Protein 1GVN (pdb70)

Organism: Streptococcus pyogenes (NCBI:txid1314)

InterPro domains:
  IPR015090 Antitoxin epsilon/PezA domain [PF08998] (4-83)
  IPR035569 Antitoxin epsilon/PezA domain superfamily [G3DSA:1.10.8.130] (1-90)
  IPR035569 Antitoxin epsilon/PezA domain superfamily [SSF81710] (3-90)

CATH classification: 1.10.8.130

Structure (mmCIF, N/CA/C/O backbone):
data_1GVN
#
_entry.id   1GVN
#
_cell.length_a   59.236
_cell.length_b   79.847
_cell.length_c   191.439
_cell.angle_alpha   90.00
_cell.angle_beta   90.00
_cell.angle_gamma   90.00
#
_symmetry.space_group_name_H-M   'P 21 21 21'
#
loop_
_entity.id
_entity.type
_entity.pdbx_description
1 polymer EPSILON
2 polymer ZETA
3 non-polymer 'SULFATE ION'
4 water water
#
loop_
_atom_site.group_PDB
_atom_site.id
_atom_site.type_symbol
_atom_site.label_atom_id
_atom_site.label_alt_id
_atom_site.label_comp_id
_atom_site.label_asym_id
_atom_site.label_entity_id
_atom_site.label_seq_id
_atom_site.pdbx_PDB_ins_code
_atom_site.Cartn_x
_atom_site.Cartn_y
_atom_site.Cartn_z
_atom_site.occupancy
_atom_site.B_iso_or_equiv
_atom_site.auth_seq_id
_atom_site.auth_comp_id
_atom_site.auth_asym_id
_atom_site.auth_atom_id
_atom_site.pdbx_PDB_model_num
ATOM 1 N N . VAL A 1 3 ? 1.493 45.470 7.181 1.00 38.24 3 VAL A N 1
ATOM 2 C CA . VAL A 1 3 ? 2.508 44.921 8.126 1.00 36.82 3 VAL A CA 1
ATOM 3 C C . VAL A 1 3 ? 3.825 45.688 8.054 1.00 35.09 3 VAL A C 1
ATOM 4 O O . VAL A 1 3 ? 4.256 46.108 6.980 1.00 34.74 3 VAL A O 1
ATOM 8 N N . THR A 1 4 ? 4.458 45.868 9.209 1.00 31.27 4 THR A N 1
ATOM 9 C CA . THR A 1 4 ? 5.727 46.583 9.295 1.00 28.45 4 THR A CA 1
ATOM 10 C C . THR A 1 4 ? 6.842 45.608 9.649 1.00 27.96 4 THR A C 1
ATOM 11 O O . THR A 1 4 ? 6.583 44.530 10.189 1.00 25.36 4 THR A O 1
ATOM 15 N N . TYR A 1 5 ? 8.082 45.983 9.351 1.00 24.38 5 TYR A N 1
ATOM 16 C CA . TYR A 1 5 ? 9.207 45.113 9.661 1.00 23.97 5 TYR A CA 1
ATOM 17 C C . TYR A 1 5 ? 9.306 44.934 11.168 1.00 22.30 5 TYR A C 1
ATOM 18 O O . TYR A 1 5 ? 9.657 43.864 11.660 1.00 21.66 5 TYR A O 1
ATOM 27 N N . GLU A 1 6 ? 8.995 45.995 11.898 1.00 20.58 6 GLU A N 1
ATOM 28 C CA . GLU A 1 6 ? 9.052 45.952 13.349 1.00 21.15 6 GLU A CA 1
ATOM 29 C C . GLU A 1 6 ? 8.128 44.876 13.914 1.00 19.41 6 GLU A C 1
ATOM 30 O O . GLU A 1 6 ? 8.529 44.098 14.784 1.00 17.63 6 GLU A O 1
ATOM 36 N N . LYS A 1 7 ? 6.894 44.829 13.419 1.00 17.65 7 LYS A N 1
ATOM 37 C CA . LYS A 1 7 ? 5.928 43.841 13.889 1.00 17.56 7 LYS A CA 1
ATOM 38 C C . LYS A 1 7 ? 6.309 42.451 13.399 1.00 17.15 7 LYS A C 1
ATOM 39 O O . LYS A 1 7 ? 6.178 41.468 14.127 1.00 15.45 7 LYS A O 1
ATOM 45 N N . THR A 1 8 ? 6.780 42.379 12.159 1.00 15.31 8 THR A N 1
ATOM 46 C CA . THR A 1 8 ? 7.197 41.120 11.562 1.00 17.39 8 THR A CA 1
ATOM 47 C C . THR A 1 8 ? 8.338 40.508 12.367 1.00 15.04 8 THR A C 1
ATOM 48 O O . THR A 1 8 ? 8.355 39.304 12.613 1.00 16.09 8 THR A O 1
ATOM 52 N N . PHE A 1 9 ? 9.293 41.341 12.770 1.00 14.02 9 PHE A N 1
ATOM 53 C CA . PHE A 1 9 ? 10.433 40.864 13.543 1.00 14.83 9 PHE A CA 1
ATOM 54 C C . PHE A 1 9 ? 9.961 40.370 14.913 1.00 14.28 9 PHE A C 1
ATOM 55 O O . PHE A 1 9 ? 10.400 39.322 15.398 1.00 14.17 9 PHE A O 1
ATOM 63 N N . GLU A 1 10 ? 9.061 41.128 15.530 1.00 14.75 10 GLU A N 1
ATOM 64 C CA . GLU A 1 10 ? 8.523 40.752 16.833 1.00 14.37 10 GLU A CA 1
ATOM 65 C C . GLU A 1 10 ? 7.857 39.382 16.709 1.00 13.55 10 GLU A C 1
ATOM 66 O O . GLU A 1 10 ? 8.034 38.515 17.560 1.00 14.45 10 GLU A O 1
ATOM 72 N N . ILE A 1 11 ? 7.092 39.192 15.638 1.00 12.86 11 ILE A N 1
ATOM 73 C CA . ILE A 1 11 ? 6.406 37.927 15.408 1.00 12.95 11 ILE A CA 1
ATOM 74 C C . ILE A 1 11 ? 7.387 36.774 15.193 1.00 13.90 11 ILE A C 1
ATOM 75 O O . ILE A 1 11 ? 7.158 35.662 15.668 1.00 13.43 11 ILE A O 1
ATOM 80 N N . GLU A 1 12 ? 8.482 37.037 14.488 1.00 14.22 12 GLU A N 1
ATOM 81 C CA . GLU A 1 12 ? 9.474 35.998 14.242 1.00 16.16 12 GLU A CA 1
ATOM 82 C C . GLU A 1 12 ? 10.101 35.545 15.559 1.00 15.18 12 GLU A C 1
ATOM 83 O O . GLU A 1 12 ? 10.347 34.355 15.765 1.00 13.50 12 GLU A O 1
ATOM 89 N N . ILE A 1 13 ? 10.362 36.495 16.449 1.00 13.81 13 ILE A N 1
ATOM 90 C CA . ILE A 1 13 ? 10.958 36.167 17.743 1.00 12.08 13 ILE A CA 1
ATOM 91 C C . ILE A 1 13 ? 9.952 35.379 18.582 1.00 11.46 13 ILE A C 1
ATOM 92 O O . ILE A 1 13 ? 10.298 34.364 19.184 1.00 11.12 13 ILE A O 1
ATOM 97 N N . ILE A 1 14 ? 8.706 35.844 18.614 1.00 9.71 14 ILE A N 1
ATOM 98 C CA . ILE A 1 14 ? 7.664 35.154 19.367 1.00 11.17 14 ILE A CA 1
ATOM 99 C C . ILE A 1 14 ? 7.554 33.701 18.917 1.00 10.76 14 ILE A C 1
ATOM 100 O O . ILE A 1 14 ? 7.545 32.792 19.740 1.00 9.84 14 ILE A O 1
ATOM 105 N N . ASN A 1 15 ? 7.471 33.484 17.608 1.00 11.97 15 ASN A N 1
ATOM 106 C CA . ASN A 1 15 ? 7.340 32.130 17.089 1.00 12.46 15 ASN A CA 1
ATOM 107 C C . ASN A 1 15 ? 8.509 31.238 17.477 1.00 13.16 15 ASN A C 1
ATOM 108 O O . ASN A 1 15 ? 8.320 30.061 17.765 1.00 13.11 15 ASN A O 1
ATOM 113 N N . GLU A 1 16 ? 9.717 31.789 17.501 1.00 13.70 16 GLU A N 1
ATOM 114 C CA . GLU A 1 16 ? 10.870 30.988 17.884 1.00 15.33 16 GLU A CA 1
ATOM 115 C C . GLU A 1 16 ? 10.836 30.667 19.373 1.00 14.77 16 GLU A C 1
ATOM 116 O O . GLU A 1 16 ? 11.031 29.519 19.771 1.00 13.86 16 GLU A O 1
ATOM 122 N N . LEU A 1 17 ? 10.577 31.676 20.197 1.00 13.32 17 LEU A N 1
ATOM 123 C CA . LEU A 1 17 ? 10.538 31.460 21.639 1.00 13.00 17 LEU A CA 1
ATOM 124 C C . LEU A 1 17 ? 9.394 30.546 22.063 1.00 11.92 17 LEU A C 1
ATOM 125 O O . LEU A 1 17 ? 9.587 29.644 22.878 1.00 11.32 17 LEU A O 1
ATOM 130 N N . SER A 1 18 ? 8.206 30.766 21.507 1.00 12.47 18 SER A N 1
ATOM 131 C CA . SER A 1 18 ? 7.058 29.947 21.883 1.00 13.04 18 SER A CA 1
ATOM 132 C C . SER A 1 18 ? 7.282 28.473 21.555 1.00 13.41 18 SER A C 1
ATOM 133 O O . SER A 1 18 ? 6.885 27.596 22.324 1.00 13.42 18 SER A O 1
ATOM 136 N N . ALA A 1 19 ? 7.924 28.199 20.423 1.00 13.33 19 ALA A N 1
ATOM 137 C CA . ALA A 1 19 ? 8.194 26.816 20.030 1.00 13.50 19 ALA A CA 1
ATOM 138 C C . ALA A 1 19 ? 9.129 26.175 21.054 1.00 13.84 19 ALA A C 1
ATOM 139 O O . ALA A 1 19 ? 8.991 24.998 21.400 1.00 14.75 19 ALA A O 1
ATOM 141 N N . SER A 1 20 ? 10.082 26.961 21.539 1.00 11.66 20 SER A N 1
ATOM 142 C CA . SER A 1 20 ? 11.037 26.485 22.528 1.00 12.97 20 SER A CA 1
ATOM 143 C C . SER A 1 20 ? 10.330 26.104 23.831 1.00 12.61 20 SER A C 1
ATOM 144 O O . SER A 1 20 ? 10.563 25.029 24.392 1.00 11.49 20 SER A O 1
ATOM 147 N N . VAL A 1 21 ? 9.460 26.990 24.300 1.00 11.54 21 VAL A N 1
ATOM 148 C CA . VAL A 1 21 ? 8.724 26.771 25.544 1.00 10.78 21 VAL A CA 1
ATOM 149 C C . VAL A 1 21 ? 7.704 25.641 25.393 1.00 11.41 21 VAL A C 1
ATOM 150 O O . VAL A 1 21 ? 7.607 24.754 26.248 1.00 11.29 21 VAL A O 1
ATOM 154 N N . TYR A 1 22 ? 6.945 25.670 24.304 1.00 10.17 22 TYR A N 1
ATOM 155 C CA . TYR A 1 22 ? 5.941 24.641 24.076 1.00 9.52 22 TYR A CA 1
ATOM 156 C C . TYR A 1 22 ? 6.609 23.270 23.969 1.00 11.12 22 TYR A C 1
ATOM 157 O O . TYR A 1 22 ? 6.171 22.302 24.595 1.00 9.97 22 TYR A O 1
ATOM 166 N N . ASN A 1 23 ? 7.671 23.194 23.173 1.00 8.44 23 ASN A N 1
ATOM 167 C CA . ASN A 1 23 ? 8.377 21.931 22.993 1.00 10.62 23 ASN A CA 1
ATOM 168 C C . ASN A 1 23 ? 8.933 21.371 24.292 1.00 9.91 23 ASN A C 1
ATOM 169 O O . ASN A 1 23 ? 8.897 20.167 24.505 1.00 10.86 23 ASN A O 1
ATOM 174 N N . ARG A 1 24 ? 9.435 22.242 25.162 1.00 9.42 24 ARG A N 1
ATOM 175 C CA . ARG A 1 24 ? 9.960 21.802 26.451 1.00 10.08 24 ARG A CA 1
ATOM 176 C C . ARG A 1 24 ? 8.831 21.127 27.221 1.00 9.58 24 ARG A C 1
ATOM 177 O O . ARG A 1 24 ? 8.991 20.033 27.760 1.00 9.18 24 ARG A O 1
ATOM 185 N N . VAL A 1 25 ? 7.682 21.791 27.270 1.00 7.86 25 VAL A N 1
ATOM 186 C CA . VAL A 1 25 ? 6.528 21.258 27.977 1.00 9.33 25 VAL A CA 1
ATOM 187 C C . VAL A 1 25 ? 6.004 19.976 27.335 1.00 7.81 25 VAL A C 1
ATOM 188 O O . VAL A 1 25 ? 5.709 19.001 28.035 1.00 7.25 25 VAL A O 1
ATOM 192 N N . LEU A 1 26 ? 5.879 19.973 26.011 1.00 8.14 26 LEU A N 1
ATOM 193 C CA . LEU A 1 26 ? 5.401 18.784 25.311 1.00 9.33 26 LEU A CA 1
ATOM 194 C C . LEU A 1 26 ? 6.333 17.607 25.596 1.00 9.64 26 LEU A C 1
ATOM 195 O O . LEU A 1 26 ? 5.877 16.513 25.933 1.00 9.57 26 LEU A O 1
ATOM 200 N N . ASN A 1 27 ? 7.638 17.834 25.460 1.00 8.18 27 ASN A N 1
ATOM 201 C CA . ASN A 1 27 ? 8.612 16.774 25.711 1.00 10.67 27 ASN A CA 1
ATOM 202 C C . ASN A 1 27 ? 8.464 16.165 27.095 1.00 11.35 27 ASN A C 1
ATOM 203 O O . ASN A 1 27 ? 8.507 14.945 27.256 1.00 12.63 27 ASN A O 1
ATOM 208 N N . TYR A 1 28 ? 8.296 17.022 28.093 1.00 10.95 28 TYR A N 1
ATOM 209 C CA . TYR A 1 28 ? 8.152 16.571 29.471 1.00 11.52 28 TYR A CA 1
ATOM 210 C C . TYR A 1 28 ? 6.894 15.727 29.643 1.00 11.08 28 TYR A C 1
ATOM 211 O O . TYR A 1 28 ? 6.943 14.621 30.190 1.00 10.23 28 TYR A O 1
ATOM 220 N N . VAL A 1 29 ? 5.768 16.246 29.167 1.00 10.66 29 VAL A N 1
ATOM 221 C CA . VAL A 1 29 ? 4.498 15.532 29.268 1.00 10.52 29 VAL A CA 1
ATOM 222 C C . VAL A 1 29 ? 4.584 14.158 28.610 1.00 12.77 29 VAL A C 1
ATOM 223 O O . VAL A 1 29 ? 4.143 13.159 29.183 1.00 12.76 29 VAL A O 1
ATOM 227 N N . LEU A 1 30 ? 5.166 14.099 27.418 1.00 11.02 30 LEU A N 1
ATOM 228 C CA . LEU A 1 30 ? 5.295 12.826 26.722 1.00 11.29 30 LEU A CA 1
ATOM 229 C C . LEU A 1 30 ? 6.292 11.906 27.421 1.00 12.94 30 LEU A C 1
ATOM 230 O O . LEU A 1 30 ? 6.022 10.717 27.624 1.00 12.51 30 LEU A O 1
ATOM 235 N N . ASN A 1 31 ? 7.441 12.455 27.799 1.00 14.08 31 ASN A N 1
ATOM 236 C CA . ASN A 1 31 ? 8.455 11.654 28.467 1.00 16.59 31 ASN A CA 1
ATOM 237 C C . ASN A 1 31 ? 7.948 11.065 29.776 1.00 16.03 31 ASN A C 1
ATOM 238 O O . ASN A 1 31 ? 8.300 9.943 30.129 1.00 16.10 31 ASN A O 1
ATOM 243 N N . HIS A 1 32 ? 7.113 11.805 30.493 1.00 16.00 32 HIS A N 1
ATOM 244 C CA . HIS A 1 32 ? 6.592 11.296 31.754 1.00 16.71 32 HIS A CA 1
ATOM 245 C C . HIS A 1 32 ? 5.282 10.547 31.586 1.00 16.08 32 HIS A C 1
ATOM 246 O O . HIS A 1 32 ? 4.645 10.168 32.568 1.00 15.57 32 HIS A O 1
ATOM 253 N N . GLU A 1 33 ? 4.891 10.328 30.335 1.00 14.15 33 GLU A N 1
ATOM 254 C CA . GLU A 1 33 ? 3.666 9.603 30.029 1.00 15.33 33 GLU A CA 1
ATOM 255 C C . GLU A 1 33 ? 2.451 10.130 30.789 1.00 15.78 33 GLU A C 1
ATOM 256 O O . GLU A 1 33 ? 1.592 9.362 31.226 1.00 16.02 33 GLU A O 1
ATOM 262 N N . LEU A 1 34 ? 2.377 11.446 30.937 1.00 14.89 34 LEU A N 1
ATOM 263 C CA . LEU A 1 34 ? 1.250 12.054 31.631 1.00 14.56 34 LEU A CA 1
ATOM 264 C C . LEU A 1 34 ? 0.018 12.027 30.728 1.00 14.88 34 LEU A C 1
ATOM 265 O O . LEU A 1 34 ? 0.117 12.225 29.518 1.00 13.92 34 LEU A O 1
ATOM 270 N N . ASN A 1 35 ? -1.140 11.764 31.321 1.00 14.59 35 ASN A N 1
ATOM 271 C CA . ASN A 1 35 ? -2.390 11.716 30.575 1.00 15.16 35 ASN A CA 1
ATOM 272 C C . ASN A 1 35 ? -2.674 13.103 30.011 1.00 15.39 35 ASN A C 1
ATOM 273 O O . ASN A 1 35 ? -3.024 14.020 30.757 1.00 14.81 35 ASN A O 1
ATOM 278 N N . LYS A 1 36 ? -2.518 13.256 28.696 1.00 15.17 36 LYS A N 1
ATOM 279 C CA . LYS A 1 36 ? -2.741 14.543 28.040 1.00 16.87 36 LYS A CA 1
ATOM 280 C C . LYS A 1 36 ? -4.172 15.051 28.156 1.00 18.07 36 LYS A C 1
ATOM 281 O O . LYS A 1 36 ? -4.434 16.231 27.929 1.00 16.93 36 LYS A O 1
ATOM 287 N N . ASN A 1 37 ? -5.097 14.164 28.504 1.00 19.90 37 ASN A N 1
ATOM 288 C CA . ASN A 1 37 ? -6.496 14.549 28.639 1.00 22.76 37 ASN A CA 1
ATOM 289 C C . ASN A 1 37 ? -6.897 14.779 30.091 1.00 22.13 37 ASN A C 1
ATOM 290 O O . ASN A 1 37 ? -8.084 14.860 30.410 1.00 24.60 37 ASN A O 1
ATOM 295 N N . ASP A 1 38 ? -5.904 14.885 30.969 1.00 19.55 38 ASP A N 1
ATOM 296 C CA . ASP A 1 38 ? -6.164 15.116 32.387 1.00 17.09 38 ASP A CA 1
ATOM 297 C C . ASP A 1 38 ? -5.667 16.509 32.773 1.00 15.65 38 ASP A C 1
ATOM 298 O O . ASP A 1 38 ? -4.510 16.686 33.143 1.00 12.84 38 ASP A O 1
ATOM 303 N N . SER A 1 39 ? -6.556 17.491 32.682 1.00 16.07 39 SER A N 1
ATOM 304 C CA . SER A 1 39 ? -6.228 18.877 32.996 1.00 17.23 39 SER A CA 1
ATOM 305 C C . SER A 1 39 ? -5.906 19.139 34.466 1.00 16.33 39 SER A C 1
ATOM 306 O O . SER A 1 39 ? -5.502 20.245 34.833 1.00 16.84 39 SER A O 1
ATOM 309 N N . GLN A 1 40 ? -6.088 18.131 35.310 1.00 14.70 40 GLN A N 1
ATOM 310 C CA . GLN A 1 40 ? -5.776 18.272 36.729 1.00 13.01 40 GLN A CA 1
ATOM 311 C C . GLN A 1 40 ? -4.263 18.186 36.925 1.00 12.52 40 GLN A C 1
ATOM 312 O O . GLN A 1 40 ? -3.714 18.798 37.837 1.00 13.32 40 GLN A O 1
ATOM 318 N N . LEU A 1 41 ? -3.590 17.425 36.065 1.00 11.99 41 LEU A N 1
ATOM 319 C CA . LEU A 1 41 ? -2.140 17.281 36.173 1.00 12.17 41 LEU A CA 1
ATOM 320 C C . LEU A 1 41 ? -1.521 18.642 35.861 1.00 12.07 41 LEU A C 1
ATOM 321 O O . LEU A 1 41 ? -1.759 19.209 34.801 1.00 11.58 41 LEU A O 1
ATOM 326 N N . LEU A 1 42 ? -0.739 19.164 36.799 1.00 12.33 42 LEU A N 1
ATOM 327 C CA . LEU A 1 42 ? -0.132 20.488 36.651 1.00 13.02 42 LEU A CA 1
ATOM 328 C C . LEU A 1 42 ? 0.584 20.761 35.328 1.00 12.93 42 LEU A C 1
ATOM 329 O O . LEU A 1 42 ? 0.394 21.822 34.723 1.00 12.67 42 LEU A O 1
ATOM 334 N N . GLU A 1 43 ? 1.394 19.815 34.868 1.00 12.09 43 GLU A N 1
ATOM 335 C CA . GLU A 1 43 ? 2.137 20.010 33.629 1.00 12.22 43 GLU A CA 1
ATOM 336 C C . GLU A 1 43 ? 1.252 19.937 32.396 1.00 11.20 43 GLU A C 1
ATOM 337 O O . GLU A 1 43 ? 1.540 20.573 31.382 1.00 8.76 43 GLU A O 1
ATOM 343 N N . VAL A 1 44 ? 0.180 19.157 32.484 1.00 10.07 44 VAL A N 1
ATOM 344 C CA . VAL A 1 44 ? -0.752 19.024 31.379 1.00 8.16 44 VAL A CA 1
ATOM 345 C C . VAL A 1 44 ? -1.627 20.277 31.335 1.00 10.09 44 VAL A C 1
ATOM 346 O O . VAL A 1 44 ? -2.008 20.737 30.263 1.00 10.75 44 VAL A O 1
ATOM 350 N N . ASN A 1 45 ? -1.947 20.823 32.504 1.00 10.52 45 ASN A N 1
ATOM 351 C CA . ASN A 1 45 ? -2.749 22.040 32.568 1.00 11.11 45 ASN A CA 1
ATOM 352 C C . ASN A 1 45 ? -1.954 23.146 31.869 1.00 10.03 45 ASN A C 1
ATOM 353 O O . ASN A 1 45 ? -2.498 23.923 31.078 1.00 10.86 45 ASN A O 1
ATOM 358 N N . LEU A 1 46 ? -0.656 23.200 32.144 1.00 8.76 46 LEU A N 1
ATOM 359 C CA . LEU A 1 46 ? 0.206 24.198 31.520 1.00 8.85 46 LEU A CA 1
ATOM 360 C C . LEU A 1 46 ? 0.261 23.989 30.010 1.00 9.39 46 LEU A C 1
ATOM 361 O O . LEU A 1 46 ? 0.166 24.944 29.236 1.00 9.83 46 LEU A O 1
ATOM 366 N N . LEU A 1 47 ? 0.429 22.738 29.594 1.00 8.74 47 LEU A N 1
ATOM 367 C CA . LEU A 1 47 ? 0.485 22.420 28.174 1.00 10.09 47 LEU A CA 1
ATOM 368 C C . LEU A 1 47 ? -0.773 22.935 27.477 1.00 10.34 47 LEU A C 1
ATOM 369 O O . LEU A 1 47 ? -0.698 23.547 26.411 1.00 10.78 47 LEU A O 1
ATOM 374 N N . ASN A 1 48 ? -1.927 22.685 28.089 1.00 10.05 48 ASN A N 1
ATOM 375 C CA . ASN A 1 48 ? -3.195 23.109 27.518 1.00 9.84 48 ASN A CA 1
ATOM 376 C C . ASN A 1 48 ? -3.325 24.621 27.440 1.00 9.48 48 ASN A C 1
ATOM 377 O O . ASN A 1 48 ? -3.910 25.146 26.495 1.00 9.20 48 ASN A O 1
ATOM 382 N N . GLN A 1 49 ? -2.773 25.313 28.433 1.00 9.24 49 GLN A N 1
ATOM 383 C CA . GLN A 1 49 ? -2.801 26.769 28.374 1.00 9.41 49 GLN A CA 1
ATOM 384 C C . GLN A 1 49 ? -1.939 27.291 27.229 1.00 7.84 49 GLN A C 1
ATOM 385 O O . GLN A 1 49 ? -2.288 28.222 26.544 1.00 9.81 49 GLN A O 1
ATOM 391 N N . LEU A 1 50 ? -0.815 26.593 27.029 1.00 7.90 50 LEU A N 1
ATOM 392 C CA . LEU A 1 50 ? 0.093 26.968 25.950 1.00 7.94 50 LEU A CA 1
ATOM 393 C C . LEU A 1 50 ? -0.569 26.707 24.598 1.00 8.97 50 LEU A C 1
ATOM 394 O O . LEU A 1 50 ? -0.387 27.479 23.653 1.00 9.93 50 LEU A O 1
ATOM 399 N N . LYS A 1 51 ? -1.339 25.625 24.504 1.00 7.69 51 LYS A N 1
ATOM 400 C CA . LYS A 1 51 ? -2.048 25.314 23.262 1.00 8.47 51 LYS A CA 1
ATOM 401 C C . LYS A 1 51 ? -3.037 26.447 22.971 1.00 8.82 51 LYS A C 1
ATOM 402 O O . LYS A 1 51 ? -3.198 26.887 21.831 1.00 9.97 51 LYS A O 1
ATOM 408 N N . LEU A 1 52 ? -3.696 26.920 24.021 1.00 9.69 52 LEU A N 1
ATOM 409 C CA . LEU A 1 52 ? -4.669 27.996 23.886 1.00 10.75 52 LEU A CA 1
ATOM 410 C C . LEU A 1 52 ? -3.961 29.268 23.413 1.00 10.73 52 LEU A C 1
ATOM 411 O O . LEU A 1 52 ? -4.455 29.992 22.546 1.00 10.88 52 LEU A O 1
ATOM 416 N N . ALA A 1 53 ? -2.791 29.528 23.978 1.00 9.45 53 ALA A N 1
ATOM 417 C CA . ALA A 1 53 ? -2.011 30.705 23.617 1.00 11.25 53 ALA A CA 1
ATOM 418 C C . ALA A 1 53 ? -1.617 30.698 22.140 1.00 11.86 53 ALA A C 1
ATOM 419 O O . ALA A 1 53 ? -1.636 31.736 21.477 1.00 11.91 53 ALA A O 1
ATOM 421 N N . LYS A 1 54 ? -1.270 29.518 21.635 1.00 14.14 54 LYS A N 1
ATOM 422 C CA . LYS A 1 54 ? -0.836 29.343 20.249 1.00 15.72 54 LYS A CA 1
ATOM 423 C C . LYS A 1 54 ? -1.925 29.396 19.178 1.00 16.92 54 LYS A C 1
ATOM 424 O O . LYS A 1 54 ? -1.622 29.420 17.985 1.00 19.26 54 LYS A O 1
ATOM 430 N N . ARG A 1 55 ? -3.187 29.412 19.588 1.00 17.58 55 ARG A N 1
ATOM 431 C CA . ARG A 1 55 ? -4.281 29.454 18.620 1.00 17.78 55 ARG A CA 1
ATOM 432 C C . ARG A 1 55 ? -4.515 30.837 18.013 1.00 18.21 55 ARG A C 1
ATOM 433 O O . ARG A 1 55 ? -5.250 30.971 17.033 1.00 19.49 55 ARG A O 1
ATOM 441 N N . VAL A 1 56 ? -3.889 31.860 18.583 1.00 17.11 56 VAL A N 1
ATOM 442 C CA . VAL A 1 56 ? -4.087 33.224 18.100 1.00 17.59 56 VAL A CA 1
ATOM 443 C C . VAL A 1 56 ? -3.377 33.567 16.796 1.00 17.68 56 VAL A C 1
ATOM 444 O O . VAL A 1 56 ? -2.339 32.991 16.467 1.00 17.43 56 VAL A O 1
ATOM 448 N N . ASN A 1 57 ? -3.952 34.511 16.056 1.00 16.41 57 ASN A N 1
ATOM 449 C CA . ASN A 1 57 ? -3.352 34.973 14.804 1.00 16.04 57 ASN A CA 1
ATOM 450 C C . ASN A 1 57 ? -2.596 36.258 15.102 1.00 14.81 57 ASN A C 1
ATOM 451 O O . ASN A 1 57 ? -3.196 37.331 15.203 1.00 14.44 57 ASN A O 1
ATOM 456 N N . LEU A 1 58 ? -1.278 36.143 15.233 1.00 14.01 58 LEU A N 1
ATOM 457 C CA . LEU A 1 58 ? -0.436 37.283 15.556 1.00 14.80 58 LEU A CA 1
ATOM 458 C C . LEU A 1 58 ? -0.442 38.385 14.509 1.00 15.04 58 LEU A C 1
ATOM 459 O O . LEU A 1 58 ? -0.097 39.522 14.811 1.00 14.77 58 LEU A O 1
ATOM 464 N N . PHE A 1 59 ? -0.835 38.059 13.283 1.00 15.09 59 PHE A N 1
ATOM 465 C CA . PHE A 1 59 ? -0.854 39.062 12.227 1.00 18.80 59 PHE A CA 1
ATOM 466 C C . PHE A 1 59 ? -1.968 40.083 12.407 1.00 20.92 59 PHE A C 1
ATOM 467 O O . PHE A 1 59 ? -2.002 41.105 11.722 1.00 22.12 59 PHE A O 1
ATOM 475 N N . ASP A 1 60 ? -2.865 39.816 13.347 1.00 23.97 60 ASP A N 1
ATOM 476 C CA . ASP A 1 60 ? -3.988 40.708 13.612 1.00 26.31 60 ASP A CA 1
ATOM 477 C C . ASP A 1 60 ? -3.711 41.623 14.806 1.00 26.56 60 ASP A C 1
ATOM 478 O O . ASP A 1 60 ? -4.504 42.518 15.110 1.00 28.08 60 ASP A O 1
ATOM 483 N N . TYR A 1 61 ? -2.576 41.408 15.466 1.00 23.64 61 TYR A N 1
ATOM 484 C CA . TYR A 1 61 ? -2.204 42.189 16.644 1.00 22.13 61 TYR A CA 1
ATOM 485 C C . TYR A 1 61 ? -1.402 43.455 16.386 1.00 21.72 61 TYR A C 1
ATOM 486 O O . TYR A 1 61 ? -0.617 43.533 15.442 1.00 21.54 61 TYR A O 1
ATOM 495 N N . SER A 1 62 ? -1.603 44.442 17.252 1.00 20.77 62 SER A N 1
ATOM 496 C CA . SER A 1 62 ? -0.876 45.698 17.166 1.00 20.64 62 SER A CA 1
ATOM 497 C C . SER A 1 62 ? 0.510 45.405 17.725 1.00 20.80 62 SER A C 1
ATOM 498 O O . SER A 1 62 ? 0.736 44.343 18.311 1.00 18.71 62 SER A O 1
ATOM 501 N N . LEU A 1 63 ? 1.433 46.342 17.553 1.00 20.09 63 LEU A N 1
ATOM 502 C CA . LEU A 1 63 ? 2.784 46.155 18.054 1.00 20.81 63 LEU A CA 1
ATOM 503 C C . LEU A 1 63 ? 2.766 46.002 19.571 1.00 20.88 63 LEU A C 1
ATOM 504 O O . LEU A 1 63 ? 3.519 45.209 20.128 1.00 19.94 63 LEU A O 1
ATOM 509 N N . GLU A 1 64 ? 1.899 46.764 20.233 1.00 21.62 64 GLU A N 1
ATOM 510 C CA . GLU A 1 64 ? 1.790 46.703 21.685 1.00 21.80 64 GLU A CA 1
ATOM 511 C C . GLU A 1 64 ? 1.288 45.331 22.124 1.00 19.97 64 GLU A C 1
ATOM 512 O O . GLU A 1 64 ? 1.767 44.771 23.107 1.00 18.41 64 GLU A O 1
ATOM 518 N N . GLU A 1 65 ? 0.314 44.796 21.399 1.00 18.25 65 GLU A N 1
ATOM 519 C CA . GLU A 1 65 ? -0.223 43.488 21.741 1.00 18.99 65 GLU A CA 1
ATOM 520 C C . GLU A 1 65 ? 0.833 42.410 21.508 1.00 17.99 65 GLU A C 1
ATOM 521 O O . GLU A 1 65 ? 0.893 41.427 22.241 1.00 17.99 65 GLU A O 1
ATOM 527 N N . LEU A 1 66 ? 1.673 42.602 20.493 1.00 16.93 66 LEU A N 1
ATOM 528 C CA . LEU A 1 66 ? 2.724 41.635 20.194 1.00 15.96 66 LEU A CA 1
ATOM 529 C C . LEU A 1 66 ? 3.795 41.639 21.282 1.00 16.35 66 LEU A C 1
ATOM 530 O O . LEU A 1 66 ? 4.338 40.589 21.639 1.00 15.81 66 LEU A O 1
ATOM 535 N N . GLN A 1 67 ? 4.092 42.821 21.815 1.00 15.47 67 GLN A N 1
ATOM 536 C CA . GLN A 1 67 ? 5.099 42.940 22.855 1.00 16.43 67 GLN A CA 1
ATOM 537 C C . GLN A 1 67 ? 4.581 42.273 24.126 1.00 14.87 67 GLN A C 1
ATOM 538 O O . GLN A 1 67 ? 5.354 41.704 24.898 1.00 14.95 67 GLN A O 1
ATOM 544 N N . ALA A 1 68 ? 3.270 42.332 24.331 1.00 14.90 68 ALA A N 1
ATOM 545 C CA . ALA A 1 68 ? 2.663 41.690 25.489 1.00 14.90 68 ALA A CA 1
ATOM 546 C C . ALA A 1 68 ? 2.765 40.179 25.287 1.00 14.42 68 ALA A C 1
ATOM 547 O O . ALA A 1 68 ? 3.114 39.448 26.209 1.00 14.50 68 ALA A O 1
ATOM 549 N N . VAL A 1 69 ? 2.466 39.715 24.076 1.00 13.37 69 VAL A N 1
ATOM 550 C CA . VAL A 1 69 ? 2.549 38.287 23.782 1.00 12.53 69 VAL A CA 1
ATOM 551 C C . VAL A 1 69 ? 3.980 37.819 23.985 1.00 12.79 69 VAL A C 1
ATOM 552 O O . VAL A 1 69 ? 4.222 36.738 24.516 1.00 14.19 69 VAL A O 1
ATOM 556 N N . HIS A 1 70 ? 4.931 38.647 23.562 1.00 13.35 70 HIS A N 1
ATOM 557 C CA . HIS A 1 70 ? 6.339 38.316 23.703 1.00 13.09 70 HIS A CA 1
ATOM 558 C C . HIS A 1 70 ? 6.676 38.134 25.188 1.00 13.63 70 HIS A C 1
ATOM 559 O O . HIS A 1 70 ? 7.387 37.200 25.559 1.00 12.68 70 HIS A O 1
ATOM 566 N N . GLU A 1 71 ? 6.155 39.014 26.037 1.00 12.26 71 GLU A N 1
ATOM 567 C CA . GLU A 1 71 ? 6.414 38.905 27.472 1.00 12.77 71 GLU A CA 1
ATOM 568 C C . GLU A 1 71 ? 5.760 37.637 28.023 1.00 12.79 71 GLU A C 1
ATOM 569 O O . GLU A 1 71 ? 6.317 36.971 28.895 1.00 13.37 71 GLU A O 1
ATOM 575 N N . TYR A 1 72 ? 4.576 37.311 27.514 1.00 12.27 72 TYR A N 1
ATOM 576 C CA . TYR A 1 72 ? 3.868 36.105 27.938 1.00 10.50 72 TYR A CA 1
ATOM 577 C C . TYR A 1 72 ? 4.797 34.904 27.798 1.00 11.00 72 TYR A C 1
ATOM 578 O O . TYR A 1 72 ? 4.957 34.103 28.723 1.00 9.68 72 TYR A O 1
ATOM 587 N N . TRP A 1 73 ? 5.405 34.779 26.626 1.00 10.45 73 TRP A N 1
ATOM 588 C CA . TRP A 1 73 ? 6.294 33.663 26.372 1.00 10.64 73 TRP A CA 1
ATOM 589 C C . TRP A 1 73 ? 7.565 33.721 27.194 1.00 10.47 73 TRP A C 1
ATOM 590 O O . TRP A 1 73 ? 8.128 32.683 27.530 1.00 10.70 73 TRP A O 1
ATOM 601 N N . ARG A 1 74 ? 8.017 34.925 27.533 1.00 10.89 74 ARG A N 1
ATOM 602 C CA . ARG A 1 74 ? 9.203 35.035 28.370 1.00 11.63 74 ARG A CA 1
ATOM 603 C C . ARG A 1 74 ? 8.819 34.498 29.748 1.00 11.15 74 ARG A C 1
ATOM 604 O O . ARG A 1 74 ? 9.559 33.716 30.344 1.00 10.50 74 ARG A O 1
ATOM 612 N N . SER A 1 75 ? 7.658 34.910 30.253 1.00 11.60 75 SER A N 1
ATOM 613 C CA . SER A 1 75 ? 7.237 34.451 31.576 1.00 13.08 75 SER A CA 1
ATOM 614 C C . SER A 1 75 ? 6.992 32.949 31.616 1.00 11.79 75 SER A C 1
ATOM 615 O O . SER A 1 75 ? 7.333 32.296 32.601 1.00 14.27 75 SER A O 1
ATOM 618 N N . MET A 1 76 ? 6.397 32.399 30.563 1.00 10.73 76 MET A N 1
ATOM 619 C CA . MET A 1 76 ? 6.147 30.958 30.530 1.00 11.46 76 MET A CA 1
ATOM 620 C C . MET A 1 76 ? 7.463 30.209 30.352 1.00 11.05 76 MET A C 1
ATOM 621 O O . MET A 1 76 ? 7.586 29.047 30.748 1.00 11.16 76 MET A O 1
ATOM 626 N N . ASN A 1 77 ? 8.449 30.872 29.752 1.00 11.11 77 ASN A N 1
ATOM 627 C CA . ASN A 1 77 ? 9.755 30.253 29.569 1.00 11.89 77 ASN A CA 1
ATOM 628 C C . ASN A 1 77 ? 10.314 30.058 30.978 1.00 13.08 77 ASN A C 1
ATOM 629 O O . ASN A 1 77 ? 10.799 28.979 31.332 1.00 11.81 77 ASN A O 1
ATOM 634 N N . ARG A 1 78 ? 10.210 31.107 31.787 1.00 12.04 78 ARG A N 1
ATOM 635 C CA . ARG A 1 78 ? 10.687 31.072 33.166 1.00 12.91 78 ARG A CA 1
ATOM 636 C C . ARG A 1 78 ? 9.887 30.082 34.011 1.00 11.80 78 ARG A C 1
ATOM 637 O O . ARG A 1 78 ? 10.454 29.249 34.709 1.00 12.29 78 ARG A O 1
ATOM 645 N N . TYR A 1 79 ? 8.566 30.184 33.944 1.00 9.52 79 TYR A N 1
ATOM 646 C CA . TYR A 1 79 ? 7.693 29.312 34.722 1.00 12.09 79 TYR A CA 1
ATOM 647 C C . TYR A 1 79 ? 7.829 27.823 34.398 1.00 12.29 79 TYR A C 1
ATOM 648 O O . TYR A 1 79 ? 7.872 26.992 35.306 1.00 11.94 79 TYR A O 1
ATOM 657 N N . SER A 1 80 ? 7.896 27.483 33.113 1.00 13.00 80 SER A N 1
ATOM 658 C CA . SER A 1 80 ? 8.013 26.082 32.717 1.00 12.99 80 SER A CA 1
ATOM 659 C C . SER A 1 80 ? 9.271 25.440 33.302 1.00 15.48 80 SER A C 1
ATOM 660 O O . SER A 1 80 ? 9.238 24.292 33.752 1.00 13.08 80 SER A O 1
ATOM 663 N N . LYS A 1 81 ? 10.374 26.182 33.303 1.00 16.50 81 LYS A N 1
ATOM 664 C CA . LYS A 1 81 ? 11.623 25.661 33.838 1.00 19.94 81 LYS A CA 1
ATOM 665 C C . LYS A 1 81 ? 11.492 25.284 35.311 1.00 21.52 81 LYS A C 1
ATOM 666 O O . LYS A 1 81 ? 12.218 24.419 35.798 1.00 22.61 81 LYS A O 1
ATOM 672 N N . GLN A 1 82 ? 10.561 25.925 36.013 1.00 22.63 82 GLN A N 1
ATOM 673 C CA . GLN A 1 82 ? 10.350 25.649 37.432 1.00 24.15 82 GLN A CA 1
ATOM 674 C C . GLN A 1 82 ? 9.429 24.453 37.686 1.00 24.45 82 GLN A C 1
ATOM 675 O O . GLN A 1 82 ? 9.763 23.561 38.462 1.00 25.92 82 GLN A O 1
ATOM 681 N N . VAL A 1 83 ? 8.270 24.436 37.038 1.00 24.99 83 VAL A N 1
ATOM 682 C CA . VAL A 1 83 ? 7.310 23.354 37.239 1.00 27.01 83 VAL A CA 1
ATOM 683 C C . VAL A 1 83 ? 7.740 21.986 36.734 1.00 27.32 83 VAL A C 1
ATOM 684 O O . VAL A 1 83 ? 7.312 20.964 37.272 1.00 26.95 83 VAL A O 1
ATOM 688 N N . LEU A 1 84 ? 8.569 21.961 35.699 1.00 27.21 84 LEU A N 1
ATOM 689 C CA . LEU A 1 84 ? 9.035 20.696 35.144 1.00 29.67 84 LEU A CA 1
ATOM 690 C C . LEU A 1 84 ? 10.114 20.159 36.073 1.00 32.24 84 LEU A C 1
ATOM 691 O O . LEU A 1 84 ? 11.288 20.068 35.714 1.00 29.93 84 LEU A O 1
ATOM 696 N N . ASN A 1 85 ? 9.682 19.747 37.281 1.00 36.86 85 ASN A N 1
ATOM 697 C CA . ASN A 1 85 ? 10.523 19.336 38.399 1.00 42.35 85 ASN A CA 1
ATOM 698 C C . ASN A 1 85 ? 10.789 17.835 38.365 1.00 44.52 85 ASN A C 1
ATOM 699 O O . ASN A 1 85 ? 11.956 17.422 38.684 1.00 44.13 85 ASN A O 1
ATOM 704 N N . LYS A 1 86 ? 9.829 16.968 38.133 1.00 47.09 86 LYS A N 1
ATOM 705 C CA . LYS A 1 86 ? 10.056 15.527 38.170 1.00 51.14 86 LYS A CA 1
ATOM 706 C C . LYS A 1 86 ? 11.146 15.063 37.209 1.00 53.44 86 LYS A C 1
ATOM 707 O O . LYS A 1 86 ? 11.281 15.580 36.100 1.00 53.75 86 LYS A O 1
ATOM 713 N N . GLU A 1 87 ? 11.930 14.088 37.658 1.00 56.17 87 GLU A N 1
ATOM 714 C CA . GLU A 1 87 ? 13.028 13.540 36.870 1.00 59.65 87 GLU A CA 1
ATOM 715 C C . GLU A 1 87 ? 12.569 12.310 36.085 1.00 61.54 87 GLU A C 1
ATOM 716 O O . GLU A 1 87 ? 11.372 12.030 36.009 1.00 61.58 87 GLU A O 1
ATOM 722 N N . LYS A 1 88 ? 13.538 11.596 35.509 1.00 64.18 88 LYS A N 1
ATOM 723 C CA . LYS A 1 88 ? 13.334 10.372 34.727 1.00 66.03 88 LYS A CA 1
ATOM 724 C C . LYS A 1 88 ? 13.485 10.575 33.225 1.00 67.02 88 LYS A C 1
ATOM 725 O O . LYS A 1 88 ? 13.529 11.704 32.734 1.00 67.01 88 LYS A O 1
ATOM 731 N N . VAL A 1 89 ? 13.564 9.457 32.509 1.00 68.87 89 VAL A N 1
ATOM 732 C CA . VAL A 1 89 ? 13.708 9.455 31.060 1.00 69.95 89 VAL A CA 1
ATOM 733 C C . VAL A 1 89 ? 12.361 9.670 30.371 1.00 70.86 89 VAL A C 1
ATOM 734 O O . VAL A 1 89 ? 11.947 8.785 29.591 1.00 71.50 89 VAL A O 1
ATOM 738 N N . ALA A 1 90 ? 11.734 10.725 30.617 1.00 72.02 90 ALA A N 1
ATOM 739 N N . ALA B 2 2 ? 24.002 4.059 24.256 1.00 45.44 2 ALA B N 1
ATOM 740 C CA . ALA B 2 2 ? 22.729 3.857 23.507 1.00 44.59 2 ALA B CA 1
ATOM 741 C C . ALA B 2 2 ? 22.542 4.956 22.467 1.00 44.14 2 ALA B C 1
ATOM 742 O O . ALA B 2 2 ? 21.701 4.844 21.576 1.00 44.79 2 ALA B O 1
ATOM 744 N N . ASN B 2 3 ? 23.331 6.019 22.592 1.00 43.32 3 ASN B N 1
ATOM 745 C CA . ASN B 2 3 ? 23.271 7.147 21.667 1.00 41.18 3 ASN B CA 1
ATOM 746 C C . ASN B 2 3 ? 21.982 7.957 21.812 1.00 39.00 3 ASN B C 1
ATOM 747 O O . ASN B 2 3 ? 20.932 7.597 21.275 1.00 38.01 3 ASN B O 1
ATOM 752 N N . ILE B 2 4 ? 22.083 9.062 22.541 1.00 35.96 4 ILE B N 1
ATOM 753 C CA . ILE B 2 4 ? 20.954 9.946 22.792 1.00 33.43 4 ILE B CA 1
ATOM 754 C C . ILE B 2 4 ? 20.435 10.633 21.534 1.00 31.67 4 ILE B C 1
ATOM 755 O O . ILE B 2 4 ? 19.347 11.212 21.541 1.00 29.50 4 ILE B O 1
ATOM 760 N N . VAL B 2 5 ? 21.211 10.567 20.455 1.00 29.81 5 VAL B N 1
ATOM 761 C CA . VAL B 2 5 ? 20.824 11.194 19.197 1.00 28.82 5 VAL B CA 1
ATOM 762 C C . VAL B 2 5 ? 19.636 10.488 18.553 1.00 26.49 5 VAL B C 1
ATOM 763 O O . VAL B 2 5 ? 18.907 11.080 17.755 1.00 23.98 5 VAL B O 1
ATOM 767 N N . ASN B 2 6 ? 19.435 9.220 18.898 1.00 25.66 6 ASN B N 1
ATOM 768 C CA . ASN B 2 6 ? 18.332 8.463 18.319 1.00 24.41 6 ASN B CA 1
ATOM 769 C C . ASN B 2 6 ? 17.062 8.616 19.150 1.00 23.98 6 ASN B C 1
ATOM 770 O O . ASN B 2 6 ? 17.078 9.108 20.271 1.00 22.98 6 ASN B O 1
ATOM 775 N N . PHE B 2 7 ? 15.949 8.174 18.558 1.00 22.69 7 PHE B N 1
ATOM 776 C CA . PHE B 2 7 ? 14.641 8.232 19.200 1.00 21.30 7 PHE B CA 1
ATOM 777 C C . PHE B 2 7 ? 13.792 7.103 18.631 1.00 20.32 7 PHE B C 1
ATOM 778 O O . PHE B 2 7 ? 14.011 6.668 17.500 1.00 20.96 7 PHE B O 1
ATOM 786 N N . THR B 2 8 ? 12.831 6.625 19.411 1.00 20.02 8 THR B N 1
ATOM 787 C CA . THR B 2 8 ? 11.972 5.532 18.968 1.00 19.55 8 THR B CA 1
ATOM 788 C C . THR B 2 8 ? 10.904 6.033 18.010 1.00 19.20 8 THR B C 1
ATOM 789 O O . THR B 2 8 ? 10.606 7.228 17.966 1.00 17.19 8 THR B O 1
ATOM 793 N N . ASP B 2 9 ? 10.326 5.121 17.236 1.00 18.92 9 ASP B N 1
ATOM 794 C CA . ASP B 2 9 ? 9.283 5.517 16.305 1.00 19.73 9 ASP B CA 1
ATOM 795 C C . ASP B 2 9 ? 8.062 5.959 17.105 1.00 18.69 9 ASP B C 1
ATOM 796 O O . ASP B 2 9 ? 7.257 6.764 16.638 1.00 17.19 9 ASP B O 1
ATOM 801 N N . LYS B 2 10 ? 7.940 5.438 18.323 1.00 18.35 10 LYS B N 1
ATOM 802 C CA . LYS B 2 10 ? 6.828 5.791 19.198 1.00 18.76 10 LYS B CA 1
ATOM 803 C C . LYS B 2 10 ? 6.987 7.247 19.621 1.00 16.48 10 LYS B C 1
ATOM 804 O O . LYS B 2 10 ? 6.032 8.026 19.584 1.00 16.02 10 LYS B O 1
ATOM 810 N N . GLN B 2 11 ? 8.197 7.614 20.028 1.00 14.89 11 GLN B N 1
ATOM 811 C CA . GLN B 2 11 ? 8.460 8.989 20.436 1.00 14.51 11 GLN B CA 1
ATOM 812 C C . GLN B 2 11 ? 8.153 9.919 19.262 1.00 13.57 11 GLN B C 1
ATOM 813 O O . GLN B 2 11 ? 7.544 10.971 19.434 1.00 12.55 11 GLN B O 1
ATOM 819 N N . PHE B 2 12 ? 8.575 9.518 18.067 1.00 10.95 12 PHE B N 1
ATOM 820 C CA . PHE B 2 12 ? 8.335 10.310 16.870 1.00 11.23 12 PHE B CA 1
ATOM 821 C C . PHE B 2 12 ? 6.837 10.414 16.612 1.00 11.61 12 PHE B C 1
ATOM 822 O O . PHE B 2 12 ? 6.319 11.496 16.319 1.00 12.11 12 PHE B O 1
ATOM 830 N N . GLU B 2 13 ? 6.145 9.284 16.728 1.00 11.53 13 GLU B N 1
ATOM 831 C CA . GLU B 2 13 ? 4.708 9.228 16.496 1.00 13.19 13 GLU B CA 1
ATOM 832 C C . GLU B 2 13 ? 3.898 10.130 17.424 1.00 11.67 13 GLU B C 1
ATOM 833 O O . GLU B 2 13 ? 2.987 10.826 16.971 1.00 8.41 13 GLU B O 1
ATOM 839 N N . ASN B 2 14 ? 4.214 10.107 18.718 1.00 9.63 14 ASN B N 1
ATOM 840 C CA . ASN B 2 14 ? 3.495 10.933 19.682 1.00 10.60 14 ASN B CA 1
ATOM 841 C C . ASN B 2 14 ? 3.722 12.415 19.394 1.00 10.44 14 ASN B C 1
ATOM 842 O O . ASN B 2 14 ? 2.811 13.233 19.539 1.00 8.85 14 ASN B O 1
ATOM 847 N N . ARG B 2 15 ? 4.935 12.763 18.980 1.00 8.20 15 ARG B N 1
ATOM 848 C CA . ARG B 2 15 ? 5.211 14.149 18.664 1.00 8.81 15 ARG B CA 1
ATOM 849 C C . ARG B 2 15 ? 4.506 14.511 17.360 1.00 9.24 15 ARG B C 1
ATOM 850 O O . ARG B 2 15 ? 3.882 15.569 17.264 1.00 9.59 15 ARG B O 1
ATOM 858 N N . LEU B 2 16 ? 4.566 13.626 16.368 1.00 8.31 16 LEU B N 1
ATOM 859 C CA . LEU B 2 16 ? 3.883 13.889 15.103 1.00 9.05 16 LEU B CA 1
ATOM 860 C C . LEU B 2 16 ? 2.400 14.142 15.385 1.00 9.09 16 LEU B C 1
ATOM 861 O O . LEU B 2 16 ? 1.816 15.093 14.867 1.00 8.25 16 LEU B O 1
ATOM 866 N N . ASN B 2 17 ? 1.794 13.302 16.219 1.00 8.54 17 ASN B N 1
ATOM 867 C CA . ASN B 2 17 ? 0.378 13.473 16.528 1.00 9.75 17 ASN B CA 1
ATOM 868 C C . ASN B 2 17 ? 0.053 14.819 17.154 1.00 10.30 17 ASN B C 1
ATOM 869 O O . ASN B 2 17 ? -0.933 15.455 16.783 1.00 10.53 17 ASN B O 1
ATOM 874 N N . ASP B 2 18 ? 0.870 15.261 18.104 1.00 8.15 18 ASP B N 1
ATOM 875 C CA . ASP B 2 18 ? 0.605 16.544 18.736 1.00 7.57 18 ASP B CA 1
ATOM 876 C C . ASP B 2 18 ? 0.792 17.664 17.721 1.00 8.06 18 ASP B C 1
ATOM 877 O O . ASP B 2 18 ? 0.019 18.621 17.702 1.00 8.03 18 ASP B O 1
ATOM 882 N N . ASN B 2 19 ? 1.817 17.538 16.878 1.00 8.69 19 ASN B N 1
ATOM 883 C CA . ASN B 2 19 ? 2.093 18.542 15.853 1.00 10.02 19 ASN B CA 1
ATOM 884 C C . ASN B 2 19 ? 0.902 18.705 14.913 1.00 9.18 19 ASN B C 1
ATOM 885 O O . ASN B 2 19 ? 0.481 19.822 14.620 1.00 7.83 19 ASN B O 1
ATOM 890 N N . LEU B 2 20 ? 0.359 17.588 14.442 1.00 8.84 20 LEU B N 1
ATOM 891 C CA . LEU B 2 20 ? -0.787 17.649 13.545 1.00 10.30 20 LEU B CA 1
ATOM 892 C C . LEU B 2 20 ? -1.987 18.300 14.243 1.00 9.46 20 LEU B C 1
ATOM 893 O O . LEU B 2 20 ? -2.662 19.155 13.667 1.00 8.60 20 LEU B O 1
ATOM 898 N N . GLU B 2 21 ? -2.236 17.913 15.491 1.00 10.38 21 GLU B N 1
ATOM 899 C CA . GLU B 2 21 ? -3.353 18.471 16.251 1.00 12.05 21 GLU B CA 1
ATOM 900 C C . GLU B 2 21 ? -3.194 19.982 16.374 1.00 11.95 21 GLU B C 1
ATOM 901 O O . GLU B 2 21 ? -4.155 20.735 16.225 1.00 11.97 21 GLU B O 1
ATOM 907 N N . GLU B 2 22 ? -1.969 20.415 16.650 1.00 10.13 22 GLU B N 1
ATOM 908 C CA . GLU B 2 22 ? -1.666 21.831 16.793 1.00 10.87 22 GLU B CA 1
ATOM 909 C C . GLU B 2 22 ? -1.810 22.594 15.488 1.00 9.86 22 GLU B C 1
ATOM 910 O O . GLU B 2 22 ? -2.428 23.654 15.447 1.00 9.00 22 GLU B O 1
ATOM 916 N N . LEU B 2 23 ? -1.232 22.045 14.427 1.00 8.66 23 LEU B N 1
ATOM 917 C CA . LEU B 2 23 ? -1.252 22.696 13.126 1.00 8.35 23 LEU B CA 1
ATOM 918 C C . LEU B 2 23 ? -2.599 22.818 12.419 1.00 8.86 23 LEU B C 1
ATOM 919 O O . LEU B 2 23 ? -2.861 23.830 11.768 1.00 7.36 23 LEU B O 1
ATOM 924 N N . ILE B 2 24 ? -3.455 21.806 12.533 1.00 9.09 24 ILE B N 1
ATOM 925 C CA . ILE B 2 24 ? -4.752 21.873 11.862 1.00 9.40 24 ILE B CA 1
ATOM 926 C C . ILE B 2 24 ? -5.784 22.688 12.630 1.00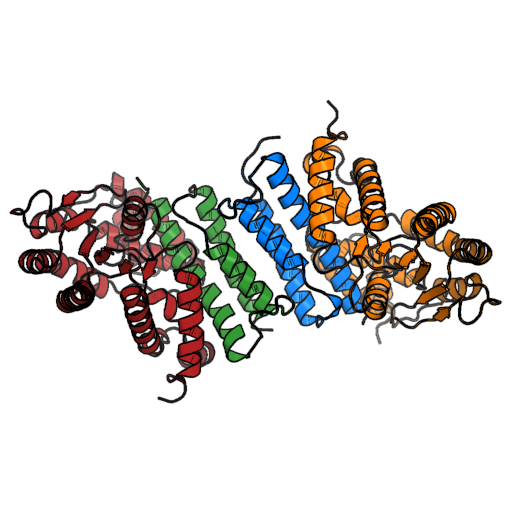 11.20 24 ILE B C 1
ATOM 927 O O . ILE B 2 24 ? -6.847 23.008 12.097 1.00 9.83 24 ILE B O 1
ATOM 932 N N . GLN B 2 25 ? -5.468 23.023 13.875 1.00 10.87 25 GLN B N 1
ATOM 933 C CA . GLN B 2 25 ? -6.382 23.787 14.715 1.00 13.05 25 GLN B CA 1
ATOM 934 C C . GLN B 2 25 ? -6.838 25.080 14.032 1.00 12.78 25 GLN B C 1
ATOM 935 O O . GLN B 2 25 ? -6.025 25.939 13.685 1.00 11.38 25 GLN B O 1
ATOM 941 N N . GLY B 2 26 ? -8.146 25.195 13.826 1.00 13.12 26 GLY B N 1
ATOM 942 C CA . GLY B 2 26 ? -8.705 26.380 13.199 1.00 12.07 26 GLY B CA 1
ATOM 943 C C . GLY B 2 26 ? -8.609 26.419 11.684 1.00 13.06 26 GLY B C 1
ATOM 944 O O . GLY B 2 26 ? -9.068 27.379 11.066 1.00 12.61 26 GLY B O 1
ATOM 945 N N . LYS B 2 27 ? -8.012 25.393 11.083 1.00 11.16 27 LYS B N 1
ATOM 946 C CA . LYS B 2 27 ? -7.866 25.337 9.629 1.00 11.94 27 LYS B CA 1
ATOM 947 C C . LYS B 2 27 ? -8.760 24.239 9.076 1.00 11.74 27 LYS B C 1
ATOM 948 O O . LYS B 2 27 ? -9.238 23.395 9.827 1.00 10.81 27 LYS B O 1
ATOM 954 N N . LYS B 2 28 ? -8.971 24.241 7.763 1.00 11.47 28 LYS B N 1
ATOM 955 C CA . LYS B 2 28 ? -9.815 23.233 7.126 1.00 12.95 28 LYS B CA 1
ATOM 956 C C . LYS B 2 28 ? -9.261 22.815 5.767 1.00 11.94 28 LYS B C 1
ATOM 957 O O . LYS B 2 28 ? -8.795 23.655 5.003 1.00 12.81 28 LYS B O 1
ATOM 963 N N . ALA B 2 29 ? -9.296 21.516 5.477 1.00 11.35 29 ALA B N 1
ATOM 964 C CA . ALA B 2 29 ? -8.816 21.019 4.187 1.00 11.21 29 ALA B CA 1
ATOM 965 C C . ALA B 2 29 ? -9.837 21.447 3.137 1.00 11.55 29 ALA B C 1
ATOM 966 O O . ALA B 2 29 ? -11.026 21.545 3.440 1.00 12.43 29 ALA B O 1
ATOM 968 N N . VAL B 2 30 ? -9.378 21.695 1.911 1.00 10.53 30 VAL B N 1
ATOM 969 C CA . VAL B 2 30 ? -10.259 22.143 0.833 1.00 12.04 30 VAL B CA 1
ATOM 970 C C . VAL B 2 30 ? -10.167 21.287 -0.436 1.00 11.40 30 VAL B C 1
ATOM 971 O O . VAL B 2 30 ? -9.237 20.496 -0.600 1.00 10.91 30 VAL B O 1
ATOM 975 N N . GLU B 2 31 ? -11.139 21.458 -1.333 1.00 12.48 31 GLU B N 1
ATOM 976 C CA . GLU B 2 31 ? -11.194 20.690 -2.574 1.00 14.28 31 GLU B CA 1
ATOM 977 C C . GLU B 2 31 ? -9.996 20.921 -3.506 1.00 15.21 31 GLU B C 1
ATOM 978 O O . GLU B 2 31 ? -9.503 19.980 -4.130 1.00 15.85 31 GLU B O 1
ATOM 984 N N . SER B 2 32 ? -9.538 22.166 -3.608 1.00 14.68 32 SER B N 1
ATOM 985 C CA . SER B 2 32 ? -8.396 22.499 -4.465 1.00 15.74 32 SER B CA 1
ATOM 986 C C . SER B 2 32 ? -7.388 23.323 -3.669 1.00 15.12 32 SER B C 1
ATOM 987 O O . SER B 2 32 ? -7.363 24.554 -3.751 1.00 13.25 32 SER B O 1
ATOM 990 N N . PRO B 2 33 ? -6.532 22.639 -2.892 1.00 13.60 33 PRO B N 1
ATOM 991 C CA . PRO B 2 33 ? -5.499 23.242 -2.043 1.00 13.15 33 PRO B CA 1
ATOM 992 C C . PRO B 2 33 ? -4.388 23.955 -2.803 1.00 13.75 33 PRO B C 1
ATOM 993 O O . PRO B 2 33 ? -4.112 23.652 -3.966 1.00 12.46 33 PRO B O 1
ATOM 997 N N . THR B 2 34 ? -3.743 24.892 -2.118 1.00 12.74 34 THR B N 1
ATOM 998 C CA . THR B 2 34 ? -2.632 25.637 -2.684 1.00 11.99 34 THR B CA 1
ATOM 999 C C . THR B 2 34 ? -1.473 25.586 -1.686 1.00 12.45 34 THR B C 1
ATOM 1000 O O . THR B 2 34 ? -1.679 25.676 -0.475 1.00 12.15 34 THR B O 1
ATOM 1004 N N . ALA B 2 35 ? -0.260 25.421 -2.198 1.00 11.59 35 ALA B N 1
ATOM 1005 C CA . ALA B 2 35 ? 0.922 25.375 -1.348 1.00 11.02 35 ALA B CA 1
ATOM 1006 C C . ALA B 2 35 ? 1.839 26.518 -1.746 1.00 9.53 35 ALA B C 1
ATOM 1007 O O . ALA B 2 35 ? 2.059 26.759 -2.932 1.00 10.46 35 ALA B O 1
ATOM 1009 N N . PHE B 2 36 ? 2.356 27.228 -0.749 1.00 9.88 36 PHE B N 1
ATOM 1010 C CA . PHE B 2 36 ? 3.253 28.347 -0.979 1.00 10.16 36 PHE B CA 1
ATOM 1011 C C . PHE B 2 36 ? 4.635 27.996 -0.434 1.00 11.00 36 PHE B C 1
ATOM 1012 O O . PHE B 2 36 ? 4.809 27.836 0.781 1.00 11.05 36 PHE B O 1
ATOM 1020 N N . LEU B 2 37 ? 5.611 27.866 -1.327 1.00 9.74 37 LEU B N 1
ATOM 1021 C CA . LEU B 2 37 ? 6.975 27.563 -0.914 1.00 11.31 37 LEU B CA 1
ATOM 1022 C C . LEU B 2 37 ? 7.697 28.893 -0.750 1.00 10.92 37 LEU B C 1
ATOM 1023 O O . LEU B 2 37 ? 7.766 29.682 -1.689 1.00 11.38 37 LEU B O 1
ATOM 1028 N N . LEU B 2 38 ? 8.232 29.150 0.438 1.00 10.46 38 LEU B N 1
ATOM 1029 C CA . LEU B 2 38 ? 8.917 30.410 0.668 1.00 8.32 38 LEU B CA 1
ATOM 1030 C C . LEU B 2 38 ? 10.390 30.321 0.309 1.00 10.43 38 LEU B C 1
ATOM 1031 O O . LEU B 2 38 ? 10.961 29.235 0.242 1.00 9.68 38 LEU B O 1
ATOM 1036 N N . GLY B 2 39 ? 10.989 31.483 0.081 1.00 11.38 39 GLY B N 1
ATOM 1037 C CA . GLY B 2 39 ? 12.398 31.565 -0.247 1.00 12.28 39 GLY B CA 1
ATOM 1038 C C . GLY B 2 39 ? 12.942 32.869 0.306 1.00 12.42 39 GLY B C 1
ATOM 1039 O O . GLY B 2 39 ? 12.186 33.821 0.516 1.00 15.24 39 GLY B O 1
ATOM 1040 N N . GLY B 2 40 ? 14.246 32.920 0.544 1.00 11.46 40 GLY B N 1
ATOM 1041 C CA . GLY B 2 40 ? 14.858 34.123 1.079 1.00 11.33 40 GLY B CA 1
ATOM 1042 C C . GLY B 2 40 ? 15.952 33.757 2.059 1.00 10.77 40 GLY B C 1
ATOM 1043 O O . GLY B 2 40 ? 15.805 32.816 2.838 1.00 9.95 40 GLY B O 1
ATOM 1044 N N . GLN B 2 41 ? 17.056 34.492 2.026 1.00 11.95 41 GLN B N 1
ATOM 1045 C CA . GLN B 2 41 ? 18.170 34.206 2.924 1.00 12.07 41 GLN B CA 1
ATOM 1046 C C . GLN B 2 41 ? 17.799 34.470 4.380 1.00 12.70 41 GLN B C 1
ATOM 1047 O O . GLN B 2 41 ? 16.854 35.206 4.670 1.00 11.92 41 GLN B O 1
ATOM 1053 N N . PRO B 2 42 ? 18.539 33.865 5.320 1.00 13.29 42 PRO B N 1
ATOM 1054 C CA . PRO B 2 42 ? 18.239 34.088 6.736 1.00 13.91 42 PRO B CA 1
ATOM 1055 C C . PRO B 2 42 ? 18.337 35.586 7.012 1.00 14.93 42 PRO B C 1
ATOM 1056 O O . PRO B 2 42 ? 19.230 36.258 6.489 1.00 15.15 42 PRO B O 1
ATOM 1060 N N . GLY B 2 43 ? 17.415 36.109 7.815 1.00 14.92 43 GLY B N 1
ATOM 1061 C CA . GLY B 2 43 ? 17.434 37.525 8.132 1.00 15.05 43 GLY B CA 1
ATOM 1062 C C . GLY B 2 43 ? 16.641 38.389 7.167 1.00 14.51 43 GLY B C 1
ATOM 1063 O O . GLY B 2 43 ? 16.500 39.589 7.389 1.00 14.40 43 GLY B O 1
ATOM 1064 N N . SER B 2 44 ? 16.117 37.788 6.103 1.00 12.64 44 SER B N 1
ATOM 1065 C CA . SER B 2 44 ? 15.342 38.532 5.114 1.00 14.57 44 SER B CA 1
ATOM 1066 C C . SER B 2 44 ? 13.898 38.821 5.539 1.00 14.53 44 SER B C 1
ATOM 1067 O O . SER B 2 44 ? 13.151 39.457 4.798 1.00 16.86 44 SER B O 1
ATOM 1070 N N . GLY B 2 45 ? 13.500 38.344 6.717 1.00 14.07 45 GLY B N 1
ATOM 1071 C CA . GLY B 2 45 ? 12.152 38.601 7.203 1.00 12.62 45 GLY B CA 1
ATOM 1072 C C . GLY B 2 45 ? 11.030 37.899 6.459 1.00 12.56 45 GLY B C 1
ATOM 1073 O O . GLY B 2 45 ? 10.038 38.523 6.080 1.00 12.60 45 GLY B O 1
ATOM 1074 N N . LYS B 2 46 ? 11.174 36.591 6.274 1.00 12.42 46 LYS B N 1
ATOM 1075 C CA . LYS B 2 46 ? 10.184 35.798 5.558 1.00 12.22 46 LYS B CA 1
ATOM 1076 C C . LYS B 2 46 ? 8.822 35.730 6.236 1.00 13.09 46 LYS B C 1
ATOM 1077 O O . LYS B 2 46 ? 7.833 35.357 5.613 1.00 13.33 46 LYS B O 1
ATOM 1083 N N . THR B 2 47 ? 8.765 36.086 7.513 1.00 13.35 47 THR B N 1
ATOM 1084 C CA . THR B 2 47 ? 7.489 36.069 8.212 1.00 14.66 47 THR B CA 1
ATOM 1085 C C . THR B 2 47 ? 6.536 37.048 7.522 1.00 13.93 47 THR B C 1
ATOM 1086 O O . THR B 2 47 ? 5.321 36.912 7.618 1.00 15.18 47 THR B O 1
ATOM 1090 N N . SER B 2 48 ? 7.093 38.033 6.821 1.00 15.72 48 SER B N 1
ATOM 1091 C CA . SER B 2 48 ? 6.271 39.005 6.099 1.00 16.72 48 SER B CA 1
ATOM 1092 C C . SER B 2 48 ? 5.496 38.281 5.005 1.00 15.74 48 SER B C 1
ATOM 1093 O O . SER B 2 48 ? 4.379 38.670 4.653 1.00 15.04 48 SER B O 1
ATOM 1096 N N . LEU B 2 49 ? 6.104 37.233 4.460 1.00 13.28 49 LEU B N 1
ATOM 1097 C CA . LEU B 2 49 ? 5.465 36.449 3.411 1.00 13.25 49 LEU B CA 1
ATOM 1098 C C . LEU B 2 49 ? 4.284 35.689 4.005 1.00 12.42 49 LEU B C 1
ATOM 1099 O O . LEU B 2 49 ? 3.247 35.532 3.358 1.00 10.01 49 LEU B O 1
ATOM 1104 N N . ARG B 2 50 ? 4.451 35.218 5.238 1.00 11.35 50 ARG B N 1
ATOM 1105 C CA . ARG B 2 50 ? 3.391 34.479 5.916 1.00 11.73 50 ARG B CA 1
ATOM 1106 C C . ARG B 2 50 ? 2.166 35.378 6.050 1.00 12.27 50 ARG B C 1
ATOM 1107 O O . ARG B 2 50 ? 1.034 34.949 5.837 1.00 13.45 50 ARG B O 1
ATOM 1115 N N . SER B 2 51 ? 2.411 36.635 6.394 1.00 14.83 51 SER B N 1
ATOM 1116 C CA . SER B 2 51 ? 1.347 37.613 6.568 1.00 15.68 51 SER B CA 1
ATOM 1117 C C . SER B 2 51 ? 0.534 37.803 5.284 1.00 15.53 51 SER B C 1
ATOM 1118 O O . SER B 2 51 ? -0.700 37.803 5.306 1.00 15.38 51 SER B O 1
ATOM 1121 N N . ALA B 2 52 ? 1.233 37.963 4.166 1.00 15.37 52 ALA B N 1
ATOM 1122 C CA . ALA B 2 52 ? 0.578 38.156 2.877 1.00 15.02 52 ALA B CA 1
ATOM 1123 C C . ALA B 2 52 ? -0.222 36.922 2.461 1.00 14.05 52 ALA B C 1
ATOM 1124 O O . ALA B 2 52 ? -1.311 37.032 1.901 1.00 14.05 52 ALA B O 1
ATOM 1126 N N . ILE B 2 53 ? 0.323 35.745 2.734 1.00 11.46 53 ILE B N 1
ATOM 1127 C CA . ILE B 2 53 ? -0.356 34.509 2.373 1.00 12.04 53 ILE B CA 1
ATOM 1128 C C . ILE B 2 53 ? -1.561 34.267 3.273 1.00 11.18 53 ILE B C 1
ATOM 1129 O O . ILE B 2 53 ? -2.582 33.735 2.832 1.00 10.71 53 ILE B O 1
ATOM 1134 N N . PHE B 2 54 ? -1.438 34.657 4.537 1.00 12.62 54 PHE B N 1
ATOM 1135 C CA . PHE B 2 54 ? -2.531 34.502 5.494 1.00 13.21 54 PHE B CA 1
ATOM 1136 C C . PHE B 2 54 ? -3.710 35.324 4.965 1.00 13.43 54 PHE B C 1
ATOM 1137 O O . PHE B 2 54 ? -4.860 34.896 5.004 1.00 14.05 54 PHE B O 1
ATOM 1145 N N . GLU B 2 55 ? -3.401 36.516 4.471 1.00 14.66 55 GLU B N 1
ATOM 1146 C CA . GLU B 2 55 ? -4.406 37.416 3.921 1.00 17.10 55 GLU B CA 1
ATOM 1147 C C . GLU B 2 55 ? -5.025 36.816 2.649 1.00 16.44 55 GLU B C 1
ATOM 1148 O O . GLU B 2 55 ? -6.248 36.797 2.482 1.00 15.49 55 GLU B O 1
ATOM 1154 N N . GLU B 2 56 ? -4.175 36.301 1.767 1.00 15.08 56 GLU B N 1
ATOM 1155 C CA . GLU B 2 56 ? -4.630 35.707 0.511 1.00 14.70 56 GLU B CA 1
ATOM 1156 C C . GLU B 2 56 ? -5.554 34.504 0.708 1.00 14.12 56 GLU B C 1
ATOM 1157 O O . GLU B 2 56 ? -6.495 34.298 -0.060 1.00 13.11 56 GLU B O 1
ATOM 1163 N N . THR B 2 57 ? -5.278 33.707 1.735 1.00 13.28 57 THR B N 1
ATOM 1164 C CA . THR B 2 57 ? -6.066 32.511 2.020 1.00 12.04 57 THR B CA 1
ATOM 1165 C C . THR B 2 57 ? -7.153 32.771 3.058 1.00 13.13 57 THR B C 1
ATOM 1166 O O . THR B 2 57 ? -7.815 31.841 3.514 1.00 12.42 57 THR B O 1
ATOM 1170 N N . GLN B 2 58 ? -7.329 34.034 3.425 1.00 14.94 58 GLN B N 1
ATOM 1171 C CA . GLN B 2 58 ? -8.315 34.411 4.426 1.00 16.10 58 GLN B CA 1
ATOM 1172 C C . GLN B 2 58 ? -8.094 33.618 5.711 1.00 15.45 58 GLN B C 1
ATOM 1173 O O . GLN B 2 58 ? -9.044 33.172 6.350 1.00 15.17 58 GLN B O 1
ATOM 1179 N N . GLY B 2 59 ? -6.828 33.434 6.069 1.00 13.51 59 GLY B N 1
ATOM 1180 C CA . GLY B 2 59 ? -6.486 32.728 7.292 1.00 11.94 59 GLY B CA 1
ATOM 1181 C C . GLY B 2 59 ? -6.523 31.211 7.275 1.00 11.73 59 GLY B C 1
ATOM 1182 O O . GLY B 2 59 ? -6.102 30.576 8.244 1.00 11.14 59 GLY B O 1
ATOM 1183 N N . ASN B 2 60 ? -7.019 30.613 6.197 1.00 9.80 60 ASN B N 1
ATOM 1184 C CA . ASN B 2 60 ? -7.081 29.159 6.150 1.00 9.43 60 ASN B CA 1
ATOM 1185 C C . ASN B 2 60 ? -5.817 28.573 5.537 1.00 9.92 60 ASN B C 1
ATOM 1186 O O . ASN B 2 60 ? -5.828 28.050 4.423 1.00 9.62 60 ASN B O 1
ATOM 1191 N N . VAL B 2 61 ? -4.724 28.662 6.281 1.00 8.45 61 VAL B N 1
ATOM 1192 C CA . VAL B 2 61 ? -3.453 28.141 5.808 1.00 9.52 61 VAL B CA 1
ATOM 1193 C C . VAL B 2 61 ? -2.625 27.665 6.999 1.00 9.14 61 VAL B C 1
ATOM 1194 O O . VAL B 2 61 ? -2.726 28.210 8.095 1.00 8.96 61 VAL B O 1
ATOM 1198 N N . ILE B 2 62 ? -1.828 26.626 6.775 1.00 10.22 62 ILE B N 1
ATOM 1199 C CA . ILE B 2 62 ? -0.988 26.051 7.814 1.00 9.98 62 ILE B CA 1
ATOM 1200 C C . ILE B 2 62 ? 0.471 26.298 7.461 1.00 11.10 62 ILE B C 1
ATOM 1201 O O . ILE B 2 62 ? 0.911 25.990 6.346 1.00 9.30 62 ILE B O 1
ATOM 1206 N N . VAL B 2 63 ? 1.212 26.863 8.409 1.00 10.65 63 VAL B N 1
ATOM 1207 C CA . VAL B 2 63 ? 2.622 27.155 8.194 1.00 11.86 63 VAL B CA 1
ATOM 1208 C C . VAL B 2 63 ? 3.466 26.020 8.750 1.00 11.00 63 VAL B C 1
ATOM 1209 O O . VAL B 2 63 ? 3.344 25.660 9.916 1.00 9.35 63 VAL B O 1
ATOM 1213 N N . ILE B 2 64 ? 4.310 25.452 7.894 1.00 11.27 64 ILE B N 1
ATOM 1214 C CA . ILE B 2 64 ? 5.184 24.356 8.281 1.00 10.96 64 ILE B CA 1
ATOM 1215 C C . ILE B 2 64 ? 6.608 24.898 8.325 1.00 12.63 64 ILE B C 1
ATOM 1216 O O . ILE B 2 64 ? 7.175 25.271 7.296 1.00 10.88 64 ILE B O 1
ATOM 1221 N N . ASP B 2 65 ? 7.174 24.934 9.529 1.00 12.52 65 ASP B N 1
ATOM 1222 C CA . ASP B 2 65 ? 8.506 25.485 9.755 1.00 12.29 65 ASP B CA 1
ATOM 1223 C C . ASP B 2 65 ? 9.425 24.495 10.469 1.00 11.91 65 ASP B C 1
ATOM 1224 O O . ASP B 2 65 ? 9.271 24.245 11.665 1.00 10.09 65 ASP B O 1
ATOM 1229 N N . ASN B 2 66 ? 10.386 23.948 9.727 1.00 11.23 66 ASN B N 1
ATOM 1230 C CA . ASN B 2 66 ? 11.337 22.963 10.256 1.00 13.36 66 ASN B CA 1
ATOM 1231 C C . ASN B 2 66 ? 11.933 23.338 11.616 1.00 13.96 66 ASN B C 1
ATOM 1232 O O . ASN B 2 66 ? 11.999 22.503 12.517 1.00 14.12 66 ASN B O 1
ATOM 1237 N N . ASP B 2 67 ? 12.358 24.592 11.762 1.00 14.70 67 ASP B N 1
ATOM 1238 C CA . ASP B 2 67 ? 12.965 25.060 13.006 1.00 17.61 67 ASP B CA 1
ATOM 1239 C C . ASP B 2 67 ? 12.131 24.853 14.265 1.00 18.01 67 ASP B C 1
ATOM 1240 O O . ASP B 2 67 ? 12.682 24.689 15.352 1.00 19.89 67 ASP B O 1
ATOM 1245 N N . THR B 2 68 ? 10.811 24.865 14.126 1.00 16.28 68 THR B N 1
ATOM 1246 C CA . THR B 2 68 ? 9.936 24.690 15.276 1.00 16.70 68 THR B CA 1
ATOM 1247 C C . THR B 2 68 ? 9.948 23.271 15.848 1.00 16.12 68 THR B C 1
ATOM 1248 O O . THR B 2 68 ? 9.325 23.021 16.876 1.00 17.95 68 THR B O 1
ATOM 1252 N N . PHE B 2 69 ? 10.651 22.345 15.200 1.00 14.84 69 PHE B N 1
ATOM 1253 C CA . PHE B 2 69 ? 10.685 20.965 15.689 1.00 14.53 69 PHE B CA 1
ATOM 1254 C C . PHE B 2 69 ? 12.049 20.536 16.216 1.00 14.96 69 PHE B C 1
ATOM 1255 O O . PHE B 2 69 ? 12.180 19.475 16.829 1.00 13.85 69 PHE B O 1
ATOM 1263 N N . LYS B 2 70 ? 13.062 21.360 15.984 1.00 14.23 70 LYS B N 1
ATOM 1264 C CA . LYS B 2 70 ? 14.406 21.023 16.427 1.00 15.88 70 LYS B CA 1
ATOM 1265 C C . LYS B 2 70 ? 14.495 20.732 17.924 1.00 15.55 70 LYS B C 1
ATOM 1266 O O . LYS B 2 70 ? 15.034 19.704 18.331 1.00 14.47 70 LYS B O 1
ATOM 1272 N N . GLN B 2 71 ? 13.955 21.622 18.747 1.00 16.08 71 GLN B N 1
ATOM 1273 C CA . GLN B 2 71 ? 14.020 21.419 20.187 1.00 16.74 71 GLN B CA 1
ATOM 1274 C C . GLN B 2 71 ? 12.997 20.397 20.661 1.00 15.91 71 GLN B C 1
ATOM 1275 O O . GLN B 2 71 ? 12.917 20.085 21.846 1.00 15.23 71 GLN B O 1
ATOM 1281 N N . GLN B 2 72 ? 12.234 19.860 19.717 1.00 14.47 72 GLN B N 1
ATOM 1282 C CA . GLN B 2 72 ? 11.218 18.865 20.029 1.00 14.30 72 GLN B CA 1
ATOM 1283 C C . GLN B 2 72 ? 11.831 17.463 20.118 1.00 15.00 72 GLN B C 1
ATOM 1284 O O . GLN B 2 72 ? 11.161 16.499 20.499 1.00 14.64 72 GLN B O 1
ATOM 1290 N N . HIS B 2 73 ? 13.105 17.347 19.756 1.00 13.91 73 HIS B N 1
ATOM 1291 C CA . HIS B 2 73 ? 13.787 16.054 19.832 1.00 14.85 73 HIS B CA 1
ATOM 1292 C C . HIS B 2 73 ? 13.620 15.562 21.270 1.00 14.99 73 HIS B C 1
ATOM 1293 O O . HIS B 2 73 ? 13.865 16.310 22.212 1.00 16.81 73 HIS B O 1
ATOM 1300 N N . PRO B 2 74 ? 13.200 14.303 21.455 1.00 16.96 74 PRO B N 1
ATOM 1301 C CA . PRO B 2 74 ? 12.993 13.713 22.785 1.00 18.57 74 PRO B CA 1
ATOM 1302 C C . PRO B 2 74 ? 14.138 13.945 23.769 1.00 21.14 74 PRO B C 1
ATOM 1303 O O . PRO B 2 74 ? 13.913 14.120 24.968 1.00 21.95 74 PRO B O 1
ATOM 1307 N N . ASN B 2 75 ? 15.365 13.946 23.260 1.00 21.92 75 ASN B N 1
ATOM 1308 C CA . ASN B 2 75 ? 16.534 14.135 24.112 1.00 23.48 75 ASN B CA 1
ATOM 1309 C C . ASN B 2 75 ? 17.247 15.451 23.849 1.00 23.58 75 ASN B C 1
ATOM 1310 O O . ASN B 2 75 ? 18.466 15.545 24.012 1.00 23.43 75 ASN B O 1
ATOM 1315 N N . PHE B 2 76 ? 16.493 16.472 23.454 1.00 21.89 76 PHE B N 1
ATOM 1316 C CA . PHE B 2 76 ? 17.081 17.773 23.163 1.00 23.21 76 PHE B CA 1
ATOM 1317 C C . PHE B 2 76 ? 17.942 18.325 24.302 1.00 26.15 76 PHE B C 1
ATOM 1318 O O . PHE B 2 76 ? 19.049 18.805 24.066 1.00 24.96 76 PHE B O 1
ATOM 1326 N N . ASP B 2 77 ? 17.431 18.267 25.530 1.00 27.68 77 ASP B N 1
ATOM 1327 C CA . ASP B 2 77 ? 18.173 18.782 26.680 1.00 30.24 77 ASP B CA 1
ATOM 1328 C C . ASP B 2 77 ? 19.551 18.137 26.818 1.00 29.16 77 ASP B C 1
ATOM 1329 O O . ASP B 2 77 ? 20.557 18.839 26.920 1.00 28.89 77 ASP B O 1
ATOM 1334 N N . GLU B 2 78 ? 19.592 16.808 26.828 1.00 30.00 78 GLU B N 1
ATOM 1335 C CA . GLU B 2 78 ? 20.857 16.087 26.948 1.00 31.78 78 GLU B CA 1
ATOM 1336 C C . GLU B 2 78 ? 21.787 16.445 25.791 1.00 31.89 78 GLU B C 1
ATOM 1337 O O . GLU B 2 78 ? 22.978 16.675 25.989 1.00 31.09 78 GLU B O 1
ATOM 1343 N N . LEU B 2 79 ? 21.240 16.490 24.581 1.00 30.40 79 LEU B N 1
ATOM 1344 C CA . LEU B 2 79 ? 22.037 16.822 23.405 1.00 30.36 79 LEU B CA 1
ATOM 1345 C C . LEU B 2 79 ? 22.601 18.232 23.513 1.00 30.64 79 LEU B C 1
ATOM 1346 O O . LEU B 2 79 ? 23.678 18.522 22.992 1.00 28.96 79 LEU B O 1
ATOM 1351 N N . VAL B 2 80 ? 21.870 19.108 24.192 1.00 31.93 80 VAL B N 1
ATOM 1352 C CA . VAL B 2 80 ? 22.310 20.485 24.360 1.00 35.44 80 VAL B CA 1
ATOM 1353 C C . VAL B 2 80 ? 23.515 20.570 25.285 1.00 37.40 80 VAL B C 1
ATOM 1354 O O . VAL B 2 80 ? 24.437 21.343 25.039 1.00 38.45 80 VAL B O 1
ATOM 1358 N N . LYS B 2 81 ? 23.508 19.787 26.356 1.00 38.29 81 LYS B N 1
ATOM 1359 C CA . LYS B 2 81 ? 24.627 19.813 27.284 1.00 41.11 81 LYS B CA 1
ATOM 1360 C C . LYS B 2 81 ? 25.821 19.105 26.654 1.00 41.38 81 LYS B C 1
ATOM 1361 O O . LYS B 2 81 ? 26.960 19.554 26.777 1.00 41.96 81 LYS B O 1
ATOM 1367 N N . LEU B 2 82 ? 25.546 18.005 25.962 1.00 41.48 82 LEU B N 1
ATOM 1368 C CA . LEU B 2 82 ? 26.591 17.221 25.321 1.00 41.61 82 LEU B CA 1
ATOM 1369 C C . LEU B 2 82 ? 27.279 17.938 24.163 1.00 41.64 82 LEU B C 1
ATOM 1370 O O . LEU B 2 82 ? 28.507 18.009 24.117 1.00 41.67 82 LEU B O 1
ATOM 1375 N N . TYR B 2 83 ? 26.488 18.468 23.234 1.00 40.33 83 TYR B N 1
ATOM 1376 C CA . TYR B 2 83 ? 27.032 19.147 22.060 1.00 40.19 83 TYR B CA 1
ATOM 1377 C C . TYR B 2 83 ? 26.992 20.665 22.141 1.00 39.80 83 TYR B C 1
ATOM 1378 O O . TYR B 2 83 ? 27.621 21.359 21.343 1.00 39.33 83 TYR B O 1
ATOM 1387 N N . GLU B 2 84 ? 26.237 21.177 23.101 1.00 41.38 84 GLU B N 1
ATOM 1388 C CA . GLU B 2 84 ? 26.129 22.613 23.304 1.00 43.03 84 GLU B CA 1
ATOM 1389 C C . GLU B 2 84 ? 25.836 23.407 22.028 1.00 43.13 84 GLU B C 1
ATOM 1390 O O . GLU B 2 84 ? 24.881 23.119 21.305 1.00 43.10 84 GLU B O 1
ATOM 1396 N N . LYS B 2 85 ? 26.670 24.406 21.764 1.00 42.48 85 LYS B N 1
ATOM 1397 C CA . LYS B 2 85 ? 26.522 25.280 20.605 1.00 42.76 85 LYS B CA 1
ATOM 1398 C C . LYS B 2 85 ? 26.356 24.588 19.250 1.00 41.51 85 LYS B C 1
ATOM 1399 O O . LYS B 2 85 ? 25.696 25.122 18.359 1.00 41.89 85 LYS B O 1
ATOM 1405 N N . ASP B 2 86 ? 26.948 23.410 19.089 1.00 39.43 86 ASP B N 1
ATOM 1406 C CA . ASP B 2 86 ? 26.859 22.687 17.823 1.00 37.91 86 ASP B CA 1
ATOM 1407 C C . ASP B 2 86 ? 25.778 21.601 17.863 1.00 35.62 86 ASP B C 1
ATOM 1408 O O . ASP B 2 86 ? 25.872 20.583 17.177 1.00 36.07 86 ASP B O 1
ATOM 1413 N N . VAL B 2 87 ? 24.741 21.838 18.657 1.00 31.69 87 VAL B N 1
ATOM 1414 C CA . VAL B 2 87 ? 23.657 20.875 18.805 1.00 28.94 87 VAL B CA 1
ATOM 1415 C C . VAL B 2 87 ? 22.714 20.778 17.603 1.00 27.01 87 VAL B C 1
ATOM 1416 O O . VAL B 2 87 ? 22.184 19.705 17.318 1.00 26.40 87 VAL B O 1
ATOM 1420 N N . VAL B 2 88 ? 22.515 21.887 16.896 1.00 24.74 88 VAL B N 1
ATOM 1421 C CA . VAL B 2 88 ? 21.598 21.913 15.756 1.00 23.71 88 VAL B CA 1
ATOM 1422 C C . VAL B 2 88 ? 21.768 20.781 14.746 1.00 22.82 88 VAL B C 1
ATOM 1423 O O . VAL B 2 88 ? 20.788 20.139 14.369 1.00 19.72 88 VAL B O 1
ATOM 1427 N N . LYS B 2 89 ? 22.997 20.530 14.306 1.00 20.47 89 LYS B N 1
ATOM 1428 C CA . LYS B 2 89 ? 23.224 19.469 13.335 1.00 21.26 89 LYS B CA 1
ATOM 1429 C C . LYS B 2 89 ? 22.814 18.105 13.877 1.00 20.42 89 LYS B C 1
ATOM 1430 O O . LYS B 2 89 ? 22.560 17.181 13.107 1.00 20.26 89 LYS B O 1
ATOM 1436 N N . HIS B 2 90 ? 22.762 17.970 15.199 1.00 19.03 90 HIS B N 1
ATOM 1437 C CA . HIS B 2 90 ? 22.386 16.692 15.792 1.00 19.51 90 HIS B CA 1
ATOM 1438 C C . HIS B 2 90 ? 20.876 16.479 15.906 1.00 17.48 90 HIS B C 1
ATOM 1439 O O . HIS B 2 90 ? 20.422 15.341 16.035 1.00 17.49 90 HIS B O 1
ATOM 1446 N N . VAL B 2 91 ? 20.099 17.558 15.862 1.00 14.80 91 VAL B N 1
ATOM 1447 C CA . VAL B 2 91 ? 18.643 17.421 15.944 1.00 13.66 91 VAL B CA 1
ATOM 1448 C C . VAL B 2 91 ? 17.979 17.613 14.584 1.00 13.39 91 VAL B C 1
ATOM 1449 O O . VAL B 2 91 ? 16.781 17.402 14.433 1.00 12.69 91 VAL B O 1
ATOM 1453 N N . THR B 2 92 ? 18.764 18.002 13.587 1.00 12.75 92 THR B N 1
ATOM 1454 C CA . THR B 2 92 ? 18.226 18.195 12.247 1.00 14.80 92 THR B CA 1
ATOM 1455 C C . THR B 2 92 ? 17.671 16.889 11.660 1.00 13.09 92 THR B C 1
ATOM 1456 O O . THR B 2 92 ? 16.689 16.910 10.917 1.00 13.97 92 THR B O 1
ATOM 1460 N N . PRO B 2 93 ? 18.290 15.734 11.977 1.00 10.92 93 PRO B N 1
ATOM 1461 C CA . PRO B 2 93 ? 17.746 14.490 11.424 1.00 11.84 93 PRO B CA 1
ATOM 1462 C C . PRO B 2 93 ? 16.291 14.346 11.885 1.00 12.51 93 PRO B C 1
ATOM 1463 O O . PRO B 2 93 ? 15.393 14.006 11.106 1.00 11.36 93 PRO B O 1
ATOM 1467 N N . TYR B 2 94 ? 16.066 14.614 13.164 1.00 10.82 94 TYR B N 1
ATOM 1468 C CA . TYR B 2 94 ? 14.723 14.537 13.716 1.00 9.47 94 TYR B CA 1
ATOM 1469 C C . TYR B 2 94 ? 13.810 15.580 13.078 1.00 9.24 94 TYR B C 1
ATOM 1470 O O . TYR B 2 94 ? 12.725 15.249 12.584 1.00 10.88 94 TYR B O 1
ATOM 1479 N N . SER B 2 95 ? 14.240 16.839 13.080 1.00 7.07 95 SER B N 1
ATOM 1480 C CA . SER B 2 95 ? 13.389 17.895 12.528 1.00 9.59 95 SER B CA 1
ATOM 1481 C C . SER B 2 95 ? 13.101 17.720 11.039 1.00 10.90 95 SER B C 1
ATOM 1482 O O . SER B 2 95 ? 11.988 17.997 10.583 1.00 11.96 95 SER B O 1
ATOM 1485 N N . ASN B 2 96 ? 14.087 17.258 10.276 1.00 10.67 96 ASN B N 1
ATOM 1486 C CA . ASN B 2 96 ? 13.866 17.043 8.851 1.00 10.97 96 ASN B CA 1
ATOM 1487 C C . ASN B 2 96 ? 12.826 15.939 8.673 1.00 12.20 96 ASN B C 1
ATOM 1488 O O . ASN B 2 96 ? 11.900 16.063 7.863 1.00 11.29 96 ASN B O 1
ATOM 1493 N N . ARG B 2 97 ? 12.982 14.858 9.432 1.00 9.79 97 ARG B N 1
ATOM 1494 C CA . ARG B 2 97 ? 12.047 13.740 9.348 1.00 11.75 97 ARG B CA 1
ATOM 1495 C C . ARG B 2 97 ? 10.625 14.154 9.744 1.00 10.99 97 ARG B C 1
ATOM 1496 O O . ARG B 2 97 ? 9.653 13.753 9.102 1.00 8.66 97 ARG B O 1
ATOM 1504 N N . MET B 2 98 ? 10.510 14.956 10.800 1.00 10.10 98 MET B N 1
ATOM 1505 C CA . MET B 2 98 ? 9.204 15.421 11.273 1.00 9.62 98 MET B CA 1
ATOM 1506 C C . MET B 2 98 ? 8.579 16.380 10.268 1.00 8.89 98 MET B C 1
ATOM 1507 O O . MET B 2 98 ? 7.379 16.323 10.011 1.00 7.08 98 MET B O 1
ATOM 1512 N N . THR B 2 99 ? 9.394 17.264 9.700 1.00 8.76 99 THR B N 1
ATOM 1513 C CA . THR B 2 99 ? 8.893 18.220 8.720 1.00 9.08 99 THR B CA 1
ATOM 1514 C C . THR B 2 99 ? 8.303 17.492 7.512 1.00 10.73 99 THR B C 1
ATOM 1515 O O . THR B 2 99 ? 7.220 17.833 7.032 1.00 9.45 99 THR B O 1
ATOM 1519 N N . GLU B 2 100 ? 9.008 16.482 7.019 1.00 12.22 100 GLU B N 1
ATOM 1520 C CA . GLU B 2 100 ? 8.503 15.744 5.870 1.00 12.76 100 GLU B CA 1
ATOM 1521 C C . GLU B 2 100 ? 7.273 14.917 6.209 1.00 9.70 100 GLU B C 1
ATOM 1522 O O . GLU B 2 100 ? 6.391 14.749 5.373 1.00 10.34 100 GLU B O 1
ATOM 1528 N N . ALA B 2 101 ? 7.203 14.408 7.435 1.00 9.59 101 ALA B N 1
ATOM 1529 C CA . ALA B 2 101 ? 6.046 13.620 7.844 1.00 9.71 101 ALA B CA 1
ATOM 1530 C C . ALA B 2 101 ? 4.816 14.518 7.914 1.00 10.17 101 ALA B C 1
ATOM 1531 O O . ALA B 2 101 ? 3.721 14.120 7.505 1.00 9.80 101 ALA B O 1
ATOM 1533 N N . ILE B 2 102 ? 4.999 15.727 8.441 1.00 8.92 102 ILE B N 1
ATOM 1534 C CA . ILE B 2 102 ? 3.906 16.694 8.562 1.00 9.28 102 ILE B CA 1
ATOM 1535 C C . ILE B 2 102 ? 3.429 17.134 7.174 1.00 10.59 102 ILE B C 1
ATOM 1536 O O . ILE B 2 102 ? 2.229 17.173 6.893 1.00 9.22 102 ILE B O 1
ATOM 1541 N N . ILE B 2 103 ? 4.369 17.462 6.299 1.00 11.21 103 ILE B N 1
ATOM 1542 C CA . ILE B 2 103 ? 3.997 17.866 4.949 1.00 10.48 103 ILE B CA 1
ATOM 1543 C C . ILE B 2 103 ? 3.219 16.731 4.280 1.00 11.64 103 ILE B C 1
ATOM 1544 O O . ILE B 2 103 ? 2.185 16.964 3.643 1.00 12.72 103 ILE B O 1
ATOM 1549 N N . SER B 2 104 ? 3.706 15.503 4.442 1.00 9.43 104 SER B N 1
ATOM 1550 C CA . SER B 2 104 ? 3.048 14.342 3.844 1.00 10.93 104 SER B CA 1
ATOM 1551 C C . SER B 2 104 ? 1.615 14.166 4.329 1.00 11.40 104 SER B C 1
ATOM 1552 O O . SER B 2 104 ? 0.688 14.033 3.521 1.00 11.19 104 SER B O 1
ATOM 1555 N N . ARG B 2 105 ? 1.439 14.161 5.650 1.00 9.97 105 ARG B N 1
ATOM 1556 C CA . ARG B 2 105 ? 0.124 13.981 6.254 1.00 10.34 105 ARG B CA 1
ATOM 1557 C C . ARG B 2 105 ? -0.840 15.114 5.926 1.00 8.90 105 ARG B C 1
ATOM 1558 O O . ARG B 2 105 ? -1.998 14.871 5.594 1.00 9.07 105 ARG B O 1
ATOM 1566 N N . LEU B 2 106 ? -0.373 16.352 6.022 1.00 7.94 106 LEU B N 1
ATOM 1567 C CA . LEU B 2 106 ? -1.243 17.485 5.742 1.00 7.46 106 LEU B CA 1
ATOM 1568 C C . LEU B 2 106 ? -1.606 17.587 4.264 1.00 8.61 106 LEU B C 1
ATOM 1569 O O . LEU B 2 106 ? -2.727 17.976 3.939 1.00 8.46 106 LEU B O 1
ATOM 1574 N N . SER B 2 107 ? -0.674 17.245 3.371 1.00 8.06 107 SER B N 1
ATOM 1575 C CA . SER B 2 107 ? -0.970 17.303 1.939 1.00 8.81 107 SER B CA 1
ATOM 1576 C C . SER B 2 107 ? -1.894 16.147 1.540 1.00 9.44 107 SER B C 1
ATOM 1577 O O . SER B 2 107 ? -2.646 16.256 0.569 1.00 10.17 107 SER B O 1
ATOM 1580 N N . ASP B 2 108 ? -1.842 15.043 2.283 1.00 9.74 108 ASP B N 1
ATOM 1581 C CA . ASP B 2 108 ? -2.728 13.908 2.005 1.00 10.20 108 ASP B CA 1
ATOM 1582 C C . ASP B 2 108 ? -4.167 14.387 2.170 1.00 12.57 108 ASP B C 1
ATOM 1583 O O . ASP B 2 108 ? -5.063 14.005 1.408 1.00 12.08 108 ASP B O 1
ATOM 1588 N N . GLN B 2 109 ? -4.377 15.215 3.186 1.00 11.80 109 GLN B N 1
ATOM 1589 C CA . GLN B 2 109 ? -5.703 15.750 3.483 1.00 14.26 109 GLN B CA 1
ATOM 1590 C C . GLN B 2 109 ? -6.108 16.860 2.516 1.00 13.56 109 GLN B C 1
ATOM 1591 O O . GLN B 2 109 ? -7.226 16.862 2.001 1.00 16.35 109 GLN B O 1
ATOM 1597 N N . GLY B 2 110 ? -5.209 17.807 2.274 1.00 10.51 110 GLY B N 1
ATOM 1598 C CA . GLY B 2 110 ? -5.537 18.887 1.360 1.00 10.91 110 GLY B CA 1
ATOM 1599 C C . GLY B 2 110 ? -5.671 20.264 1.986 1.00 11.42 110 GLY B C 1
ATOM 1600 O O . GLY B 2 110 ? -6.487 21.071 1.536 1.00 11.32 110 GLY B O 1
ATOM 1601 N N . TYR B 2 111 ? -4.891 20.533 3.033 1.00 11.16 111 TYR B N 1
ATOM 1602 C CA . TYR B 2 111 ? -4.910 21.845 3.684 1.00 9.50 111 TYR B CA 1
ATOM 1603 C C . TYR B 2 111 ? -4.018 22.777 2.867 1.00 10.43 111 TYR B C 1
ATOM 1604 O O . TYR B 2 111 ? -3.063 22.322 2.241 1.00 9.71 111 TYR B O 1
ATOM 1613 N N . ASN B 2 112 ? -4.323 24.072 2.866 1.00 9.54 112 ASN B N 1
ATOM 1614 C CA . ASN B 2 112 ? -3.472 25.030 2.165 1.00 9.08 112 ASN B CA 1
ATOM 1615 C C . ASN B 2 112 ? -2.211 25.077 3.014 1.00 8.46 112 ASN B C 1
ATOM 1616 O O . ASN B 2 112 ? -2.300 25.068 4.245 1.00 8.08 112 ASN B O 1
ATOM 1621 N N . LEU B 2 113 ? -1.044 25.138 2.376 1.00 8.01 113 LEU B N 1
ATOM 1622 C CA . LEU B 2 113 ? 0.210 25.122 3.127 1.00 8.05 113 LEU B CA 1
ATOM 1623 C C . LEU B 2 113 ? 1.234 26.189 2.784 1.00 7.54 113 LEU B C 1
ATOM 1624 O O . LEU B 2 113 ? 1.348 26.625 1.638 1.00 10.64 113 LEU B O 1
ATOM 1629 N N . VAL B 2 114 ? 1.989 26.587 3.800 1.00 8.33 114 VAL B N 1
ATOM 1630 C CA . VAL B 2 114 ? 3.087 27.524 3.640 1.00 6.92 114 VAL B CA 1
ATOM 1631 C C . VAL B 2 114 ? 4.291 26.721 4.112 1.00 9.22 114 VAL B C 1
ATOM 1632 O O . VAL B 2 114 ? 4.328 26.260 5.252 1.00 9.68 114 VAL B O 1
ATOM 1636 N N . ILE B 2 115 ? 5.260 26.514 3.231 1.00 8.82 115 ILE B N 1
ATOM 1637 C CA . ILE B 2 115 ? 6.438 25.760 3.617 1.00 8.85 115 ILE B CA 1
ATOM 1638 C C . ILE B 2 115 ? 7.636 26.695 3.700 1.00 8.49 115 ILE B C 1
ATOM 1639 O O . ILE B 2 115 ? 8.101 27.216 2.687 1.00 8.39 115 ILE B O 1
ATOM 1644 N N . GLU B 2 116 ? 8.099 26.925 4.927 1.00 8.31 116 GLU B N 1
ATOM 1645 C CA . GLU B 2 116 ? 9.246 27.785 5.197 1.00 11.20 116 GLU B CA 1
ATOM 1646 C C . GLU B 2 116 ? 10.497 27.209 4.536 1.00 11.69 116 GLU B C 1
ATOM 1647 O O . GLU B 2 116 ? 10.743 26.005 4.590 1.00 10.94 116 GLU B O 1
ATOM 1653 N N . GLY B 2 117 ? 11.280 28.079 3.912 1.00 11.60 117 GLY B N 1
ATOM 1654 C CA . GLY B 2 117 ? 12.487 27.641 3.237 1.00 11.77 117 GLY B CA 1
ATOM 1655 C C . GLY B 2 117 ? 13.328 28.829 2.826 1.00 11.12 117 GLY B C 1
ATOM 1656 O O . GLY B 2 117 ? 12.865 29.969 2.858 1.00 11.17 117 GLY B O 1
ATOM 1657 N N . THR B 2 118 ? 14.569 28.569 2.434 1.00 10.66 118 THR B N 1
ATOM 1658 C CA . THR B 2 118 ? 15.470 29.645 2.037 1.00 10.69 118 THR B CA 1
ATOM 1659 C C . THR B 2 118 ? 15.622 29.729 0.522 1.00 10.60 118 THR B C 1
ATOM 1660 O O . THR B 2 118 ? 15.958 30.784 -0.022 1.00 10.99 118 THR B O 1
ATOM 1664 N N . GLY B 2 119 ? 15.368 28.619 -0.160 1.00 11.88 119 GLY B N 1
ATOM 1665 C CA . GLY B 2 119 ? 15.532 28.607 -1.604 1.00 10.57 119 GLY B CA 1
ATOM 1666 C C . GLY B 2 119 ? 17.005 28.388 -1.922 1.00 12.03 119 GLY B C 1
ATOM 1667 O O . GLY B 2 119 ? 17.480 28.735 -3.003 1.00 11.87 119 GLY B O 1
ATOM 1668 N N . ARG B 2 120 ? 17.741 27.824 -0.967 1.00 12.68 120 ARG B N 1
ATOM 1669 C CA . ARG B 2 120 ? 19.163 27.549 -1.166 1.00 12.59 120 ARG B CA 1
ATOM 1670 C C . ARG B 2 120 ? 19.369 26.683 -2.410 1.00 13.44 120 ARG B C 1
ATOM 1671 O O . ARG B 2 120 ? 20.350 26.848 -3.139 1.00 14.45 120 ARG B O 1
ATOM 1679 N N . THR B 2 121 ? 18.437 25.761 -2.641 1.00 12.40 121 THR B N 1
ATOM 1680 C CA . THR B 2 121 ? 18.504 24.856 -3.788 1.00 12.45 121 THR B CA 1
ATOM 1681 C C . THR B 2 121 ? 17.297 25.042 -4.695 1.00 15.06 121 THR B C 1
ATOM 1682 O O . THR B 2 121 ? 16.346 25.753 -4.352 1.00 14.06 121 THR B O 1
ATOM 1686 N N . THR B 2 122 ? 17.345 24.389 -5.853 1.00 13.86 122 THR B N 1
ATOM 1687 C CA . THR B 2 122 ? 16.234 24.409 -6.792 1.00 14.16 122 THR B CA 1
ATOM 1688 C C . THR B 2 122 ? 15.545 23.051 -6.650 1.00 13.06 122 THR B C 1
ATOM 1689 O O . THR B 2 122 ? 14.320 22.946 -6.712 1.00 14.06 122 THR B O 1
ATOM 1693 N N . ASP B 2 123 ? 16.340 22.010 -6.426 1.00 12.00 123 ASP B N 1
ATOM 1694 C CA . ASP B 2 123 ? 15.794 20.659 -6.317 1.00 11.85 123 ASP B CA 1
ATOM 1695 C C . ASP B 2 123 ? 14.821 20.383 -5.172 1.00 12.52 123 ASP B C 1
ATOM 1696 O O . ASP B 2 123 ? 13.848 19.643 -5.358 1.00 10.69 123 ASP B O 1
ATOM 1701 N N . VAL B 2 124 ? 15.063 20.955 -3.996 1.00 10.61 124 VAL B N 1
ATOM 1702 C CA . VAL B 2 124 ? 14.151 20.693 -2.888 1.00 11.27 124 VAL B CA 1
ATOM 1703 C C . VAL B 2 124 ? 12.761 21.213 -3.225 1.00 10.60 124 VAL B C 1
ATOM 1704 O O . VAL B 2 124 ? 11.791 20.466 -3.161 1.00 11.68 124 VAL B O 1
ATOM 1708 N N . PRO B 2 125 ? 12.644 22.497 -3.596 1.00 9.92 125 PRO B N 1
ATOM 1709 C CA . PRO B 2 125 ? 11.304 22.993 -3.926 1.00 11.48 125 PRO B CA 1
ATOM 1710 C C . PRO B 2 125 ? 10.697 22.314 -5.154 1.00 11.95 125 PRO B C 1
ATOM 1711 O O . PRO B 2 125 ? 9.479 22.191 -5.252 1.00 11.93 125 PRO B O 1
ATOM 1715 N N . ILE B 2 126 ? 11.536 21.873 -6.088 1.00 11.48 126 ILE B N 1
ATOM 1716 C CA . ILE B 2 126 ? 11.021 21.192 -7.270 1.00 13.26 126 ILE B CA 1
ATOM 1717 C C . ILE B 2 126 ? 10.407 19.861 -6.850 1.00 13.55 126 ILE B C 1
ATOM 1718 O O . ILE B 2 126 ? 9.291 19.531 -7.244 1.00 13.84 126 ILE B O 1
ATOM 1723 N N . GLN B 2 127 ? 11.134 19.104 -6.038 1.00 14.93 127 GLN B N 1
ATOM 1724 C CA . GLN B 2 127 ? 10.635 17.816 -5.574 1.00 16.22 127 GLN B CA 1
ATOM 1725 C C . GLN B 2 127 ? 9.386 18.010 -4.722 1.00 14.20 127 GLN B C 1
ATOM 1726 O O . GLN B 2 127 ? 8.415 17.266 -4.849 1.00 14.88 127 GLN B O 1
ATOM 1732 N N . THR B 2 128 ? 9.413 19.018 -3.858 1.00 11.49 128 THR B N 1
ATOM 1733 C CA . THR B 2 128 ? 8.275 19.301 -2.989 1.00 12.64 128 THR B CA 1
ATOM 1734 C C . THR B 2 128 ? 7.039 19.672 -3.808 1.00 12.85 128 THR B C 1
ATOM 1735 O O . THR B 2 128 ? 5.960 19.114 -3.610 1.00 12.80 128 THR B O 1
ATOM 1739 N N . ALA B 2 129 ? 7.207 20.611 -4.733 1.00 12.84 129 ALA B N 1
ATOM 1740 C CA . ALA B 2 129 ? 6.106 21.061 -5.578 1.00 12.49 129 ALA B CA 1
ATOM 1741 C C . ALA B 2 129 ? 5.570 19.936 -6.457 1.00 13.40 129 ALA B C 1
ATOM 1742 O O . ALA B 2 129 ? 4.360 19.827 -6.676 1.00 11.38 129 ALA B O 1
ATOM 1744 N N . THR B 2 130 ? 6.473 19.105 -6.970 1.00 13.05 130 THR B N 1
ATOM 1745 C CA . THR B 2 130 ? 6.077 17.998 -7.832 1.00 13.57 130 THR B CA 1
ATOM 1746 C C . THR B 2 130 ? 5.239 17.008 -7.034 1.00 12.94 130 THR B C 1
ATOM 1747 O O . THR B 2 130 ? 4.201 16.537 -7.500 1.00 15.02 130 THR B O 1
ATOM 1751 N N . MET B 2 131 ? 5.684 16.707 -5.822 1.00 11.07 131 MET B N 1
ATOM 1752 C CA . MET B 2 131 ? 4.960 15.793 -4.952 1.00 12.59 131 MET B CA 1
ATOM 1753 C C . MET B 2 131 ? 3.571 16.356 -4.636 1.00 13.01 131 MET B C 1
ATOM 1754 O O . MET B 2 131 ? 2.575 15.632 -4.679 1.00 13.97 131 MET B O 1
ATOM 1759 N N . LEU B 2 132 ? 3.507 17.649 -4.327 1.00 12.06 132 LEU B N 1
ATOM 1760 C CA . LEU B 2 132 ? 2.240 18.299 -3.992 1.00 11.52 132 LEU B CA 1
ATOM 1761 C C . LEU B 2 132 ? 1.269 18.314 -5.171 1.00 13.35 132 LEU B C 1
ATOM 1762 O O . LEU B 2 132 ? 0.083 18.024 -5.010 1.00 12.20 132 LEU B O 1
ATOM 1767 N N . GLN B 2 133 ? 1.768 18.648 -6.356 1.00 11.40 133 GLN B N 1
ATOM 1768 C CA . GLN B 2 133 ? 0.915 18.676 -7.534 1.00 12.25 133 GLN B CA 1
ATOM 1769 C C . GLN B 2 133 ? 0.291 17.306 -7.781 1.00 13.85 133 GLN B C 1
ATOM 1770 O O . GLN B 2 133 ? -0.835 17.214 -8.265 1.00 15.04 133 GLN B O 1
ATOM 1776 N N . ALA B 2 134 ? 1.013 16.244 -7.434 1.00 12.80 134 ALA B N 1
ATOM 1777 C CA . ALA B 2 134 ? 0.498 14.888 -7.614 1.00 13.19 134 ALA B CA 1
ATOM 1778 C C . ALA B 2 134 ? -0.630 14.613 -6.621 1.00 14.88 134 ALA B C 1
ATOM 1779 O O . ALA B 2 134 ? -1.314 13.594 -6.715 1.00 15.62 134 ALA B O 1
ATOM 1781 N N . LYS B 2 135 ? -0.805 15.518 -5.661 1.00 13.24 135 LYS B N 1
ATOM 1782 C CA . LYS B 2 135 ? -1.857 15.392 -4.661 1.00 13.44 135 LYS B CA 1
ATOM 1783 C C . LYS B 2 135 ? -2.945 16.433 -4.902 1.00 13.42 135 LYS B C 1
ATOM 1784 O O . LYS B 2 135 ? -3.774 16.697 -4.028 1.00 13.89 135 LYS B O 1
ATOM 1790 N N . GLY B 2 136 ? -2.922 17.034 -6.089 1.00 13.73 136 GLY B N 1
ATOM 1791 C CA . GLY B 2 136 ? -3.923 18.023 -6.450 1.00 13.27 136 GLY B CA 1
ATOM 1792 C C . GLY B 2 136 ? -3.668 19.459 -6.030 1.00 12.31 136 GLY B C 1
ATOM 1793 O O . GLY B 2 136 ? -4.591 20.270 -6.036 1.00 13.85 136 GLY B O 1
ATOM 1794 N N . TYR B 2 137 ? -2.429 19.787 -5.677 1.00 10.22 137 TYR B N 1
ATOM 1795 C CA . TYR B 2 137 ? -2.100 21.148 -5.251 1.00 9.93 137 TYR B CA 1
ATOM 1796 C C . TYR B 2 137 ? -1.684 22.115 -6.347 1.00 11.49 137 TYR B C 1
ATOM 1797 O O . TYR B 2 137 ? -1.066 21.726 -7.338 1.00 9.92 137 TYR B O 1
ATOM 1806 N N . GLU B 2 138 ? -2.024 23.385 -6.148 1.00 11.87 138 GLU B N 1
ATOM 1807 C CA . GLU B 2 138 ? -1.553 24.428 -7.032 1.00 11.31 138 GLU B CA 1
ATOM 1808 C C . GLU B 2 138 ? -0.321 24.793 -6.205 1.00 12.51 138 GLU B C 1
ATOM 1809 O O . GLU B 2 138 ? -0.404 24.833 -4.976 1.00 12.39 138 GLU B O 1
ATOM 1815 N N . THR B 2 139 ? 0.816 25.031 -6.845 1.00 11.32 139 THR B N 1
ATOM 1816 C CA . THR B 2 139 ? 2.020 25.377 -6.092 1.00 11.15 139 THR B CA 1
ATOM 1817 C C . THR B 2 139 ? 2.595 26.721 -6.508 1.00 11.58 139 THR B C 1
ATOM 1818 O O . THR B 2 139 ? 2.843 26.963 -7.695 1.00 11.82 139 THR B O 1
ATOM 1822 N N . LYS B 2 140 ? 2.802 27.590 -5.523 1.00 10.17 140 LYS B N 1
ATOM 1823 C CA . LYS B 2 140 ? 3.359 28.918 -5.759 1.00 11.04 140 LYS B CA 1
ATOM 1824 C C . LYS B 2 140 ? 4.661 29.094 -4.985 1.00 10.92 140 LYS B C 1
ATOM 1825 O O . LYS B 2 140 ? 4.981 28.296 -4.103 1.00 13.24 140 LYS B O 1
ATOM 1831 N N . MET B 2 141 ? 5.397 30.153 -5.307 1.00 10.28 141 MET B N 1
ATOM 1832 C CA . MET B 2 141 ? 6.653 30.457 -4.624 1.00 12.20 141 MET B CA 1
ATOM 1833 C C . MET B 2 141 ? 6.773 31.957 -4.364 1.00 11.63 141 MET B C 1
ATOM 1834 O O . MET B 2 141 ? 6.840 32.751 -5.304 1.00 11.71 141 MET B O 1
ATOM 1839 N N . TYR B 2 142 ? 6.779 32.339 -3.088 1.00 11.15 142 TYR B N 1
ATOM 1840 C CA . TYR B 2 142 ? 6.895 33.745 -2.698 1.00 11.12 142 TYR B CA 1
ATOM 1841 C C . TYR B 2 142 ? 8.244 33.902 -2.020 1.00 10.45 142 TYR B C 1
ATOM 1842 O O . TYR B 2 142 ? 8.577 33.146 -1.107 1.00 11.20 142 TYR B O 1
ATOM 1851 N N . VAL B 2 143 ? 9.005 34.900 -2.455 1.00 10.63 143 VAL B N 1
ATOM 1852 C CA . VAL B 2 143 ? 10.355 35.109 -1.946 1.00 10.71 143 VAL B CA 1
ATOM 1853 C C . VAL B 2 143 ? 10.646 36.531 -1.482 1.00 10.91 143 VAL B C 1
ATOM 1854 O O . VAL B 2 143 ? 10.164 37.496 -2.069 1.00 11.80 143 VAL B O 1
ATOM 1858 N N . MET B 2 144 ? 11.438 36.654 -0.423 1.00 11.17 144 MET B N 1
ATOM 1859 C CA . MET B 2 144 ? 11.814 37.968 0.085 1.00 12.59 144 MET B CA 1
ATOM 1860 C C . MET B 2 144 ? 12.972 38.497 -0.759 1.00 12.46 144 MET B C 1
ATOM 1861 O O . MET B 2 144 ? 13.889 37.752 -1.096 1.00 13.32 144 MET B O 1
ATOM 1866 N N . ALA B 2 145 ? 12.912 39.779 -1.104 1.00 12.11 145 ALA B N 1
ATOM 1867 C CA . ALA B 2 145 ? 13.964 40.436 -1.873 1.00 11.80 145 ALA B CA 1
ATOM 1868 C C . ALA B 2 145 ? 14.455 41.537 -0.946 1.00 13.04 145 ALA B C 1
ATOM 1869 O O . ALA B 2 145 ? 13.830 42.594 -0.837 1.00 13.86 145 ALA B O 1
ATOM 1871 N N . VAL B 2 146 ? 15.570 41.275 -0.269 1.00 13.93 146 VAL B N 1
ATOM 1872 C CA . VAL B 2 146 ? 16.126 42.205 0.710 1.00 14.25 146 VAL B CA 1
ATOM 1873 C C . VAL B 2 146 ? 17.633 42.395 0.566 1.00 13.51 146 VAL B C 1
ATOM 1874 O O . VAL B 2 146 ? 18.373 41.422 0.428 1.00 13.96 146 VAL B O 1
ATOM 1878 N N . PRO B 2 147 ? 18.107 43.654 0.610 1.00 15.60 147 PRO B N 1
ATOM 1879 C CA . PRO B 2 147 ? 19.542 43.936 0.484 1.00 17.20 147 PRO B CA 1
ATOM 1880 C C . PRO B 2 147 ? 20.340 43.025 1.406 1.00 17.88 147 PRO B C 1
ATOM 1881 O O . PRO B 2 147 ? 19.945 42.794 2.548 1.00 18.70 147 PRO B O 1
ATOM 1885 N N . LYS B 2 148 ? 21.462 42.507 0.916 1.00 18.94 148 LYS B N 1
ATOM 1886 C CA . LYS B 2 148 ? 22.270 41.604 1.723 1.00 19.45 148 LYS B CA 1
ATOM 1887 C C . LYS B 2 148 ? 22.747 42.220 3.031 1.00 19.45 148 LYS B C 1
ATOM 1888 O O . LYS B 2 148 ? 23.015 41.501 3.993 1.00 17.30 148 LYS B O 1
ATOM 1894 N N . ILE B 2 149 ? 22.847 43.545 3.079 1.00 18.07 149 ILE B N 1
ATOM 1895 C CA . ILE B 2 149 ? 23.277 44.193 4.309 1.00 18.44 149 ILE B CA 1
ATOM 1896 C C . ILE B 2 149 ? 22.148 44.151 5.336 1.00 16.30 149 ILE B C 1
ATOM 1897 O O . ILE B 2 149 ? 22.392 43.939 6.525 1.00 16.81 149 ILE B O 1
ATOM 1902 N N . ASN B 2 150 ? 20.915 44.341 4.876 1.00 16.27 150 ASN B N 1
ATOM 1903 C CA . ASN B 2 150 ? 19.762 44.316 5.773 1.00 16.70 150 ASN B CA 1
ATOM 1904 C C . ASN B 2 150 ? 19.479 42.922 6.331 1.00 17.43 150 ASN B C 1
ATOM 1905 O O . ASN B 2 150 ? 19.105 42.782 7.494 1.00 17.40 150 ASN B O 1
ATOM 1910 N N . SER B 2 151 ? 19.651 41.892 5.508 1.00 15.65 151 SER B N 1
ATOM 1911 C CA . SER B 2 151 ? 19.411 40.530 5.968 1.00 14.45 151 SER B CA 1
ATOM 1912 C C . SER B 2 151 ? 20.529 40.103 6.911 1.00 15.90 151 SER B C 1
ATOM 1913 O O . SER B 2 151 ? 20.283 39.412 7.896 1.00 15.35 151 SER B O 1
ATOM 1916 N N . TYR B 2 152 ? 21.758 40.521 6.618 1.00 16.97 152 TYR B N 1
ATOM 1917 C CA . TYR B 2 152 ? 22.882 40.174 7.482 1.00 18.89 152 TYR B CA 1
ATOM 1918 C C . TYR B 2 152 ? 22.663 40.796 8.856 1.00 17.82 152 TYR B C 1
ATOM 1919 O O . TYR B 2 152 ? 22.831 40.134 9.880 1.00 18.63 152 TYR B O 1
ATOM 1928 N N . LEU B 2 153 ? 22.288 42.073 8.868 1.00 16.12 153 LEU B N 1
ATOM 1929 C CA . LEU B 2 153 ? 22.026 42.787 10.114 1.00 15.76 153 LEU B CA 1
ATOM 1930 C C . LEU B 2 153 ? 20.847 42.118 10.814 1.00 14.36 153 LEU B C 1
ATOM 1931 O O . LEU B 2 153 ? 20.767 42.081 12.042 1.00 11.40 153 LEU B O 1
ATOM 1936 N N . GLY B 2 154 ? 19.929 41.591 10.013 1.00 13.92 154 GLY B N 1
ATOM 1937 C CA . GLY B 2 154 ? 18.772 40.913 10.563 1.00 14.08 154 GLY B CA 1
ATOM 1938 C C . GLY B 2 154 ? 19.181 39.701 11.374 1.00 14.97 154 GLY B C 1
ATOM 1939 O O . GLY B 2 154 ? 18.613 39.445 12.436 1.00 15.72 154 GLY B O 1
ATOM 1940 N N . THR B 2 155 ? 20.168 38.954 10.881 1.00 14.46 155 THR B N 1
ATOM 1941 C CA . THR B 2 155 ? 20.639 37.759 11.579 1.00 15.06 155 THR B CA 1
ATOM 1942 C C . THR B 2 155 ? 21.298 38.116 12.907 1.00 15.20 155 THR B C 1
ATOM 1943 O O . THR B 2 155 ? 21.243 37.342 13.866 1.00 14.05 155 THR B O 1
ATOM 1947 N N . ILE B 2 156 ? 21.924 39.287 12.964 1.00 14.08 156 ILE B N 1
ATOM 1948 C CA . ILE B 2 156 ? 22.564 39.725 14.198 1.00 14.73 156 ILE B CA 1
ATOM 1949 C C . ILE B 2 156 ? 21.494 40.185 15.183 1.00 14.62 156 ILE B C 1
ATOM 1950 O O . ILE B 2 156 ? 21.470 39.748 16.334 1.00 16.83 156 ILE B O 1
ATOM 1955 N N . GLU B 2 157 ? 20.601 41.062 14.739 1.00 15.13 157 GLU B N 1
ATOM 1956 C CA . GLU B 2 157 ? 19.557 41.539 15.639 1.00 17.85 157 GLU B CA 1
ATOM 1957 C C . GLU B 2 157 ? 18.761 40.351 16.181 1.00 19.12 157 GLU B C 1
ATOM 1958 O O . GLU B 2 157 ? 18.400 40.316 17.361 1.00 17.27 157 GLU B O 1
ATOM 1964 N N . ARG B 2 158 ? 18.503 39.373 15.318 1.00 19.67 158 ARG B N 1
ATOM 1965 C CA . ARG B 2 158 ? 17.759 38.183 15.719 1.00 21.72 158 ARG B CA 1
ATOM 1966 C C . ARG B 2 158 ? 18.497 37.431 16.825 1.00 19.94 158 ARG B C 1
ATOM 1967 O O . ARG B 2 158 ? 17.918 37.116 17.867 1.00 19.46 158 ARG B O 1
ATOM 1975 N N . TYR B 2 159 ? 19.776 37.148 16.601 1.00 17.98 159 TYR B N 1
ATOM 1976 C CA . TYR B 2 159 ? 20.566 36.438 17.595 1.00 17.13 159 TYR B CA 1
ATOM 1977 C C . TYR B 2 159 ? 20.609 37.160 18.943 1.00 18.17 159 TYR B C 1
ATOM 1978 O O . TYR B 2 159 ? 20.332 36.563 19.978 1.00 19.49 159 TYR B O 1
ATOM 1987 N N . GLU B 2 160 ? 20.969 38.441 18.930 1.00 17.08 160 GLU B N 1
ATOM 1988 C CA . GLU B 2 160 ? 21.060 39.218 20.164 1.00 16.86 160 GLU B CA 1
ATOM 1989 C C . GLU B 2 160 ? 19.713 39.336 20.884 1.00 17.22 160 GLU B C 1
ATOM 1990 O O . GLU B 2 160 ? 19.658 39.352 22.116 1.00 18.47 160 GLU B O 1
ATOM 1996 N N . THR B 2 161 ? 18.630 39.427 20.119 1.00 16.24 161 THR B N 1
ATOM 1997 C CA . THR B 2 161 ? 17.303 39.533 20.711 1.00 17.13 161 THR B CA 1
ATOM 1998 C C . THR B 2 161 ? 16.932 38.213 21.379 1.00 17.15 161 THR B C 1
ATOM 1999 O O . THR B 2 161 ? 16.394 38.202 22.485 1.00 17.48 161 THR B O 1
ATOM 2003 N N . MET B 2 162 ? 17.224 37.104 20.707 1.00 17.04 162 MET B N 1
ATOM 2004 C CA . MET B 2 162 ? 16.932 35.783 21.258 1.00 18.72 162 MET B CA 1
ATOM 2005 C C . MET B 2 162 ? 17.794 35.561 22.494 1.00 19.31 162 MET B C 1
ATOM 2006 O O . MET B 2 162 ? 17.349 34.963 23.476 1.00 18.97 162 MET B O 1
ATOM 2011 N N . TYR B 2 163 ? 19.033 36.037 22.436 1.00 18.07 163 TYR B N 1
ATOM 2012 C CA . TYR B 2 163 ? 19.955 35.886 23.554 1.00 17.75 163 TYR B CA 1
ATOM 2013 C C . TYR B 2 163 ? 19.415 36.580 24.799 1.00 16.93 163 TYR B C 1
ATOM 2014 O O . TYR B 2 163 ? 19.540 36.063 25.913 1.00 15.22 163 TYR B O 1
ATOM 2023 N N . ALA B 2 164 ? 18.832 37.760 24.603 1.00 16.52 164 ALA B N 1
ATOM 2024 C CA . ALA B 2 164 ? 18.271 38.530 25.709 1.00 17.01 164 ALA B CA 1
ATOM 2025 C C . ALA B 2 164 ? 17.128 37.775 26.382 1.00 18.62 164 ALA B C 1
ATOM 2026 O O . ALA B 2 164 ? 16.959 37.857 27.602 1.00 18.74 164 ALA B O 1
ATOM 2028 N N . ASP B 2 165 ? 16.341 37.048 25.592 1.00 17.41 165 ASP B N 1
ATOM 2029 C CA . ASP B 2 165 ? 15.228 36.277 26.143 1.00 19.47 165 ASP B CA 1
ATOM 2030 C C . ASP B 2 165 ? 15.736 35.016 26.828 1.00 19.77 165 ASP B C 1
ATOM 2031 O O . ASP B 2 165 ? 15.222 34.616 27.872 1.00 19.57 165 ASP B O 1
ATOM 2036 N N . ASP B 2 166 ? 16.741 34.383 26.236 1.00 21.21 166 ASP B N 1
ATOM 2037 C C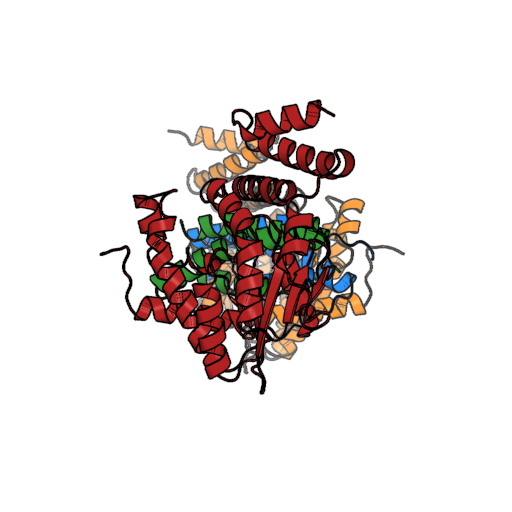A . ASP B 2 166 ? 17.304 33.168 26.816 1.00 23.49 166 ASP B CA 1
ATOM 2038 C C . ASP B 2 166 ? 18.679 32.901 26.223 1.00 24.18 166 ASP B C 1
ATOM 2039 O O . ASP B 2 166 ? 18.793 32.505 25.064 1.00 23.81 166 ASP B O 1
ATOM 2044 N N . PRO B 2 167 ? 19.742 33.108 27.016 1.00 27.08 167 PRO B N 1
ATOM 2045 C CA . PRO B 2 167 ? 21.122 32.891 26.569 1.00 30.50 167 PRO B CA 1
ATOM 2046 C C . PRO B 2 167 ? 21.348 31.461 26.097 1.00 33.49 167 PRO B C 1
ATOM 2047 O O . PRO B 2 167 ? 22.160 31.204 25.211 1.00 33.83 167 PRO B O 1
ATOM 2051 N N . MET B 2 168 ? 20.612 30.539 26.702 1.00 36.89 168 MET B N 1
ATOM 2052 C CA . MET B 2 168 ? 20.731 29.125 26.394 1.00 40.85 168 MET B CA 1
ATOM 2053 C C . MET B 2 168 ? 19.983 28.696 25.132 1.00 41.62 168 MET B C 1
ATOM 2054 O O . MET B 2 168 ? 20.279 27.649 24.560 1.00 42.86 168 MET B O 1
ATOM 2059 N N . THR B 2 169 ? 19.025 29.505 24.692 1.00 42.54 169 THR B N 1
ATOM 2060 C CA . THR B 2 169 ? 18.241 29.178 23.503 1.00 44.32 169 THR B CA 1
ATOM 2061 C C . THR B 2 169 ? 18.729 29.901 22.250 1.00 44.27 169 THR B C 1
ATOM 2062 O O . THR B 2 169 ? 18.499 29.444 21.129 1.00 44.52 169 THR B O 1
ATOM 2066 N N . ALA B 2 170 ? 19.407 31.025 22.444 1.00 44.48 170 ALA B N 1
ATOM 2067 C CA . ALA B 2 170 ? 19.908 31.814 21.327 1.00 43.91 170 ALA B CA 1
ATOM 2068 C C . ALA B 2 170 ? 21.061 31.145 20.586 1.00 44.01 170 ALA B C 1
ATOM 2069 O O . ALA B 2 170 ? 21.981 30.602 21.198 1.00 43.63 170 ALA B O 1
ATOM 2071 N N . ARG B 2 171 ? 20.999 31.194 19.259 1.00 43.60 171 ARG B N 1
ATOM 2072 C CA . ARG B 2 171 ? 22.036 30.620 18.412 1.00 44.26 171 ARG B CA 1
ATOM 2073 C C . ARG B 2 171 ? 22.243 31.515 17.194 1.00 42.66 171 ARG B C 1
ATOM 2074 O O . ARG B 2 171 ? 21.302 31.810 16.454 1.00 41.52 171 ARG B O 1
ATOM 2082 N N . ALA B 2 172 ? 23.483 31.952 17.000 1.00 41.24 172 ALA B N 1
ATOM 2083 C CA . ALA B 2 172 ? 23.827 32.830 15.889 1.00 40.44 172 ALA B CA 1
ATOM 2084 C C . ALA B 2 172 ? 23.718 32.138 14.533 1.00 39.82 172 ALA B C 1
ATOM 2085 O O . ALA B 2 172 ? 23.878 30.921 14.427 1.00 39.93 172 ALA B O 1
ATOM 2087 N N . THR B 2 173 ? 23.436 32.924 13.500 1.00 38.83 173 THR B N 1
ATOM 2088 C CA . THR B 2 173 ? 23.325 32.394 12.147 1.00 37.44 173 THR B CA 1
ATOM 2089 C C . THR B 2 173 ? 24.709 32.448 11.505 1.00 37.78 173 THR B C 1
ATOM 2090 O O . THR B 2 173 ? 25.211 33.530 11.203 1.00 38.05 173 THR B O 1
ATOM 2094 N N . PRO B 2 174 ? 25.355 31.284 11.314 1.00 37.79 174 PRO B N 1
ATOM 2095 C CA . PRO B 2 174 ? 26.686 31.281 10.696 1.00 37.80 174 PRO B CA 1
ATOM 2096 C C . PRO B 2 174 ? 26.600 32.110 9.422 1.00 36.81 174 PRO B C 1
ATOM 2097 O O . PRO B 2 174 ? 25.666 31.943 8.638 1.00 37.92 174 PRO B O 1
ATOM 2101 N N . LYS B 2 175 ? 27.558 33.007 9.222 1.00 35.94 175 LYS B N 1
ATOM 2102 C CA . LYS B 2 175 ? 27.539 33.871 8.050 1.00 34.17 175 LYS B CA 1
ATOM 2103 C C . LYS B 2 175 ? 27.416 33.096 6.740 1.00 32.60 175 LYS B C 1
ATOM 2104 O O . LYS B 2 175 ? 26.760 33.559 5.810 1.00 30.61 175 LYS B O 1
ATOM 2110 N N . GLN B 2 176 ? 28.032 31.917 6.667 1.00 30.85 176 GLN B N 1
ATOM 2111 C CA . GLN B 2 176 ? 27.950 31.103 5.455 1.00 30.23 176 GLN B CA 1
ATOM 2112 C C . GLN B 2 176 ? 26.507 30.706 5.168 1.00 27.96 176 GLN B C 1
ATOM 2113 O O . GLN B 2 176 ? 26.108 30.576 4.013 1.00 28.29 176 GLN B O 1
ATOM 2119 N N . ALA B 2 177 ? 25.729 30.503 6.223 1.00 25.26 177 ALA B N 1
ATOM 2120 C CA . ALA B 2 177 ? 24.331 30.130 6.063 1.00 24.32 177 ALA B CA 1
ATOM 2121 C C . ALA B 2 177 ? 23.592 31.251 5.341 1.00 22.73 177 ALA B C 1
ATOM 2122 O O . ALA B 2 177 ? 22.684 31.002 4.547 1.00 22.99 177 ALA B O 1
ATOM 2124 N N . HIS B 2 178 ? 23.997 32.487 5.613 1.00 20.28 178 HIS B N 1
ATOM 2125 C CA . HIS B 2 178 ? 23.375 33.649 4.993 1.00 17.63 178 HIS B CA 1
ATOM 2126 C C . HIS B 2 178 ? 23.931 33.920 3.601 1.00 17.40 178 HIS B C 1
ATOM 2127 O O . HIS B 2 178 ? 23.175 34.029 2.641 1.00 13.91 178 HIS B O 1
ATOM 2134 N N . ASP B 2 179 ? 25.253 34.013 3.496 1.00 17.75 179 ASP B N 1
ATOM 2135 C CA . ASP B 2 179 ? 25.905 34.302 2.223 1.00 17.35 179 ASP B CA 1
ATOM 2136 C C . ASP B 2 179 ? 25.674 33.297 1.099 1.00 17.42 179 ASP B C 1
ATOM 2137 O O . ASP B 2 179 ? 25.562 33.688 -0.060 1.00 17.23 179 ASP B O 1
ATOM 2142 N N . ILE B 2 180 ? 25.605 32.011 1.426 1.00 16.77 180 ILE B N 1
ATOM 2143 C CA . ILE B 2 180 ? 25.393 31.000 0.397 1.00 17.83 180 ILE B CA 1
ATOM 2144 C C . ILE B 2 180 ? 24.042 31.177 -0.290 1.00 17.15 180 ILE B C 1
ATOM 2145 O O . ILE B 2 180 ? 23.925 31.015 -1.507 1.00 14.15 180 ILE B O 1
ATOM 2150 N N . VAL B 2 181 ? 23.023 31.514 0.492 1.00 15.43 181 VAL B N 1
ATOM 2151 C CA . VAL B 2 181 ? 21.689 31.703 -0.068 1.00 14.72 181 VAL B CA 1
ATOM 2152 C C . VAL B 2 181 ? 21.665 32.936 -0.960 1.00 13.62 181 VAL B C 1
ATOM 2153 O O . VAL B 2 181 ? 21.091 32.915 -2.049 1.00 13.47 181 VAL B O 1
ATOM 2157 N N . VAL B 2 182 ? 22.292 34.011 -0.498 1.00 13.83 182 VAL B N 1
ATOM 2158 C CA . VAL B 2 182 ? 22.347 35.235 -1.281 1.00 13.79 182 VAL B CA 1
ATOM 2159 C C . VAL B 2 182 ? 22.969 34.940 -2.647 1.00 15.69 182 VAL B C 1
ATOM 2160 O O . VAL B 2 182 ? 22.510 35.447 -3.671 1.00 13.98 182 VAL B O 1
ATOM 2164 N N . LYS B 2 183 ? 24.003 34.103 -2.649 1.00 14.83 183 LYS B N 1
ATOM 2165 C CA . LYS B 2 183 ? 24.710 33.740 -3.873 1.00 16.32 183 LYS B CA 1
ATOM 2166 C C . LYS B 2 183 ? 23.908 32.857 -4.830 1.00 14.95 183 LYS B C 1
ATOM 2167 O O . LYS B 2 183 ? 23.924 33.075 -6.041 1.00 14.22 183 LYS B O 1
ATOM 2173 N N . ASN B 2 184 ? 23.202 31.869 -4.287 1.00 13.94 184 ASN B N 1
ATOM 2174 C CA . ASN B 2 184 ? 22.420 30.937 -5.099 1.00 13.75 184 ASN B CA 1
ATOM 2175 C C . ASN B 2 184 ? 21.074 31.420 -5.618 1.00 13.39 184 ASN B C 1
ATOM 2176 O O . ASN B 2 184 ? 20.713 31.148 -6.761 1.00 13.04 184 ASN B O 1
ATOM 2181 N N . LEU B 2 185 ? 20.328 32.106 -4.758 1.00 14.46 185 LEU B N 1
ATOM 2182 C CA . LEU B 2 185 ? 18.965 32.536 -5.062 1.00 14.78 185 LEU B CA 1
ATOM 2183 C C . LEU B 2 185 ? 18.601 33.131 -6.424 1.00 15.39 185 LEU B C 1
ATOM 2184 O O . LEU B 2 185 ? 17.721 32.608 -7.102 1.00 14.84 185 LEU B O 1
ATOM 2189 N N . PRO B 2 186 ? 19.260 34.223 -6.845 1.00 15.51 186 PRO B N 1
ATOM 2190 C CA . PRO B 2 186 ? 18.907 34.802 -8.145 1.00 15.55 186 PRO B CA 1
ATOM 2191 C C . PRO B 2 186 ? 18.848 33.791 -9.285 1.00 15.79 186 PRO B C 1
ATOM 2192 O O . PRO B 2 186 ? 17.834 33.683 -9.978 1.00 15.91 186 PRO B O 1
ATOM 2196 N N . THR B 2 187 ? 19.936 33.054 -9.477 1.00 15.11 187 THR B N 1
ATOM 2197 C CA . THR B 2 187 ? 20.005 32.051 -10.534 1.00 15.08 187 THR B CA 1
ATOM 2198 C C . THR B 2 187 ? 18.994 30.932 -10.275 1.00 14.59 187 THR B C 1
ATOM 2199 O O . THR B 2 187 ? 18.317 30.473 -11.194 1.00 13.20 187 THR B O 1
ATOM 2203 N N . ASN B 2 188 ? 18.895 30.493 -9.022 1.00 13.63 188 ASN B N 1
ATOM 2204 C CA . ASN B 2 188 ? 17.956 29.433 -8.671 1.00 13.33 188 ASN B CA 1
ATOM 2205 C C . ASN B 2 188 ? 16.529 29.813 -9.047 1.00 12.90 188 ASN B C 1
ATOM 2206 O O . ASN B 2 188 ? 15.774 28.985 -9.553 1.00 14.43 188 ASN B O 1
ATOM 2211 N N . LEU B 2 189 ? 16.159 31.067 -8.811 1.00 13.62 189 LEU B N 1
ATOM 2212 C CA . LEU B 2 189 ? 14.811 31.502 -9.140 1.00 14.75 189 LEU B CA 1
ATOM 2213 C C . LEU B 2 189 ? 14.547 31.457 -10.644 1.00 15.71 189 LEU B C 1
ATOM 2214 O O . LEU B 2 189 ? 13.432 31.158 -11.069 1.00 16.48 189 LEU B O 1
ATOM 2219 N N . GLU B 2 190 ? 15.562 31.741 -11.454 1.00 18.07 190 GLU B N 1
ATOM 2220 C CA . GLU B 2 190 ? 15.369 31.691 -12.901 1.00 17.51 190 GLU B CA 1
ATOM 2221 C C . GLU B 2 190 ? 15.179 30.239 -13.312 1.00 17.35 190 GLU B C 1
ATOM 2222 O O . GLU B 2 190 ? 14.321 29.931 -14.140 1.00 19.24 190 GLU B O 1
ATOM 2228 N N . THR B 2 191 ? 15.974 29.350 -12.720 1.00 15.92 191 THR B N 1
ATOM 2229 C CA . THR B 2 191 ? 15.881 27.924 -13.006 1.00 14.85 191 THR B CA 1
ATOM 2230 C C . THR B 2 191 ? 14.483 27.438 -12.641 1.00 16.34 191 THR B C 1
ATOM 2231 O O . THR B 2 191 ? 13.867 26.667 -13.379 1.00 16.56 191 THR B O 1
ATOM 2235 N N . LEU B 2 192 ? 13.983 27.891 -11.495 1.00 14.56 192 LEU B N 1
ATOM 2236 C CA . LEU B 2 192 ? 12.650 27.493 -11.055 1.00 16.01 192 LEU B CA 1
ATOM 2237 C C . LEU B 2 192 ? 11.589 28.075 -11.988 1.00 14.20 192 LEU B C 1
ATOM 2238 O O . LEU B 2 192 ? 10.602 27.413 -12.313 1.00 15.30 192 LEU B O 1
ATOM 2243 N N . HIS B 2 193 ? 11.806 29.314 -12.418 1.00 15.18 193 HIS B N 1
ATOM 2244 C CA . HIS B 2 193 ? 10.887 29.982 -13.331 1.00 16.24 193 HIS B CA 1
ATOM 2245 C C . HIS B 2 193 ? 10.751 29.155 -14.608 1.00 18.36 193 HIS B C 1
ATOM 2246 O O . HIS B 2 193 ? 9.649 28.985 -15.130 1.00 17.63 193 HIS B O 1
ATOM 2253 N N . LYS B 2 194 ? 11.875 28.631 -15.096 1.00 19.73 194 LYS B N 1
ATOM 2254 C CA . LYS B 2 194 ? 11.891 27.835 -16.323 1.00 20.89 194 LYS B CA 1
ATOM 2255 C C . LYS B 2 194 ? 11.093 26.541 -16.254 1.00 19.85 194 LYS B C 1
ATOM 2256 O O . LYS B 2 194 ? 10.580 26.082 -17.271 1.00 20.31 194 LYS B O 1
ATOM 2262 N N . THR B 2 195 ? 10.990 25.948 -15.067 1.00 17.70 195 THR B N 1
ATOM 2263 C CA . THR B 2 195 ? 10.253 24.694 -14.909 1.00 17.38 195 THR B CA 1
ATOM 2264 C C . THR B 2 195 ? 8.755 24.856 -15.147 1.00 15.83 195 THR B C 1
ATOM 2265 O O . THR B 2 195 ? 8.079 23.900 -15.516 1.00 17.70 195 THR B O 1
ATOM 2269 N N . GLY B 2 196 ? 8.239 26.057 -14.915 1.00 16.25 196 GLY B N 1
ATOM 2270 C CA . GLY B 2 196 ? 6.817 26.286 -15.095 1.00 15.52 196 GLY B CA 1
ATOM 2271 C C . GLY B 2 196 ? 5.994 25.575 -14.033 1.00 16.66 196 GLY B C 1
ATOM 2272 O O . GLY B 2 196 ? 4.766 25.529 -14.118 1.00 13.77 196 GLY B O 1
ATOM 2273 N N . LEU B 2 197 ? 6.665 25.018 -13.025 1.00 16.31 197 LEU B N 1
ATOM 2274 C CA . LEU B 2 197 ? 5.976 24.312 -11.947 1.00 17.10 197 LEU B CA 1
ATOM 2275 C C . LEU B 2 197 ? 5.139 25.239 -11.082 1.00 16.87 197 LEU B C 1
ATOM 2276 O O . LEU B 2 197 ? 4.084 24.852 -10.584 1.00 15.44 197 LEU B O 1
ATOM 2281 N N . PHE B 2 198 ? 5.623 26.459 -10.893 1.00 16.23 198 PHE B N 1
ATOM 2282 C CA . PHE B 2 198 ? 4.931 27.420 -10.050 1.00 17.07 198 PHE B CA 1
ATOM 2283 C C . PHE B 2 198 ? 4.028 28.363 -10.828 1.00 16.60 198 PHE B C 1
ATOM 2284 O O . PHE B 2 198 ? 4.477 29.079 -11.727 1.00 16.88 198 PHE B O 1
ATOM 2292 N N . SER B 2 199 ? 2.745 28.355 -10.473 1.00 17.51 199 SER B N 1
ATOM 2293 C CA . SER B 2 199 ? 1.765 29.203 -11.148 1.00 17.55 199 SER B CA 1
ATOM 2294 C C . SER B 2 199 ? 2.156 30.660 -11.004 1.00 16.82 199 SER B C 1
ATOM 2295 O O . SER B 2 199 ? 1.849 31.483 -11.866 1.00 15.93 199 SER B O 1
ATOM 2298 N N . ASP B 2 200 ? 2.833 30.979 -9.907 1.00 15.16 200 ASP B N 1
ATOM 2299 C CA . ASP B 2 200 ? 3.273 32.346 -9.674 1.00 15.09 200 ASP B CA 1
ATOM 2300 C C . ASP B 2 200 ? 4.492 32.375 -8.759 1.00 15.52 200 ASP B C 1
ATOM 2301 O O . ASP B 2 200 ? 4.533 31.694 -7.732 1.00 14.10 200 ASP B O 1
ATOM 2306 N N . ILE B 2 201 ? 5.498 33.139 -9.168 1.00 14.29 201 ILE B N 1
ATOM 2307 C CA . ILE B 2 201 ? 6.711 33.312 -8.386 1.00 14.83 201 ILE B CA 1
ATOM 2308 C C . ILE B 2 201 ? 6.741 34.808 -8.086 1.00 14.71 201 ILE B C 1
ATOM 2309 O O . ILE B 2 201 ? 6.776 35.626 -9.000 1.00 14.01 201 ILE B O 1
ATOM 2314 N N . ARG B 2 202 ? 6.702 35.163 -6.808 1.00 13.50 202 ARG B N 1
ATOM 2315 C CA . ARG B 2 202 ? 6.708 36.568 -6.419 1.00 14.28 202 ARG B CA 1
ATOM 2316 C C . ARG B 2 202 ? 7.900 36.966 -5.565 1.00 15.03 202 ARG B C 1
ATOM 2317 O O . ARG B 2 202 ? 8.482 36.143 -4.855 1.00 14.88 202 ARG B O 1
ATOM 2325 N N . LEU B 2 203 ? 8.240 38.248 -5.637 1.00 14.51 203 LEU B N 1
ATOM 2326 C CA . LEU B 2 203 ? 9.315 38.826 -4.844 1.00 16.10 203 LEU B CA 1
ATOM 2327 C C . LEU B 2 203 ? 8.645 39.944 -4.050 1.00 16.17 203 LEU B C 1
ATOM 2328 O O . LEU B 2 203 ? 7.884 40.739 -4.608 1.00 14.05 203 LEU B O 1
ATOM 2333 N N . TYR B 2 204 ? 8.921 39.989 -2.752 1.00 15.80 204 TYR B N 1
ATOM 2334 C CA . TYR B 2 204 ? 8.349 40.994 -1.865 1.00 16.08 204 TYR B CA 1
ATOM 2335 C C . TYR B 2 204 ? 9.472 41.687 -1.121 1.00 17.61 204 TYR B C 1
ATOM 2336 O O . TYR B 2 204 ? 10.473 41.052 -0.777 1.00 16.63 204 TYR B O 1
ATOM 2345 N N . ASN B 2 205 ? 9.325 42.984 -0.869 1.00 19.62 205 ASN B N 1
ATOM 2346 C CA . ASN B 2 205 ? 10.355 43.678 -0.108 1.00 22.05 205 ASN B CA 1
ATOM 2347 C C . ASN B 2 205 ? 9.963 43.625 1.359 1.00 23.04 205 ASN B C 1
ATOM 2348 O O . ASN B 2 205 ? 8.892 43.119 1.714 1.00 21.84 205 ASN B O 1
ATOM 2353 N N . ARG B 2 206 ? 10.842 44.145 2.204 1.00 24.84 206 ARG B N 1
ATOM 2354 C CA . ARG B 2 206 ? 10.642 44.165 3.643 1.00 27.57 206 ARG B CA 1
ATOM 2355 C C . ARG B 2 206 ? 9.326 44.809 4.082 1.00 29.37 206 ARG B C 1
ATOM 2356 O O . ARG B 2 206 ? 8.811 44.501 5.156 1.00 30.51 206 ARG B O 1
ATOM 2364 N N . GLU B 2 207 ? 8.777 45.691 3.251 1.00 30.96 207 GLU B N 1
ATOM 2365 C CA . GLU B 2 207 ? 7.526 46.369 3.584 1.00 32.14 207 GLU B CA 1
ATOM 2366 C C . GLU B 2 207 ? 6.273 45.634 3.110 1.00 31.71 207 GLU B C 1
ATOM 2367 O O . GLU B 2 207 ? 5.152 46.060 3.390 1.00 32.53 207 GLU B O 1
ATOM 2373 N N . GLY B 2 208 ? 6.455 44.534 2.389 1.00 30.51 208 GLY B N 1
ATOM 2374 C CA . GLY B 2 208 ? 5.308 43.780 1.914 1.00 27.50 208 GLY B CA 1
ATOM 2375 C C . GLY B 2 208 ? 4.896 44.149 0.501 1.00 26.49 208 GLY B C 1
ATOM 2376 O O . GLY B 2 208 ? 3.891 43.660 -0.012 1.00 24.93 208 GLY B O 1
ATOM 2377 N N . VAL B 2 209 ? 5.674 45.017 -0.131 1.00 24.84 209 VAL B N 1
ATOM 2378 C CA . VAL B 2 209 ? 5.386 45.435 -1.492 1.00 25.14 209 VAL B CA 1
ATOM 2379 C C . VAL B 2 209 ? 5.779 44.341 -2.485 1.00 25.81 209 VAL B C 1
ATOM 2380 O O . VAL B 2 209 ? 6.912 43.852 -2.468 1.00 23.01 209 VAL B O 1
ATOM 2384 N N . LYS B 2 210 ? 4.837 43.952 -3.340 1.00 24.52 210 LYS B N 1
ATOM 2385 C CA . LYS B 2 210 ? 5.106 42.937 -4.351 1.00 25.08 210 LYS B CA 1
ATOM 2386 C C . LYS B 2 210 ? 5.962 43.597 -5.428 1.00 25.22 210 LYS B C 1
ATOM 2387 O O . LYS B 2 210 ? 5.500 44.499 -6.123 1.00 26.24 210 LYS B O 1
ATOM 2393 N N . LEU B 2 211 ? 7.206 43.150 -5.572 1.00 24.89 211 LEU B N 1
ATOM 2394 C CA . LEU B 2 211 ? 8.108 43.738 -6.557 1.00 22.84 211 LEU B CA 1
ATOM 2395 C C . LEU B 2 211 ? 8.093 43.037 -7.910 1.00 23.38 211 LEU B C 1
ATOM 2396 O O . LEU B 2 211 ? 8.436 43.634 -8.933 1.00 22.77 211 LEU B O 1
ATOM 2401 N N . TYR B 2 212 ? 7.706 41.768 -7.913 1.00 20.56 212 TYR B N 1
ATOM 2402 C CA . TYR B 2 212 ? 7.677 40.991 -9.143 1.00 19.29 212 TYR B CA 1
ATOM 2403 C C . TYR B 2 212 ? 6.696 39.835 -9.023 1.00 19.24 212 TYR B C 1
ATOM 2404 O O . TYR B 2 212 ? 6.433 39.338 -7.924 1.00 17.32 212 TYR B O 1
ATOM 2413 N N . SER B 2 213 ? 6.151 39.429 -10.164 1.00 17.00 213 SER B N 1
ATOM 2414 C CA . SER B 2 213 ? 5.207 38.323 -10.236 1.00 17.86 213 SER B CA 1
ATOM 2415 C C . SER B 2 213 ? 5.328 37.676 -11.614 1.00 19.41 213 SER B C 1
ATOM 2416 O O . SER B 2 213 ? 5.006 38.297 -12.630 1.00 19.54 213 SER B O 1
ATOM 2419 N N . SER B 2 214 ? 5.801 36.435 -11.651 1.00 19.15 214 SER B N 1
ATOM 2420 C CA . SER B 2 214 ? 5.961 35.731 -12.919 1.00 19.31 214 SER B CA 1
ATOM 2421 C C . SER B 2 214 ? 4.614 35.576 -13.607 1.00 20.78 214 SER B C 1
ATOM 2422 O O . SER B 2 214 ? 4.533 35.535 -14.834 1.00 19.95 214 SER B O 1
ATOM 2425 N N . LEU B 2 215 ? 3.555 35.495 -12.813 1.00 21.97 215 LEU B N 1
ATOM 2426 C CA . LEU B 2 215 ? 2.216 35.358 -13.364 1.00 23.79 215 LEU B CA 1
ATOM 2427 C C . LEU B 2 215 ? 1.847 36.598 -14.171 1.00 24.06 215 LEU B C 1
ATOM 2428 O O . LEU B 2 215 ? 1.264 36.495 -15.248 1.00 24.89 215 LEU B O 1
ATOM 2433 N N . GLU B 2 216 ? 2.203 37.769 -13.656 1.00 24.16 216 GLU B N 1
ATOM 2434 C CA . GLU B 2 216 ? 1.883 39.018 -14.333 1.00 25.86 216 GLU B CA 1
ATOM 2435 C C . GLU B 2 216 ? 2.814 39.324 -15.503 1.00 25.97 216 GLU B C 1
ATOM 2436 O O . GLU B 2 216 ? 2.393 39.906 -16.501 1.00 25.39 216 GLU B O 1
ATOM 2442 N N . THR B 2 217 ? 4.079 38.935 -15.373 1.00 25.95 217 THR B N 1
ATOM 2443 C CA . THR B 2 217 ? 5.065 39.162 -16.422 1.00 26.14 217 THR B CA 1
ATOM 2444 C C . THR B 2 217 ? 5.845 37.873 -16.650 1.00 25.88 217 THR B C 1
ATOM 2445 O O . THR B 2 217 ? 7.006 37.759 -16.258 1.00 26.71 217 THR B O 1
ATOM 2449 N N . PRO B 2 218 ? 5.208 36.881 -17.293 1.00 26.16 218 PRO B N 1
ATOM 2450 C CA . PRO B 2 218 ? 5.812 35.577 -17.587 1.00 27.02 218 PRO B CA 1
ATOM 2451 C C . PRO B 2 218 ? 7.080 35.589 -18.434 1.00 27.74 218 PRO B C 1
ATOM 2452 O O . PRO B 2 218 ? 7.840 34.620 -18.425 1.00 28.88 218 PRO B O 1
ATOM 2456 N N . SER B 2 219 ? 7.316 36.677 -19.161 1.00 28.95 219 SER B N 1
ATOM 2457 C CA . SER B 2 219 ? 8.504 36.769 -20.006 1.00 30.19 219 SER B CA 1
ATOM 2458 C C . SER B 2 219 ? 9.651 37.477 -19.290 1.00 30.18 219 SER B C 1
ATOM 2459 O O . SER B 2 219 ? 10.723 37.672 -19.861 1.00 30.15 219 SER B O 1
ATOM 2462 N N . ILE B 2 220 ? 9.422 37.869 -18.043 1.00 29.70 220 ILE B N 1
ATOM 2463 C CA . ILE B 2 220 ? 10.455 38.541 -17.266 1.00 29.50 220 ILE B CA 1
ATOM 2464 C C . ILE B 2 220 ? 11.012 37.579 -16.226 1.00 28.81 220 ILE B C 1
ATOM 2465 O O . ILE B 2 220 ? 10.258 36.950 -15.488 1.00 27.38 220 ILE B O 1
ATOM 2470 N N . SER B 2 221 ? 12.334 37.458 -16.183 1.00 27.65 221 SER B N 1
ATOM 2471 C CA . SER B 2 221 ? 12.987 36.575 -15.227 1.00 25.85 221 SER B CA 1
ATOM 2472 C C . SER B 2 221 ? 13.013 37.206 -13.838 1.00 24.36 221 SER B C 1
ATOM 2473 O O . SER B 2 221 ? 13.074 38.425 -13.700 1.00 24.72 221 SER B O 1
ATOM 2476 N N . PRO B 2 222 ? 12.952 36.378 -12.787 1.00 23.95 222 PRO B N 1
ATOM 2477 C CA . PRO B 2 222 ? 12.975 36.891 -11.413 1.00 22.39 222 PRO B CA 1
ATOM 2478 C C . PRO B 2 222 ? 14.393 37.291 -11.011 1.00 20.36 222 PRO B C 1
ATOM 2479 O O . PRO B 2 222 ? 14.596 38.103 -10.110 1.00 18.65 222 PRO B O 1
ATOM 2483 N N . LYS B 2 223 ? 15.370 36.710 -11.697 1.00 20.21 223 LYS B N 1
ATOM 2484 C CA . LYS B 2 223 ? 16.777 36.946 -11.397 1.00 20.88 223 LYS B CA 1
ATOM 2485 C C . LYS B 2 223 ? 17.226 38.394 -11.229 1.00 21.73 223 LYS B C 1
ATOM 2486 O O . LYS B 2 223 ? 17.629 38.801 -10.138 1.00 20.66 223 LYS B O 1
ATOM 2492 N N . GLU B 2 224 ? 17.162 39.171 -12.305 1.00 22.76 224 GLU B N 1
ATOM 2493 C CA . GLU B 2 224 ? 17.607 40.560 -12.259 1.00 24.64 224 GLU B CA 1
ATOM 2494 C C . GLU B 2 224 ? 16.949 41.400 -11.173 1.00 23.36 224 GLU B C 1
ATOM 2495 O O . GLU B 2 224 ? 17.625 42.165 -10.489 1.00 24.36 224 GLU B O 1
ATOM 2501 N N . THR B 2 225 ? 15.637 41.264 -11.014 1.00 22.98 225 THR B N 1
ATOM 2502 C CA . THR B 2 225 ? 14.924 42.033 -10.001 1.00 21.86 225 THR B CA 1
ATOM 2503 C C . THR B 2 225 ? 15.438 41.714 -8.598 1.00 19.96 225 THR B C 1
ATOM 2504 O O . THR B 2 225 ? 15.600 42.610 -7.774 1.00 20.00 225 THR B O 1
ATOM 2508 N N . LEU B 2 226 ? 15.701 40.439 -8.329 1.00 19.31 226 LEU B N 1
ATOM 2509 C CA . LEU B 2 226 ? 16.202 40.040 -7.018 1.00 17.46 226 LEU B CA 1
ATOM 2510 C C . LEU B 2 226 ? 17.637 40.511 -6.788 1.00 18.85 226 LEU B C 1
ATOM 2511 O O . LEU B 2 226 ? 17.969 41.010 -5.713 1.00 15.50 226 LEU B O 1
ATOM 2516 N N . GLU B 2 227 ? 18.484 40.354 -7.802 1.00 21.23 227 GLU B N 1
ATOM 2517 C CA . GLU B 2 227 ? 19.880 40.769 -7.703 1.00 23.05 227 GLU B CA 1
ATOM 2518 C C . GLU B 2 227 ? 19.995 42.261 -7.430 1.00 24.28 227 GLU B C 1
ATOM 2519 O O . GLU B 2 227 ? 20.857 42.697 -6.667 1.00 25.56 227 GLU B O 1
ATOM 2525 N N . LYS B 2 228 ? 19.124 43.040 -8.063 1.00 26.11 228 LYS B N 1
ATOM 2526 C CA . LYS B 2 228 ? 19.129 44.489 -7.900 1.00 27.67 228 LYS B CA 1
ATOM 2527 C C . LYS B 2 228 ? 18.849 44.898 -6.458 1.00 27.74 228 LYS B C 1
ATOM 2528 O O . LYS B 2 228 ? 19.461 45.831 -5.936 1.00 28.37 228 LYS B O 1
ATOM 2534 N N . GLU B 2 229 ? 17.921 44.198 -5.814 1.00 26.52 229 GLU B N 1
ATOM 2535 C CA . GLU B 2 229 ? 17.572 44.504 -4.433 1.00 25.32 229 GLU B CA 1
ATOM 2536 C C . GLU B 2 229 ? 18.640 43.957 -3.481 1.00 23.61 229 GLU B C 1
ATOM 2537 O O . GLU B 2 229 ? 18.987 44.602 -2.496 1.00 25.55 229 GLU B O 1
ATOM 2543 N N . LEU B 2 230 ? 19.163 42.772 -3.775 1.00 22.00 230 LEU B N 1
ATOM 2544 C CA . LEU B 2 230 ? 20.200 42.178 -2.935 1.00 22.49 230 LEU B CA 1
ATOM 2545 C C . LEU B 2 230 ? 21.439 43.068 -2.886 1.00 23.66 230 LEU B C 1
ATOM 2546 O O . LEU B 2 230 ? 22.070 43.221 -1.835 1.00 22.51 230 LEU B O 1
ATOM 2551 N N . ASN B 2 231 ? 21.773 43.660 -4.027 1.00 25.69 231 ASN B N 1
ATOM 2552 C CA . ASN B 2 231 ? 22.953 44.509 -4.137 1.00 29.64 231 ASN B CA 1
ATOM 2553 C C . ASN B 2 231 ? 22.694 45.996 -3.950 1.00 30.25 231 ASN B C 1
ATOM 2554 O O . ASN B 2 231 ? 23.624 46.799 -3.988 1.00 32.09 231 ASN B O 1
ATOM 2559 N N . ARG B 2 232 ? 21.434 46.363 -3.751 1.00 31.96 232 ARG B N 1
ATOM 2560 C CA . ARG B 2 232 ? 21.072 47.759 -3.555 1.00 33.45 232 ARG B CA 1
ATOM 2561 C C . ARG B 2 232 ? 21.878 48.366 -2.412 1.00 35.51 232 ARG B C 1
ATOM 2562 O O . ARG B 2 232 ? 22.046 47.745 -1.360 1.00 36.12 232 ARG B O 1
ATOM 2570 N N . LYS B 2 233 ? 22.380 49.577 -2.621 1.00 37.60 233 LYS B N 1
ATOM 2571 C CA . LYS B 2 233 ? 23.158 50.256 -1.591 1.00 39.61 233 LYS B CA 1
ATOM 2572 C C . LYS B 2 233 ? 22.212 50.936 -0.613 1.00 40.28 233 LYS B C 1
ATOM 2573 O O . LYS B 2 233 ? 21.414 51.791 -0.995 1.00 40.80 233 LYS B O 1
ATOM 2579 N N . VAL B 2 234 ? 22.298 50.544 0.651 1.00 40.53 234 VAL B N 1
ATOM 2580 C CA . VAL B 2 234 ? 21.444 51.121 1.675 1.00 41.33 234 VAL B CA 1
ATOM 2581 C C . VAL B 2 234 ? 22.084 52.388 2.233 1.00 41.84 234 VAL B C 1
ATOM 2582 O O . VAL B 2 234 ? 23.293 52.436 2.460 1.00 42.00 234 VAL B O 1
ATOM 2586 N N . SER B 2 235 ? 21.264 53.412 2.448 1.00 42.35 235 SER B N 1
ATOM 2587 C CA . SER B 2 235 ? 21.738 54.694 2.963 1.00 43.69 235 SER B CA 1
ATOM 2588 C C . SER B 2 235 ? 22.087 54.642 4.444 1.00 44.44 235 SER B C 1
ATOM 2589 O O . SER B 2 235 ? 21.888 53.622 5.103 1.00 44.38 235 SER B O 1
ATOM 2592 N N . GLY B 2 236 ? 22.615 55.752 4.955 1.00 45.56 236 GLY B N 1
ATOM 2593 C CA . GLY B 2 236 ? 22.965 55.835 6.361 1.00 45.31 236 GLY B CA 1
ATOM 2594 C C . GLY B 2 236 ? 21.698 55.585 7.146 1.00 45.15 236 GLY B C 1
ATOM 2595 O O . GLY B 2 236 ? 21.687 54.811 8.103 1.00 45.65 236 GLY B O 1
ATOM 2596 N N . LYS B 2 237 ? 20.622 56.252 6.742 1.00 44.78 237 LYS B N 1
ATOM 2597 C CA . LYS B 2 237 ? 19.340 56.046 7.390 1.00 45.17 237 LYS B CA 1
ATOM 2598 C C . LYS B 2 237 ? 18.912 54.657 6.948 1.00 44.31 237 LYS B C 1
ATOM 2599 O O . LYS B 2 237 ? 19.689 53.935 6.326 1.00 44.69 237 LYS B O 1
ATOM 2605 N N . GLU B 2 238 ? 17.674 54.290 7.249 1.00 43.24 238 GLU B N 1
ATOM 2606 C CA . GLU B 2 238 ? 17.156 52.975 6.886 1.00 40.82 238 GLU B CA 1
ATOM 2607 C C . GLU B 2 238 ? 17.770 51.914 7.793 1.00 38.57 238 GLU B C 1
ATOM 2608 O O . GLU B 2 238 ? 17.046 51.147 8.428 1.00 40.06 238 GLU B O 1
ATOM 2614 N N . ILE B 2 239 ? 19.100 51.864 7.858 1.00 36.08 239 ILE B N 1
ATOM 2615 C CA . ILE B 2 239 ? 19.765 50.879 8.714 1.00 34.07 239 ILE B CA 1
ATOM 2616 C C . ILE B 2 239 ? 20.032 51.429 10.110 1.00 32.24 239 ILE B C 1
ATOM 2617 O O . ILE B 2 239 ? 20.193 50.666 11.062 1.00 30.48 239 ILE B O 1
ATOM 2622 N N . GLN B 2 240 ? 20.084 52.753 10.225 1.00 30.15 240 GLN B N 1
ATOM 2623 C CA . GLN B 2 240 ? 20.342 53.397 11.506 1.00 29.02 240 GLN B CA 1
ATOM 2624 C C . GLN B 2 240 ? 19.443 52.866 12.622 1.00 26.95 240 GLN B C 1
ATOM 2625 O O . GLN B 2 240 ? 19.929 52.482 13.684 1.00 27.78 240 GLN B O 1
ATOM 2631 N N . PRO B 2 241 ? 18.120 52.830 12.396 1.00 25.82 241 PRO B N 1
ATOM 2632 C CA . PRO B 2 241 ? 17.229 52.326 13.448 1.00 24.30 241 PRO B CA 1
ATOM 2633 C C . PRO B 2 241 ? 17.582 50.892 13.844 1.00 22.91 241 PRO B C 1
ATOM 2634 O O . PRO B 2 241 ? 17.535 50.532 15.023 1.00 21.67 241 PRO B O 1
ATOM 2638 N N . THR B 2 242 ? 17.937 50.077 12.854 1.00 20.99 242 THR B N 1
ATOM 2639 C CA . THR B 2 242 ? 18.306 48.691 13.112 1.00 19.36 242 THR B CA 1
ATOM 2640 C C . THR B 2 242 ? 19.612 48.643 13.904 1.00 18.24 242 THR B C 1
ATOM 2641 O O . THR B 2 242 ? 19.743 47.861 14.840 1.00 17.71 242 THR B O 1
ATOM 2645 N N . LEU B 2 243 ? 20.574 49.480 13.526 1.00 18.03 243 LEU B N 1
ATOM 2646 C CA . LEU B 2 243 ? 21.853 49.521 14.227 1.00 17.63 243 LEU B CA 1
ATOM 2647 C C . LEU B 2 243 ? 21.635 49.924 15.679 1.00 16.60 243 LEU B C 1
ATOM 2648 O O . LEU B 2 243 ? 22.292 49.402 16.581 1.00 17.50 243 LEU B O 1
ATOM 2653 N N . GLU B 2 244 ? 20.715 50.856 15.905 1.00 16.11 244 GLU B N 1
ATOM 2654 C CA . GLU B 2 244 ? 20.429 51.313 17.263 1.00 17.30 244 GLU B CA 1
ATOM 2655 C C . GLU B 2 244 ? 19.792 50.190 18.075 1.00 16.97 244 GLU B C 1
ATOM 2656 O O . GLU B 2 244 ? 20.145 49.977 19.236 1.00 18.88 244 GLU B O 1
ATOM 2662 N N . ARG B 2 245 ? 18.864 49.464 17.463 1.00 16.70 245 ARG B N 1
ATOM 2663 C CA . ARG B 2 245 ? 18.202 48.364 18.153 1.00 16.76 245 ARG B CA 1
ATOM 2664 C C . ARG B 2 245 ? 19.225 47.291 18.506 1.00 14.95 245 ARG B C 1
ATOM 2665 O O . ARG B 2 245 ? 19.178 46.711 19.588 1.00 13.70 245 ARG B O 1
ATOM 2673 N N . ILE B 2 246 ? 20.153 47.034 17.588 1.00 14.43 246 ILE B N 1
ATOM 2674 C CA . ILE B 2 246 ? 21.192 46.036 17.824 1.00 14.56 246 ILE B CA 1
ATOM 2675 C C . ILE B 2 246 ? 22.103 46.496 18.961 1.00 14.35 246 ILE B C 1
ATOM 2676 O O . ILE B 2 246 ? 22.451 45.710 19.843 1.00 13.94 246 ILE B O 1
ATOM 2681 N N . GLU B 2 247 ? 22.485 47.770 18.948 1.00 14.71 247 GLU B N 1
ATOM 2682 C CA . GLU B 2 247 ? 23.340 48.293 20.008 1.00 14.36 247 GLU B CA 1
ATOM 2683 C C . GLU B 2 247 ? 22.672 48.122 21.368 1.00 13.90 247 GLU B C 1
ATOM 2684 O O . GLU B 2 247 ? 23.297 47.647 22.313 1.00 13.65 247 GLU B O 1
ATOM 2690 N N . GLN B 2 248 ? 21.402 48.510 21.465 1.00 15.32 248 GLN B N 1
ATOM 2691 C CA . GLN B 2 248 ? 20.669 48.399 22.726 1.00 15.36 248 GLN B CA 1
ATOM 2692 C C . GLN B 2 248 ? 20.715 46.973 23.261 1.00 14.91 248 GLN B C 1
ATOM 2693 O O . GLN B 2 248 ? 20.987 46.752 24.438 1.00 12.40 248 GLN B O 1
ATOM 2699 N N . LYS B 2 249 ? 20.450 46.005 22.393 1.00 15.79 249 LYS B N 1
ATOM 2700 C CA . LYS B 2 249 ? 20.482 44.607 22.803 1.00 14.21 249 LYS B CA 1
ATOM 2701 C C . LYS B 2 249 ? 21.884 44.131 23.169 1.00 13.67 249 LYS B C 1
ATOM 2702 O O . LYS B 2 249 ? 22.053 43.414 24.158 1.00 12.86 249 LYS B O 1
ATOM 2708 N N . MET B 2 250 ? 22.891 44.521 22.389 1.00 13.11 250 MET B N 1
ATOM 2709 C CA . MET B 2 250 ? 24.255 44.082 22.686 1.00 14.97 250 MET B CA 1
ATOM 2710 C C . MET B 2 250 ? 24.804 44.694 23.973 1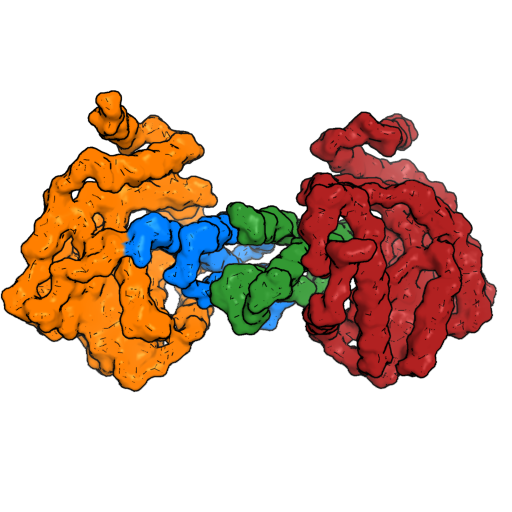.00 14.47 250 MET B C 1
ATOM 2711 O O . MET B 2 250 ? 25.659 44.101 24.635 1.00 14.17 250 MET B O 1
ATOM 2716 N N . VAL B 2 251 ? 24.322 45.882 24.328 1.00 13.96 251 VAL B N 1
ATOM 2717 C CA . VAL B 2 251 ? 24.753 46.519 25.572 1.00 12.67 251 VAL B CA 1
ATOM 2718 C C . VAL B 2 251 ? 24.113 45.699 26.691 1.00 13.87 251 VAL B C 1
ATOM 2719 O O . VAL B 2 251 ? 24.770 45.308 27.660 1.00 13.95 251 VAL B O 1
ATOM 2723 N N . LEU B 2 252 ? 22.821 45.431 26.541 1.00 14.11 252 LEU B N 1
ATOM 2724 C CA . LEU B 2 252 ? 22.093 44.643 27.525 1.00 14.53 252 LEU B CA 1
ATOM 2725 C C . LEU B 2 252 ? 22.751 43.275 27.713 1.00 13.98 252 LEU B C 1
ATOM 2726 O O . LEU B 2 252 ? 22.914 42.801 28.839 1.00 12.89 252 LEU B O 1
ATOM 2731 N N . ASN B 2 253 ? 23.129 42.650 26.603 1.00 14.72 253 ASN B N 1
ATOM 2732 C CA . ASN B 2 253 ? 23.755 41.331 26.637 1.00 16.89 253 ASN B CA 1
ATOM 2733 C C . ASN B 2 253 ? 25.229 41.361 27.004 1.00 17.85 253 ASN B C 1
ATOM 2734 O O . ASN B 2 253 ? 25.875 40.316 27.053 1.00 18.26 253 ASN B O 1
ATOM 2739 N N . LYS B 2 254 ? 25.764 42.551 27.257 1.00 18.55 254 LYS B N 1
ATOM 2740 C CA . LYS B 2 254 ? 27.176 42.689 27.603 1.00 18.82 254 LYS B CA 1
ATOM 2741 C C . LYS B 2 254 ? 28.069 42.091 26.509 1.00 19.67 254 LYS B C 1
ATOM 2742 O O . LYS B 2 254 ? 29.049 41.402 26.792 1.00 20.13 254 LYS B O 1
ATOM 2748 N N . HIS B 2 255 ? 27.728 42.373 25.255 1.00 19.02 255 HIS B N 1
ATOM 2749 C CA . HIS B 2 255 ? 28.485 41.872 24.108 1.00 18.16 255 HIS B CA 1
ATOM 2750 C C . HIS B 2 255 ? 29.246 42.993 23.399 1.00 18.98 255 HIS B C 1
ATOM 2751 O O . HIS B 2 255 ? 29.487 42.921 22.192 1.00 18.72 255 HIS B O 1
ATOM 2758 N N . GLN B 2 256 ? 29.632 44.023 24.147 1.00 18.99 256 GLN B N 1
ATOM 2759 C CA . GLN B 2 256 ? 30.345 45.154 23.562 1.00 19.97 256 GLN B CA 1
ATOM 2760 C C . GLN B 2 256 ? 31.715 44.778 23.014 1.00 22.20 256 GLN B C 1
ATOM 2761 O O . GLN B 2 256 ? 32.167 45.341 22.014 1.00 22.58 256 GLN B O 1
ATOM 2767 N N . GLU B 2 257 ? 32.372 43.823 23.664 1.00 23.90 257 GLU B N 1
ATOM 2768 C CA . GLU B 2 257 ? 33.699 43.389 23.241 1.00 26.41 257 GLU B CA 1
ATOM 2769 C C . GLU B 2 257 ? 33.653 42.381 22.101 1.00 26.36 257 GLU B C 1
ATOM 2770 O O . GLU B 2 257 ? 34.067 41.233 22.251 1.00 27.51 257 GLU B O 1
ATOM 2776 N N . THR B 2 258 ? 33.149 42.826 20.956 1.00 25.64 258 THR B N 1
ATOM 2777 C CA . THR B 2 258 ? 33.041 41.985 19.773 1.00 24.23 258 THR B CA 1
ATOM 2778 C C . THR B 2 258 ? 33.248 42.868 18.549 1.00 24.56 258 THR B C 1
ATOM 2779 O O . THR B 2 258 ? 33.063 44.084 18.614 1.00 21.86 258 THR B O 1
ATOM 2783 N N . PRO B 2 259 ? 33.654 42.270 17.420 1.00 24.59 259 PRO B N 1
ATOM 2784 C CA . PRO B 2 259 ? 33.867 43.063 16.207 1.00 24.98 259 PRO B CA 1
ATOM 2785 C C . PRO B 2 259 ? 32.545 43.671 15.744 1.00 24.29 259 PRO B C 1
ATOM 2786 O O . PRO B 2 259 ? 32.490 44.827 15.330 1.00 23.50 259 PRO B O 1
ATOM 2790 N N . GLU B 2 260 ? 31.482 42.878 15.818 1.00 23.86 260 GLU B N 1
ATOM 2791 C CA . GLU B 2 260 ? 30.165 43.341 15.407 1.00 25.47 260 GLU B CA 1
ATOM 2792 C C . GLU B 2 260 ? 29.823 44.646 16.110 1.00 23.95 260 GLU B C 1
ATOM 2793 O O . GLU B 2 260 ? 29.525 45.650 15.463 1.00 24.18 260 GLU B O 1
ATOM 2799 N N . PHE B 2 261 ? 29.876 44.627 17.438 1.00 21.82 261 PHE B N 1
ATOM 2800 C CA . PHE B 2 261 ? 29.548 45.806 18.225 1.00 22.64 261 PHE B CA 1
ATOM 2801 C C . PHE B 2 261 ? 30.412 47.000 17.848 1.00 22.67 261 PHE B C 1
ATOM 2802 O O . PHE B 2 261 ? 29.904 48.095 17.611 1.00 22.67 261 PHE B O 1
ATOM 2810 N N . LYS B 2 262 ? 31.722 46.790 17.804 1.00 24.51 262 LYS B N 1
ATOM 2811 C CA . LYS B 2 262 ? 32.638 47.866 17.456 1.00 25.41 262 LYS B CA 1
ATOM 2812 C C . LYS B 2 262 ? 32.291 48.443 16.093 1.00 25.42 262 LYS B C 1
ATOM 2813 O O . LYS B 2 262 ? 32.434 49.642 15.865 1.00 26.96 262 LYS B O 1
ATOM 2819 N N . ALA B 2 263 ? 31.818 47.591 15.191 1.00 25.33 263 ALA B N 1
ATOM 2820 C CA . ALA B 2 263 ? 31.440 48.041 13.861 1.00 26.06 263 ALA B CA 1
ATOM 2821 C C . ALA B 2 263 ? 30.148 48.848 13.933 1.00 26.63 263 ALA B C 1
ATOM 2822 O O . ALA B 2 263 ? 30.005 49.868 13.261 1.00 26.48 263 ALA B O 1
ATOM 2824 N N . ILE B 2 264 ? 29.208 48.391 14.754 1.00 27.00 264 ILE B N 1
ATOM 2825 C CA . ILE B 2 264 ? 27.930 49.076 14.895 1.00 27.67 264 ILE B CA 1
ATOM 2826 C C . ILE B 2 264 ? 28.108 50.486 15.436 1.00 28.35 264 ILE B C 1
ATOM 2827 O O . ILE B 2 264 ? 27.538 51.435 14.899 1.00 29.15 264 ILE B O 1
ATOM 2832 N N . GLN B 2 265 ? 28.892 50.626 16.502 1.00 27.80 265 GLN B N 1
ATOM 2833 C CA . GLN B 2 265 ? 29.117 51.941 17.088 1.00 29.03 265 GLN B CA 1
ATOM 2834 C C . GLN B 2 265 ? 29.873 52.864 16.135 1.00 31.09 265 GLN B C 1
ATOM 2835 O O . GLN B 2 265 ? 29.580 54.059 16.063 1.00 30.67 265 GLN B O 1
ATOM 2841 N N . GLN B 2 266 ? 30.844 52.315 15.409 1.00 31.55 266 GLN B N 1
ATOM 2842 C CA . GLN B 2 266 ? 31.613 53.116 14.458 1.00 32.67 266 GLN B CA 1
ATOM 2843 C C . GLN B 2 266 ? 30.674 53.696 13.412 1.00 30.98 266 GLN B C 1
ATOM 2844 O O . GLN B 2 266 ? 30.728 54.886 13.102 1.00 32.05 266 GLN B O 1
ATOM 2850 N N . LYS B 2 267 ? 29.809 52.844 12.873 1.00 28.94 267 LYS B N 1
ATOM 2851 C CA . LYS B 2 267 ? 28.858 53.271 11.860 1.00 29.02 267 LYS B CA 1
ATOM 2852 C C . LYS B 2 267 ? 27.896 54.320 12.418 1.00 28.65 267 LYS B C 1
ATOM 2853 O O . LYS B 2 267 ? 27.680 55.363 11.800 1.00 28.10 267 LYS B O 1
ATOM 2859 N N . LEU B 2 268 ? 27.320 54.043 13.585 1.00 27.70 268 LEU B N 1
ATOM 2860 C CA . LEU B 2 268 ? 26.385 54.974 14.208 1.00 28.49 268 LEU B CA 1
ATOM 2861 C C . LEU B 2 268 ? 27.004 56.344 14.465 1.00 30.07 268 LEU B C 1
ATOM 2862 O O . LEU B 2 268 ? 26.341 57.368 14.309 1.00 30.53 268 LEU B O 1
ATOM 2867 N N . GLU B 2 269 ? 28.276 56.360 14.854 1.00 32.62 269 GLU B N 1
ATOM 2868 C CA . GLU B 2 269 ? 28.974 57.612 15.131 1.00 35.30 269 GLU B CA 1
ATOM 2869 C C . GLU B 2 269 ? 29.119 58.469 13.874 1.00 35.57 269 GLU B C 1
ATOM 2870 O O . GLU B 2 269 ? 28.980 59.692 13.924 1.00 34.92 269 GLU B O 1
ATOM 2876 N N . SER B 2 270 ? 29.396 57.821 12.748 1.00 36.43 270 SER B N 1
ATOM 2877 C CA . SER B 2 270 ? 29.562 58.525 11.481 1.00 37.33 270 SER B CA 1
ATOM 2878 C C . SER B 2 270 ? 28.233 59.065 10.957 1.00 38.60 270 SER B C 1
ATOM 2879 O O . SER B 2 270 ? 28.207 59.921 10.072 1.00 38.58 270 SER B O 1
ATOM 2882 N N . LEU B 2 271 ? 27.131 58.564 11.507 1.00 39.47 271 LEU B N 1
ATOM 2883 C CA . LEU B 2 271 ? 25.805 58.991 11.079 1.00 41.13 271 LEU B CA 1
ATOM 2884 C C . LEU B 2 271 ? 25.235 60.126 11.926 1.00 42.33 271 LEU B C 1
ATOM 2885 O O . LEU B 2 271 ? 24.102 60.559 11.709 1.00 41.02 271 LEU B O 1
ATOM 2890 N N . GLN B 2 272 ? 26.018 60.607 12.888 1.00 43.89 272 GLN B N 1
ATOM 2891 C CA . GLN B 2 272 ? 25.570 61.688 13.760 1.00 46.55 272 GLN B CA 1
ATOM 2892 C C . GLN B 2 272 ? 25.720 63.059 13.107 1.00 47.90 272 GLN B C 1
ATOM 2893 O O . GLN B 2 272 ? 26.667 63.303 12.359 1.00 47.81 272 GLN B O 1
ATOM 2899 N N . PRO B 2 273 ? 24.776 63.974 13.387 1.00 49.81 273 PRO B N 1
ATOM 2900 C CA . PRO B 2 273 ? 24.760 65.341 12.852 1.00 50.89 273 PRO B CA 1
ATOM 2901 C C . PRO B 2 273 ? 26.062 66.099 13.117 1.00 52.03 273 PRO B C 1
ATOM 2902 O O . PRO B 2 273 ? 26.648 66.632 12.148 1.00 52.56 273 PRO B O 1
ATOM 2906 N N . PRO B 2 274 ? 26.474 66.158 14.295 1.00 52.61 274 PRO B N 1
ATOM 2907 N N . ALA C 1 2 ? -6.398 14.816 56.684 1.00 28.47 2 ALA C N 1
ATOM 2908 C CA . ALA C 1 2 ? -5.139 14.261 56.107 1.00 25.63 2 ALA C CA 1
ATOM 2909 C C . ALA C 1 2 ? -4.409 15.323 55.286 1.00 24.09 2 ALA C C 1
ATOM 2910 O O . ALA C 1 2 ? -4.103 15.108 54.111 1.00 24.47 2 ALA C O 1
ATOM 2912 N N . VAL C 1 3 ? -4.137 16.467 55.910 1.00 21.42 3 VAL C N 1
ATOM 2913 C CA . VAL C 1 3 ? -3.446 17.570 55.245 1.00 19.77 3 VAL C CA 1
ATOM 2914 C C . VAL C 1 3 ? -2.411 18.191 56.178 1.00 19.44 3 VAL C C 1
ATOM 2915 O O . VAL C 1 3 ? -2.404 17.910 57.382 1.00 19.48 3 VAL C O 1
ATOM 2919 N N . THR C 1 4 ? -1.534 19.027 55.624 1.00 17.50 4 THR C N 1
ATOM 2920 C CA . THR C 1 4 ? -0.515 19.695 56.429 1.00 15.95 4 THR C CA 1
ATOM 2921 C C . THR C 1 4 ? -0.801 21.189 56.466 1.00 16.23 4 THR C C 1
ATOM 2922 O O . THR C 1 4 ? -1.425 21.738 55.555 1.00 15.17 4 THR C O 1
ATOM 2926 N N . TYR C 1 5 ? -0.349 21.850 57.524 1.00 14.83 5 TYR C N 1
ATOM 2927 C CA . TYR C 1 5 ? -0.573 23.278 57.646 1.00 15.79 5 TYR C CA 1
ATOM 2928 C C . TYR C 1 5 ? 0.173 24.021 56.546 1.00 14.69 5 TYR C C 1
ATOM 2929 O O . TYR C 1 5 ? -0.350 24.960 55.950 1.00 14.48 5 TYR C O 1
ATOM 2938 N N . GLU C 1 6 ? 1.398 23.593 56.273 1.00 13.33 6 GLU C N 1
ATOM 2939 C CA . GLU C 1 6 ? 2.194 24.240 55.243 1.00 13.78 6 GLU C CA 1
ATOM 2940 C C . GLU C 1 6 ? 1.489 24.243 53.887 1.00 13.35 6 GLU C C 1
ATOM 2941 O O . GLU C 1 6 ? 1.483 25.256 53.185 1.00 11.75 6 GLU C O 1
ATOM 2947 N N . LYS C 1 7 ? 0.884 23.121 53.514 1.00 12.58 7 LYS C N 1
ATOM 2948 C CA . LYS C 1 7 ? 0.199 23.056 52.230 1.00 12.93 7 LYS C CA 1
ATOM 2949 C C . LYS C 1 7 ? -1.136 23.796 52.245 1.00 13.16 7 LYS C C 1
ATOM 2950 O O . LYS C 1 7 ? -1.473 24.483 51.281 1.00 10.87 7 LYS C O 1
ATOM 2956 N N . THR C 1 8 ? -1.896 23.673 53.331 1.00 12.64 8 THR C N 1
ATOM 2957 C CA . THR C 1 8 ? -3.179 24.365 53.395 1.00 12.98 8 THR C CA 1
ATOM 2958 C C . THR C 1 8 ? -2.963 25.880 53.457 1.00 12.90 8 THR C C 1
ATOM 2959 O O . THR C 1 8 ? -3.818 26.658 53.028 1.00 12.49 8 THR C O 1
ATOM 2963 N N . PHE C 1 9 ? -1.817 26.303 53.981 1.00 13.32 9 PHE C N 1
ATOM 2964 C CA . PHE C 1 9 ? -1.504 27.727 54.041 1.00 13.47 9 PHE C CA 1
ATOM 2965 C C . PHE C 1 9 ? -1.198 28.203 52.614 1.00 13.95 9 PHE C C 1
ATOM 2966 O O . PHE C 1 9 ? -1.615 29.293 52.209 1.00 11.16 9 PHE C O 1
ATOM 2974 N N . GLU C 1 10 ? -0.464 27.384 51.861 1.00 11.76 10 GLU C N 1
ATOM 2975 C CA . GLU C 1 10 ? -0.131 27.715 50.474 1.00 12.91 10 GLU C CA 1
ATOM 2976 C C . GLU C 1 10 ? -1.412 27.842 49.667 1.00 11.03 10 GLU C C 1
ATOM 2977 O O . GLU C 1 10 ? -1.544 28.725 48.820 1.00 10.57 10 GLU C O 1
ATOM 2983 N N . ILE C 1 11 ? -2.351 26.940 49.930 1.00 9.40 11 ILE C N 1
ATOM 2984 C CA . ILE C 1 11 ? -3.618 26.938 49.218 1.00 10.21 11 ILE C CA 1
ATOM 2985 C C . ILE C 1 11 ? -4.441 28.194 49.521 1.00 10.70 11 ILE C C 1
ATOM 2986 O O . ILE C 1 11 ? -5.068 28.758 48.629 1.00 10.44 11 ILE C O 1
ATOM 2991 N N . GLU C 1 12 ? -4.421 28.637 50.773 1.00 8.62 12 GLU C N 1
ATOM 2992 C CA . GLU C 1 12 ? -5.167 29.828 51.166 1.00 12.02 12 GLU C CA 1
ATOM 2993 C C . GLU C 1 12 ? -4.622 31.037 50.407 1.00 10.00 12 GLU C C 1
ATOM 2994 O O . GLU C 1 12 ? -5.384 31.832 49.856 1.00 9.22 12 GLU C O 1
ATOM 3000 N N . ILE C 1 13 ? -3.297 31.163 50.376 1.00 8.88 13 ILE C N 1
ATOM 3001 C CA . ILE C 1 13 ? -2.648 32.265 49.674 1.00 9.86 13 ILE C CA 1
ATOM 3002 C C . ILE C 1 13 ? -2.957 32.195 48.179 1.00 9.89 13 ILE C C 1
ATOM 3003 O O . ILE C 1 13 ? -3.260 33.208 47.549 1.00 9.41 13 ILE C O 1
ATOM 3008 N N . ILE C 1 14 ? -2.879 30.999 47.608 1.00 9.07 14 ILE C N 1
ATOM 3009 C CA . ILE C 1 14 ? -3.176 30.830 46.189 1.00 9.76 14 ILE C CA 1
ATOM 3010 C C . ILE C 1 14 ? -4.609 31.273 45.886 1.00 11.44 14 ILE C C 1
ATOM 3011 O O . ILE C 1 14 ? -4.858 31.975 44.906 1.00 11.47 14 ILE C O 1
ATOM 3016 N N . ASN C 1 15 ? -5.547 30.857 46.729 1.00 9.81 15 ASN C N 1
ATOM 3017 C CA . ASN C 1 15 ? -6.946 31.208 46.532 1.00 12.38 15 ASN C CA 1
ATOM 3018 C C . ASN C 1 15 ? -7.182 32.721 46.554 1.00 12.11 15 ASN C C 1
ATOM 3019 O O . ASN C 1 15 ? -7.999 33.227 45.787 1.00 11.81 15 ASN C O 1
ATOM 3024 N N . GLU C 1 16 ? -6.472 33.443 47.419 1.00 12.18 16 GLU C N 1
ATOM 3025 C CA . GLU C 1 16 ? -6.633 34.895 47.477 1.00 15.03 16 GLU C CA 1
ATOM 3026 C C . GLU C 1 16 ? -5.958 35.561 46.274 1.00 13.55 16 GLU C C 1
ATOM 3027 O O . GLU C 1 16 ? -6.541 36.431 45.629 1.00 13.17 16 GLU C O 1
ATOM 3033 N N . LEU C 1 17 ? -4.737 35.142 45.963 1.00 9.28 17 LEU C N 1
ATOM 3034 C CA . LEU C 1 17 ? -4.011 35.731 44.842 1.00 11.87 17 LEU C CA 1
ATOM 3035 C C . LEU C 1 17 ? -4.684 35.479 43.496 1.00 11.23 17 LEU C C 1
ATOM 3036 O O . LEU C 1 17 ? -4.826 36.401 42.691 1.00 12.72 17 LEU C O 1
ATOM 3041 N N . SER C 1 18 ? -5.107 34.239 43.255 1.00 11.31 18 SER C N 1
ATOM 3042 C CA . SER C 1 18 ? -5.750 33.895 41.989 1.00 12.58 18 SER C CA 1
ATOM 3043 C C . SER C 1 18 ? -7.035 34.690 41.784 1.00 12.59 18 SER C C 1
ATOM 3044 O O . SER C 1 18 ? -7.353 35.085 40.665 1.00 10.68 18 SER C O 1
ATOM 3047 N N . ALA C 1 19 ? -7.772 34.926 42.866 1.00 13.61 19 ALA C N 1
ATOM 3048 C CA . ALA C 1 19 ? -9.013 35.693 42.780 1.00 13.07 19 ALA C CA 1
ATOM 3049 C C . ALA C 1 19 ? -8.703 37.098 42.270 1.00 13.62 19 ALA C C 1
ATOM 3050 O O . ALA C 1 19 ? -9.365 37.606 41.364 1.00 13.44 19 ALA C O 1
ATOM 3052 N N . SER C 1 20 ? -7.689 37.717 42.864 1.00 12.52 20 SER C N 1
ATOM 3053 C CA . SER C 1 20 ? -7.278 39.060 42.490 1.00 13.32 20 SER C CA 1
ATOM 3054 C C . SER C 1 20 ? -6.886 39.148 41.016 1.00 12.43 20 SER C C 1
ATOM 3055 O O . SER C 1 20 ? -7.311 40.059 40.306 1.00 12.13 20 SER C O 1
ATOM 3058 N N . VAL C 1 21 ? -6.080 38.196 40.562 1.00 10.31 21 VAL C N 1
ATOM 3059 C CA . VAL C 1 21 ? -5.625 38.167 39.177 1.00 9.55 21 VAL C CA 1
ATOM 3060 C C . VAL C 1 21 ? -6.788 37.913 38.220 1.00 10.21 21 VAL C C 1
ATOM 3061 O O . VAL C 1 21 ? -6.968 38.632 37.232 1.00 11.59 21 VAL C O 1
ATOM 3065 N N . TYR C 1 22 ? -7.585 36.895 38.522 1.00 10.85 22 TYR C N 1
ATOM 3066 C CA . TYR C 1 22 ? -8.724 36.558 37.677 1.00 11.51 22 TYR C CA 1
ATOM 3067 C C . TYR C 1 22 ? -9.714 37.718 37.584 1.00 12.03 22 TYR C C 1
ATOM 3068 O O . TYR C 1 22 ? -10.163 38.073 36.495 1.00 11.38 22 TYR C O 1
ATOM 3077 N N . ASN C 1 23 ? -10.055 38.303 38.729 1.00 11.93 23 ASN C N 1
ATOM 3078 C CA . ASN C 1 23 ? -10.996 39.419 38.745 1.00 11.97 23 ASN C CA 1
ATOM 3079 C C . ASN C 1 23 ? -10.515 40.588 37.883 1.00 11.39 23 ASN C C 1
ATOM 3080 O O . ASN C 1 23 ? -11.305 41.200 37.158 1.00 10.56 23 ASN C O 1
ATOM 3085 N N . ARG C 1 24 ? -9.223 40.892 37.960 1.00 10.31 24 ARG C N 1
ATOM 3086 C CA . ARG C 1 24 ? -8.639 41.977 37.172 1.00 12.68 24 ARG C CA 1
ATOM 3087 C C . ARG C 1 24 ? -8.871 41.766 35.679 1.00 13.76 24 ARG C C 1
ATOM 3088 O O . ARG C 1 24 ? -9.232 42.698 34.954 1.00 12.05 24 ARG C O 1
ATOM 3096 N N . VAL C 1 25 ? -8.660 40.535 35.219 1.00 12.00 25 VAL C N 1
ATOM 3097 C CA . VAL C 1 25 ? -8.840 40.226 33.807 1.00 10.11 25 VAL C CA 1
ATOM 3098 C C . VAL C 1 25 ? -10.328 40.186 33.450 1.00 11.07 25 VAL C C 1
ATOM 3099 O O . VAL C 1 25 ? -10.744 40.752 32.439 1.00 9.42 25 VAL C O 1
ATOM 3103 N N . LEU C 1 26 ? -11.130 39.530 34.284 1.00 10.81 26 LEU C N 1
ATOM 3104 C CA . LEU C 1 26 ? -12.566 39.460 34.034 1.00 11.88 26 LEU C CA 1
ATOM 3105 C C . LEU C 1 26 ? -13.155 40.871 33.938 1.00 13.06 26 LEU C C 1
ATOM 3106 O O . LEU C 1 26 ? -13.912 41.182 33.013 1.00 12.16 26 LEU C O 1
ATOM 3111 N N . ASN C 1 27 ? -12.805 41.721 34.899 1.00 12.15 27 ASN C N 1
ATOM 3112 C CA . ASN C 1 27 ? -13.304 43.096 34.926 1.00 13.65 27 ASN C CA 1
ATOM 3113 C C . ASN C 1 27 ? -13.017 43.838 33.622 1.00 14.78 27 ASN C C 1
ATOM 3114 O O . ASN C 1 27 ? -13.890 44.518 33.074 1.00 13.24 27 ASN C O 1
ATOM 3119 N N . TYR C 1 28 ? -11.792 43.707 33.126 1.00 13.02 28 TYR C N 1
ATOM 3120 C CA . TYR C 1 28 ? -11.409 44.380 31.892 1.00 14.84 28 TYR C CA 1
ATOM 3121 C C . TYR C 1 28 ? -12.221 43.856 30.710 1.00 14.17 28 TYR C C 1
ATOM 3122 O O . TYR C 1 28 ? -12.750 44.632 29.906 1.00 15.17 28 TYR C O 1
ATOM 3131 N N . VAL C 1 29 ? -12.327 42.536 30.605 1.00 13.91 29 VAL C N 1
ATOM 3132 C CA . VAL C 1 29 ? -13.079 41.927 29.517 1.00 12.92 29 VAL C CA 1
ATOM 3133 C C . VAL C 1 29 ? -14.527 42.401 29.524 1.00 15.16 29 VAL C C 1
ATOM 3134 O O . VAL C 1 29 ? -15.078 42.755 28.482 1.00 16.34 29 VAL C O 1
ATOM 3138 N N . LEU C 1 30 ? -15.138 42.416 30.704 1.00 14.76 30 LEU C N 1
ATOM 3139 C CA . LEU C 1 30 ? -16.523 42.840 30.827 1.00 15.26 30 LEU C CA 1
ATOM 3140 C C . LEU C 1 30 ? -16.703 44.332 30.602 1.00 15.97 30 LEU C C 1
ATOM 3141 O O . LEU C 1 30 ? -17.633 44.750 29.916 1.00 16.14 30 LEU C O 1
ATOM 3146 N N . ASN C 1 31 ? -15.814 45.357 31.074 1.00 15.60 31 ASN C N 1
ATOM 3147 C CA . ASN C 1 31 ? -15.930 46.923 30.948 1.00 17.44 31 ASN C CA 1
ATOM 3148 C C . ASN C 1 31 ? -15.554 47.630 29.653 1.00 19.43 31 ASN C C 1
ATOM 3149 O O . ASN C 1 31 ? -15.614 48.842 29.451 1.00 20.25 31 ASN C O 1
ATOM 3154 N N . HIS C 1 32 ? -15.167 46.688 28.846 1.00 20.48 32 HIS C N 1
ATOM 3155 C CA . HIS C 1 32 ? -14.688 46.764 27.527 1.00 22.28 32 HIS C CA 1
ATOM 3156 C C . HIS C 1 32 ? -15.536 45.968 26.566 1.00 23.41 32 HIS C C 1
ATOM 3157 O O . HIS C 1 32 ? -15.214 45.920 25.375 1.00 25.22 32 HIS C O 1
ATOM 3164 N N . GLU C 1 33 ? -16.625 45.355 27.032 1.00 24.87 33 GLU C N 1
ATOM 3165 C CA . GLU C 1 33 ? -17.563 44.608 26.1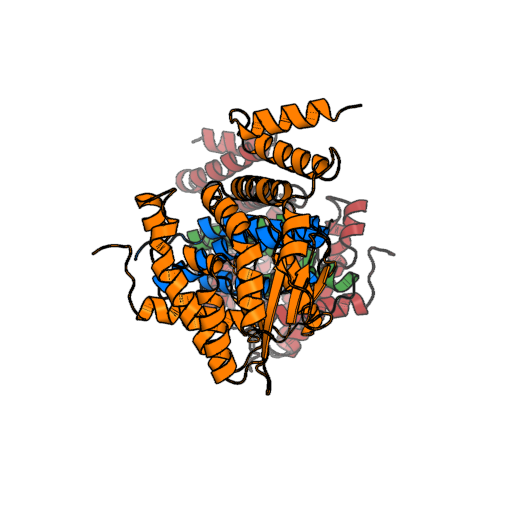50 1.00 27.01 33 GLU C CA 1
ATOM 3166 C C . GLU C 1 33 ? -16.947 43.635 25.149 1.00 28.31 33 GLU C C 1
ATOM 3167 O O . GLU C 1 33 ? -17.443 43.500 24.026 1.00 27.60 33 GLU C O 1
ATOM 3173 N N . LEU C 1 34 ? -15.875 42.953 25.546 1.00 26.00 34 LEU C N 1
ATOM 3174 C CA . LEU C 1 34 ? -15.234 42.001 24.646 1.00 25.17 34 LEU C CA 1
ATOM 3175 C C . LEU C 1 34 ? -16.050 40.720 24.545 1.00 25.06 34 LEU C C 1
ATOM 3176 O O . LEU C 1 34 ? -16.664 40.279 25.521 1.00 24.82 34 LEU C O 1
ATOM 3181 N N . ASN C 1 35 ? -16.063 40.130 23.357 1.00 22.82 35 ASN C N 1
ATOM 3182 C CA . ASN C 1 35 ? -16.789 38.889 23.149 1.00 23.63 35 ASN C CA 1
ATOM 3183 C C . ASN C 1 35 ? -16.059 37.782 23.912 1.00 23.59 35 ASN C C 1
ATOM 3184 O O . ASN C 1 35 ? -14.973 37.363 23.514 1.00 22.77 35 ASN C O 1
ATOM 3189 N N . LYS C 1 36 ? -16.651 37.313 25.006 1.00 22.44 36 LYS C N 1
ATOM 3190 C CA . LYS C 1 36 ? -16.031 36.259 25.803 1.00 23.13 36 LYS C CA 1
ATOM 3191 C C . LYS C 1 36 ? -15.818 34.982 24.991 1.00 22.88 36 LYS C C 1
ATOM 3192 O O . LYS C 1 36 ? -15.079 34.093 25.408 1.00 22.23 36 LYS C O 1
ATOM 3198 N N . ASN C 1 37 ? -16.465 34.900 23.830 1.00 24.23 37 ASN C N 1
ATOM 3199 C CA . ASN C 1 37 ? -16.348 33.732 22.962 1.00 26.44 37 ASN C CA 1
ATOM 3200 C C . ASN C 1 37 ? -15.343 33.947 21.833 1.00 25.57 37 ASN C C 1
ATOM 3201 O O . ASN C 1 37 ? -15.326 33.190 20.859 1.00 26.43 37 ASN C O 1
ATOM 3206 N N . ASP C 1 38 ? -14.511 34.975 21.951 1.00 23.02 38 ASP C N 1
ATOM 3207 C CA . ASP C 1 38 ? -13.526 35.251 20.910 1.00 20.60 38 ASP C CA 1
ATOM 3208 C C . ASP C 1 38 ? -12.107 35.134 21.448 1.00 19.77 38 ASP C C 1
ATOM 3209 O O . ASP C 1 38 ? -11.496 36.127 21.850 1.00 17.33 38 ASP C O 1
ATOM 3214 N N . SER C 1 39 ? -11.585 33.913 21.429 1.00 18.53 39 SER C N 1
ATOM 3215 C CA . SER C 1 39 ? -10.245 33.629 21.923 1.00 19.90 39 SER C CA 1
ATOM 3216 C C . SER C 1 39 ? -9.110 34.279 21.133 1.00 17.92 39 SER C C 1
ATOM 3217 O O . SER C 1 39 ? -7.943 34.114 21.484 1.00 17.28 39 SER C O 1
ATOM 3220 N N . GLN C 1 40 ? -9.440 35.008 20.069 1.00 15.80 40 GLN C N 1
ATOM 3221 C CA . GLN C 1 40 ? -8.416 35.697 19.275 1.00 15.12 40 GLN C CA 1
ATOM 3222 C C . GLN C 1 40 ? -8.002 36.975 19.994 1.00 14.67 40 GLN C C 1
ATOM 3223 O O . GLN C 1 40 ? -6.872 37.442 19.853 1.00 15.76 40 GLN C O 1
ATOM 3229 N N . LEU C 1 41 ? -8.924 37.540 20.769 1.00 13.21 41 LEU C N 1
ATOM 3230 C CA . LEU C 1 41 ? -8.648 38.765 21.508 1.00 12.14 41 LEU C CA 1
ATOM 3231 C C . LEU C 1 41 ? -7.672 38.456 22.640 1.00 12.77 41 LEU C C 1
ATOM 3232 O O . LEU C 1 41 ? -7.873 37.514 23.404 1.00 12.83 41 LEU C O 1
ATOM 3237 N N . LEU C 1 42 ? -6.614 39.254 22.737 1.00 12.21 42 LEU C N 1
ATOM 3238 C CA . LEU C 1 42 ? -5.584 39.051 23.745 1.00 14.52 42 LEU C CA 1
ATOM 3239 C C . LEU C 1 42 ? -6.109 38.857 25.163 1.00 13.38 42 LEU C C 1
ATOM 3240 O O . LEU C 1 42 ? -5.715 37.914 25.842 1.00 10.91 42 LEU C O 1
ATOM 3245 N N . GLU C 1 43 ? -6.996 39.745 25.606 1.00 13.89 43 GLU C N 1
ATOM 3246 C CA . GLU C 1 43 ? -7.535 39.675 26.964 1.00 15.58 43 GLU C CA 1
ATOM 3247 C C . GLU C 1 43 ? -8.469 38.495 27.221 1.00 14.66 43 GLU C C 1
ATOM 3248 O O . GLU C 1 43 ? -8.509 37.959 28.334 1.00 12.29 43 GLU C O 1
ATOM 3254 N N . VAL C 1 44 ? -9.230 38.104 26.203 1.00 12.32 44 VAL C N 1
ATOM 3255 C CA . VAL C 1 44 ? -10.155 36.985 26.338 1.00 12.17 44 VAL C CA 1
ATOM 3256 C C . VAL C 1 44 ? -9.360 35.676 26.359 1.00 12.99 44 VAL C C 1
ATOM 3257 O O . VAL C 1 44 ? -9.662 34.758 27.119 1.00 11.18 44 VAL C O 1
ATOM 3261 N N . ASN C 1 45 ? -8.336 35.605 25.518 1.00 13.33 45 ASN C N 1
ATOM 3262 C CA . ASN C 1 45 ? -7.489 34.423 25.462 1.00 13.11 45 ASN C CA 1
ATOM 3263 C C . ASN C 1 45 ? -6.850 34.254 26.838 1.00 10.96 45 ASN C C 1
ATOM 3264 O O . ASN C 1 45 ? -6.795 33.152 27.375 1.00 9.50 45 ASN C O 1
ATOM 3269 N N . LEU C 1 46 ? -6.391 35.359 27.419 1.00 12.14 46 LEU C N 1
ATOM 3270 C CA . LEU C 1 46 ? -5.785 35.307 28.747 1.00 12.63 46 LEU C CA 1
ATOM 3271 C C . LEU C 1 46 ? -6.825 34.846 29.772 1.00 13.20 46 LEU C C 1
ATOM 3272 O O . LEU C 1 46 ? -6.544 33.993 30.620 1.00 12.08 46 LEU C O 1
ATOM 3277 N N . LEU C 1 47 ? -8.030 35.407 29.687 1.00 12.05 47 LEU C N 1
ATOM 3278 C CA . LEU C 1 47 ? -9.106 35.036 30.602 1.00 12.32 47 LEU C CA 1
ATOM 3279 C C . LEU C 1 47 ? -9.363 33.536 30.546 1.00 11.35 47 LEU C C 1
ATOM 3280 O O . LEU C 1 47 ? -9.530 32.895 31.577 1.00 9.82 47 LEU C O 1
ATOM 3285 N N . ASN C 1 48 ? -9.397 32.984 29.336 1.00 10.46 48 ASN C N 1
ATOM 3286 C CA . ASN C 1 48 ? -9.644 31.557 29.157 1.00 11.92 48 ASN C CA 1
ATOM 3287 C C . ASN C 1 48 ? -8.521 30.702 29.735 1.00 10.56 48 ASN C C 1
ATOM 3288 O O . ASN C 1 48 ? -8.768 29.616 30.253 1.00 12.43 48 ASN C O 1
ATOM 3293 N N . GLN C 1 49 ? -7.287 31.186 29.654 1.00 11.98 49 GLN C N 1
ATOM 3294 C CA . GLN C 1 49 ? -6.166 30.443 30.218 1.00 11.42 49 GLN C CA 1
ATOM 3295 C C . GLN C 1 49 ? -6.300 30.396 31.742 1.00 11.43 49 GLN C C 1
ATOM 3296 O O . GLN C 1 49 ? -6.054 29.357 32.365 1.00 10.59 49 GLN C O 1
ATOM 3302 N N . LEU C 1 50 ? -6.698 31.523 32.333 1.00 9.72 50 LEU C N 1
ATOM 3303 C CA . LEU C 1 50 ? -6.872 31.619 33.781 1.00 8.68 50 LEU C CA 1
ATOM 3304 C C . LEU C 1 50 ? -8.026 30.724 34.236 1.00 8.77 50 LEU C C 1
ATOM 3305 O O . LEU C 1 50 ? -7.986 30.151 35.325 1.00 9.26 50 LEU C O 1
ATOM 3310 N N . LYS C 1 51 ? -9.057 30.614 33.406 1.00 8.53 51 LYS C N 1
ATOM 3311 C CA . LYS C 1 51 ? -10.193 29.763 33.735 1.00 9.06 51 LYS C CA 1
ATOM 3312 C C . LYS C 1 51 ? -9.700 28.324 33.817 1.00 10.27 51 LYS C C 1
ATOM 3313 O O . LYS C 1 51 ? -10.060 27.579 34.725 1.00 10.18 51 LYS C O 1
ATOM 3319 N N . LEU C 1 52 ? -8.865 27.942 32.859 1.00 11.96 52 LEU C N 1
ATOM 3320 C CA . LEU C 1 52 ? -8.306 26.595 32.820 1.00 11.60 52 LEU C CA 1
ATOM 3321 C C . LEU C 1 52 ? -7.426 26.354 34.046 1.00 10.53 52 LEU C C 1
ATOM 3322 O O . LEU C 1 52 ? -7.469 25.289 34.655 1.00 10.72 52 LEU C O 1
ATOM 3327 N N . ALA C 1 53 ? -6.637 27.355 34.416 1.00 11.38 53 ALA C N 1
ATOM 3328 C CA . ALA C 1 53 ? -5.753 27.239 35.573 1.00 12.48 53 ALA C CA 1
ATOM 3329 C C . ALA C 1 53 ? -6.525 27.067 36.877 1.00 14.61 53 ALA C C 1
ATOM 3330 O O . ALA C 1 53 ? -6.115 26.299 37.753 1.00 15.75 53 ALA C O 1
ATOM 3332 N N . LYS C 1 54 ? -7.639 27.783 37.002 1.00 14.63 54 LYS C N 1
ATOM 3333 C CA . LYS C 1 54 ? -8.474 27.733 38.207 1.00 20.57 54 LYS C CA 1
ATOM 3334 C C . LYS C 1 54 ? -9.309 26.470 38.402 1.00 22.70 54 LYS C C 1
ATOM 3335 O O . LYS C 1 54 ? -9.661 26.128 39.529 1.00 24.28 54 LYS C O 1
ATOM 3341 N N . ARG C 1 55 ? -9.644 25.786 37.316 1.00 24.42 55 ARG C N 1
ATOM 3342 C CA . ARG C 1 55 ? -10.471 24.588 37.412 1.00 27.10 55 ARG C CA 1
ATOM 3343 C C . ARG C 1 55 ? -9.883 23.410 38.193 1.00 25.77 55 ARG C C 1
ATOM 3344 O O . ARG C 1 55 ? -10.591 22.449 38.486 1.00 28.63 55 ARG C O 1
ATOM 3352 N N . VAL C 1 56 ? -8.610 23.489 38.560 1.00 22.22 56 VAL C N 1
ATOM 3353 C CA . VAL C 1 56 ? -7.957 22.395 39.272 1.00 16.98 56 VAL C CA 1
ATOM 3354 C C . VAL C 1 56 ? -8.354 22.210 40.741 1.00 16.21 56 VAL C C 1
ATOM 3355 O O . VAL C 1 56 ? -8.997 23.066 41.346 1.00 11.49 56 VAL C O 1
ATOM 3359 N N . ASN C 1 57 ? -7.978 21.066 41.302 1.00 12.57 57 ASN C N 1
ATOM 3360 C CA . ASN C 1 57 ? -8.262 20.787 42.707 1.00 13.66 57 ASN C CA 1
ATOM 3361 C C . ASN C 1 57 ? -6.930 20.851 43.438 1.00 12.08 57 ASN C C 1
ATOM 3362 O O . ASN C 1 57 ? -6.127 19.923 43.363 1.00 13.66 57 ASN C O 1
ATOM 3367 N N . LEU C 1 58 ? -6.699 21.956 44.138 1.00 11.58 58 LEU C N 1
ATOM 3368 C CA . LEU C 1 58 ? -5.448 22.159 44.863 1.00 11.65 58 LEU C CA 1
ATOM 3369 C C . LEU C 1 58 ? -5.196 21.149 45.981 1.00 12.82 58 LEU C C 1
ATOM 3370 O O . LEU C 1 58 ? -4.068 21.011 46.446 1.00 14.41 58 LEU C O 1
ATOM 3375 N N . PHE C 1 59 ? -6.236 20.449 46.422 1.00 11.17 59 PHE C N 1
ATOM 3376 C CA . PHE C 1 59 ? -6.051 19.474 47.488 1.00 12.63 59 PHE C CA 1
ATOM 3377 C C . PHE C 1 59 ? -5.379 18.206 46.980 1.00 15.38 59 PHE C C 1
ATOM 3378 O O . PHE C 1 59 ? -4.995 17.339 47.765 1.00 14.29 59 PHE C O 1
ATOM 3386 N N . ASP C 1 60 ? -5.212 18.118 45.664 1.00 17.40 60 ASP C N 1
ATOM 3387 C CA . ASP C 1 60 ? -4.579 16.949 45.064 1.00 19.93 60 ASP C CA 1
ATOM 3388 C C . ASP C 1 60 ? -3.197 17.289 44.497 1.00 20.46 60 ASP C C 1
ATOM 3389 O O . ASP C 1 60 ? -2.758 16.703 43.508 1.00 25.44 60 ASP C O 1
ATOM 3394 N N . TYR C 1 61 ? -2.516 18.245 45.122 1.00 16.72 61 TYR C N 1
ATOM 3395 C CA . TYR C 1 61 ? -1.180 18.638 44.679 1.00 14.31 61 TYR C CA 1
ATOM 3396 C C . TYR C 1 61 ? -0.166 18.489 45.803 1.00 13.60 61 TYR C C 1
ATOM 3397 O O . TYR C 1 61 ? -0.492 18.654 46.975 1.00 12.17 61 TYR C O 1
ATOM 3406 N N . SER C 1 62 ? 1.068 18.172 45.435 1.00 11.96 62 SER C N 1
ATOM 3407 C CA . SER C 1 62 ? 2.129 18.028 46.416 1.00 13.69 62 SER C CA 1
ATOM 3408 C C . SER C 1 62 ? 2.563 19.429 46.801 1.00 14.00 62 SER C C 1
ATOM 3409 O O . SER C 1 62 ? 2.163 20.410 46.170 1.00 14.62 62 SER C O 1
ATOM 3412 N N . LEU C 1 63 ? 3.396 19.519 47.829 1.00 13.92 63 LEU C N 1
ATOM 3413 C CA . LEU C 1 63 ? 3.899 20.805 48.287 1.00 14.65 63 LEU C CA 1
ATOM 3414 C C . LEU C 1 63 ? 4.622 21.529 47.151 1.00 14.64 63 LEU C C 1
ATOM 3415 O O . LEU C 1 63 ? 4.400 22.717 46.916 1.00 14.83 63 LEU C O 1
ATOM 3420 N N . GLU C 1 64 ? 5.488 20.808 46.446 1.00 13.93 64 GLU C N 1
ATOM 3421 C CA . GLU C 1 64 ? 6.240 21.394 45.339 1.00 15.49 64 GLU C CA 1
ATOM 3422 C C . GLU C 1 64 ? 5.286 21.936 44.271 1.00 14.10 64 GLU C C 1
ATOM 3423 O O . GLU C 1 64 ? 5.455 23.052 43.776 1.00 12.88 64 GLU C O 1
ATOM 3429 N N . GLU C 1 65 ? 4.281 21.145 43.919 1.00 12.71 65 GLU C N 1
ATOM 3430 C CA . GLU C 1 65 ? 3.316 21.572 42.914 1.00 12.67 65 GLU C CA 1
ATOM 3431 C C . GLU C 1 65 ? 2.557 22.814 43.378 1.00 10.97 65 GLU C C 1
ATOM 3432 O O . GLU C 1 65 ? 2.275 23.702 42.575 1.00 11.18 65 GLU C O 1
ATOM 3438 N N . LEU C 1 66 ? 2.227 22.877 44.666 1.00 11.76 66 LEU C N 1
ATOM 3439 C CA . LEU C 1 66 ? 1.513 24.032 45.203 1.00 11.32 66 LEU C CA 1
ATOM 3440 C C . LEU C 1 66 ? 2.391 25.275 45.110 1.00 12.04 66 LEU C C 1
ATOM 3441 O O . LEU C 1 66 ? 1.919 26.358 44.757 1.00 12.51 66 LEU C O 1
ATOM 3446 N N . GLN C 1 67 ? 3.673 25.122 45.417 1.00 12.03 67 GLN C N 1
ATOM 3447 C CA . GLN C 1 67 ? 4.582 26.255 45.335 1.00 13.26 67 GLN C CA 1
ATOM 3448 C C . GLN C 1 67 ? 4.670 26.701 43.873 1.00 12.62 67 GLN C C 1
ATOM 3449 O O . GLN C 1 67 ? 4.796 27.888 43.589 1.00 12.83 67 GLN C O 1
ATOM 3455 N N . ALA C 1 68 ? 4.576 25.748 42.948 1.00 11.49 68 ALA C N 1
ATOM 3456 C CA . ALA C 1 68 ? 4.621 26.081 41.526 1.00 12.42 68 ALA C CA 1
ATOM 3457 C C . ALA C 1 68 ? 3.365 26.867 41.138 1.00 12.81 68 ALA C C 1
ATOM 3458 O O . ALA C 1 68 ? 3.454 27.883 40.452 1.00 13.02 68 ALA C O 1
ATOM 3460 N N . VAL C 1 69 ? 2.201 26.393 41.576 1.00 10.94 69 VAL C N 1
ATOM 3461 C CA . VAL C 1 69 ? 0.938 27.066 41.274 1.00 12.48 69 VAL C CA 1
ATOM 3462 C C . VAL C 1 69 ? 0.979 28.483 41.834 1.00 12.30 69 VAL C C 1
ATOM 3463 O O . VAL C 1 69 ? 0.502 29.431 41.210 1.00 13.41 69 VAL C O 1
ATOM 3467 N N . HIS C 1 70 ? 1.556 28.623 43.020 1.00 11.04 70 HIS C N 1
ATOM 3468 C CA . HIS C 1 70 ? 1.672 29.927 43.648 1.00 10.39 70 HIS C CA 1
ATOM 3469 C C . HIS C 1 70 ? 2.507 30.848 42.748 1.00 10.88 70 HIS C C 1
ATOM 3470 O O . HIS C 1 70 ? 2.163 32.017 42.550 1.00 10.03 70 HIS C O 1
ATOM 3477 N N . GLU C 1 71 ? 3.599 30.327 42.192 1.00 11.57 71 GLU C N 1
ATOM 3478 C CA . GLU C 1 71 ? 4.434 31.143 41.306 1.00 12.15 71 GLU C CA 1
ATOM 3479 C C . GLU C 1 71 ? 3.680 31.438 40.012 1.00 11.67 71 GLU C C 1
ATOM 3480 O O . GLU C 1 71 ? 3.816 32.519 39.439 1.00 12.59 71 GLU C O 1
ATOM 3486 N N . TYR C 1 72 ? 2.871 30.484 39.559 1.00 10.05 72 TYR C N 1
ATOM 3487 C CA . TYR C 1 72 ? 2.086 30.691 38.343 1.00 10.05 72 TYR C CA 1
ATOM 3488 C C . TYR C 1 72 ? 1.234 31.942 38.512 1.00 11.25 72 TYR C C 1
ATOM 3489 O O . TYR C 1 72 ? 1.175 32.798 37.627 1.00 11.38 72 TYR C O 1
ATOM 3498 N N . TRP C 1 73 ? 0.569 32.051 39.657 1.00 10.71 73 TRP C N 1
ATOM 3499 C CA . TRP C 1 73 ? -0.283 33.201 39.892 1.00 10.65 73 TRP C CA 1
ATOM 3500 C C . TRP C 1 73 ? 0.506 34.479 40.137 1.00 9.57 73 TRP C C 1
ATOM 3501 O O . TRP C 1 73 ? 0.017 35.563 39.844 1.00 11.04 73 TRP C O 1
ATOM 3512 N N . ARG C 1 74 ? 1.723 34.365 40.662 1.00 10.70 74 ARG C N 1
ATOM 3513 C CA . ARG C 1 74 ? 2.535 35.562 40.860 1.00 12.37 74 ARG C CA 1
ATOM 3514 C C . ARG C 1 74 ? 2.882 36.071 39.465 1.00 12.18 74 ARG C C 1
ATOM 3515 O O . ARG C 1 74 ? 2.825 37.273 39.198 1.00 12.76 74 ARG C O 1
ATOM 3523 N N . SER C 1 75 ? 3.239 35.143 38.576 1.00 13.54 75 SER C N 1
ATOM 3524 C CA . SER C 1 75 ? 3.607 35.501 37.210 1.00 14.04 75 SER C CA 1
ATOM 3525 C C . SER C 1 75 ? 2.428 36.095 36.450 1.00 12.33 75 SER C C 1
ATOM 3526 O O . SER C 1 75 ? 2.597 37.045 35.692 1.00 13.17 75 SER C O 1
ATOM 3529 N N . MET C 1 76 ? 1.236 35.542 36.640 1.00 12.37 76 MET C N 1
ATOM 3530 C CA . MET C 1 76 ? 0.074 36.084 35.950 1.00 11.83 76 MET C CA 1
ATOM 3531 C C . MET C 1 76 ? -0.345 37.415 36.573 1.00 11.70 76 MET C C 1
ATOM 3532 O O . MET C 1 76 ? -0.925 38.264 35.903 1.00 10.73 76 MET C O 1
ATOM 3537 N N . ASN C 1 77 ? -0.055 37.600 37.856 1.00 12.18 77 ASN C N 1
ATOM 3538 C CA . ASN C 1 77 ? -0.391 38.859 38.506 1.00 12.26 77 ASN C CA 1
ATOM 3539 C C . ASN C 1 77 ? 0.432 39.933 37.789 1.00 14.03 77 ASN C C 1
ATOM 3540 O O . ASN C 1 77 ? -0.098 40.966 37.371 1.00 12.69 77 ASN C O 1
ATOM 3545 N N . ARG C 1 78 ? 1.724 39.662 37.621 1.00 13.55 78 ARG C N 1
ATOM 3546 C CA . ARG C 1 78 ? 2.623 40.593 36.941 1.00 14.08 78 ARG C CA 1
ATOM 3547 C C . ARG C 1 78 ? 2.237 40.794 35.475 1.00 14.98 78 ARG C C 1
ATOM 3548 O O . ARG C 1 78 ? 2.162 41.925 34.993 1.00 15.66 78 ARG C O 1
ATOM 3556 N N . TYR C 1 79 ? 1.996 39.692 34.770 1.00 13.23 79 TYR C N 1
ATOM 3557 C CA . TYR C 1 79 ? 1.649 39.750 33.354 1.00 14.23 79 TYR C CA 1
ATOM 3558 C C . TYR C 1 79 ? 0.340 40.486 33.073 1.00 15.48 79 TYR C C 1
ATOM 3559 O O . TYR C 1 79 ? 0.286 41.351 32.194 1.00 13.56 79 TYR C O 1
ATOM 3568 N N . SER C 1 80 ? -0.712 40.139 33.809 1.00 13.56 80 SER C N 1
ATOM 3569 C CA . SER C 1 80 ? -2.006 40.774 33.599 1.00 16.07 80 SER C CA 1
ATOM 3570 C C . SER C 1 80 ? -1.914 42.292 33.739 1.00 16.58 80 SER C C 1
ATOM 3571 O O . SER C 1 80 ? -2.558 43.029 32.996 1.00 17.99 80 SER C O 1
ATOM 3574 N N . LYS C 1 81 ? -1.103 42.755 34.682 1.00 18.55 81 LYS C N 1
ATOM 3575 C CA . LYS C 1 81 ? -0.932 44.188 34.896 1.00 21.65 81 LYS C CA 1
ATOM 3576 C C . LYS C 1 81 ? -0.310 44.865 33.675 1.00 23.80 81 LYS C C 1
ATOM 3577 O O . LYS C 1 81 ? -0.682 45.986 33.322 1.00 23.46 81 LYS C O 1
ATOM 3583 N N . GLN C 1 82 ? 0.632 44.185 33.028 1.00 24.70 82 GLN C N 1
ATOM 3584 C CA . GLN C 1 82 ? 1.289 44.740 31.850 1.00 26.88 82 GLN C CA 1
ATOM 3585 C C . GLN C 1 82 ? 0.359 44.705 30.642 1.00 28.01 82 GLN C C 1
ATOM 3586 O O . GLN C 1 82 ? 0.291 45.657 29.872 1.00 29.07 82 GLN C O 1
ATOM 3592 N N . VAL C 1 83 ? -0.359 43.603 30.478 1.00 29.17 83 VAL C N 1
ATOM 3593 C CA . VAL C 1 83 ? -1.272 43.459 29.352 1.00 31.38 83 VAL C CA 1
ATOM 3594 C C . VAL C 1 83 ? -2.454 44.420 29.405 1.00 33.08 83 VAL C C 1
ATOM 3595 O O . VAL C 1 83 ? -2.844 44.985 28.385 1.00 32.82 83 VAL C O 1
ATOM 3599 N N . LEU C 1 84 ? -3.023 44.600 30.591 1.00 33.34 84 LEU C N 1
ATOM 3600 C CA . LEU C 1 84 ? -4.176 45.474 30.753 1.00 37.38 84 LEU C CA 1
ATOM 3601 C C . LEU C 1 84 ? -3.794 46.947 30.790 1.00 41.31 84 LEU C C 1
ATOM 3602 O O . LEU C 1 84 ? -4.476 47.787 30.207 1.00 41.74 84 LEU C O 1
ATOM 3607 N N . ASN C 1 85 ? -2.704 47.254 31.482 1.00 46.19 85 ASN C N 1
ATOM 3608 C CA . ASN C 1 85 ? -2.225 48.624 31.582 1.00 50.91 85 ASN C CA 1
ATOM 3609 C C . ASN C 1 85 ? -1.167 48.842 30.510 1.00 53.56 85 ASN C C 1
ATOM 3610 O O . ASN C 1 85 ? 0.030 48.848 30.796 1.00 54.33 85 ASN C O 1
ATOM 3615 N N . LYS C 1 86 ? -1.628 49.011 29.273 1.00 56.40 86 LYS C N 1
ATOM 3616 C CA . LYS C 1 86 ? -0.754 49.219 28.124 1.00 58.75 86 LYS C CA 1
ATOM 3617 C C . LYS C 1 86 ? 0.450 50.088 2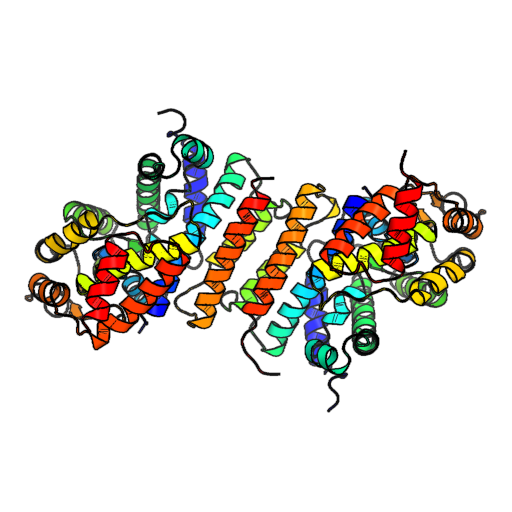8.474 1.00 60.18 86 LYS C C 1
ATOM 3618 O O . LYS C 1 86 ? 1.588 49.594 28.327 1.00 61.37 86 LYS C O 1
ATOM 3624 N N . GLU C 1 87 ? 0.239 51.248 28.889 1.00 61.13 87 GLU C N 1
ATOM 3625 N N . ALA D 2 2 ? -22.522 57.225 46.639 1.00 38.69 2 ALA D N 1
ATOM 3626 C CA . ALA D 2 2 ? -23.143 56.749 45.374 1.00 37.64 2 ALA D CA 1
ATOM 3627 C C . ALA D 2 2 ? -22.182 56.944 44.203 1.00 37.83 2 ALA D C 1
ATOM 3628 O O . ALA D 2 2 ? -20.961 56.929 44.383 1.00 39.11 2 ALA D O 1
ATOM 3630 N N . ASN D 2 3 ? -22.737 57.118 43.006 1.00 36.93 3 ASN D N 1
ATOM 3631 C CA . ASN D 2 3 ? -21.950 57.319 41.792 1.00 36.67 3 ASN D CA 1
ATOM 3632 C C . ASN D 2 3 ? -21.068 56.130 41.400 1.00 34.62 3 ASN D C 1
ATOM 3633 O O . ASN D 2 3 ? -21.576 55.036 41.152 1.00 33.88 3 ASN D O 1
ATOM 3638 N N . ILE D 2 4 ? -19.755 56.332 41.346 1.00 32.83 4 ILE D N 1
ATOM 3639 C CA . ILE D 2 4 ? -18.863 55.249 40.940 1.00 31.95 4 ILE D CA 1
ATOM 3640 C C . ILE D 2 4 ? -18.833 54.057 41.884 1.00 30.66 4 ILE D C 1
ATOM 3641 O O . ILE D 2 4 ? -18.487 52.953 41.472 1.00 30.18 4 ILE D O 1
ATOM 3646 N N . VAL D 2 5 ? -19.181 54.264 43.148 1.00 30.39 5 VAL D N 1
ATOM 3647 C CA . VAL D 2 5 ? -19.189 53.145 44.080 1.00 30.73 5 VAL D CA 1
ATOM 3648 C C . VAL D 2 5 ? -20.394 52.279 43.723 1.00 30.47 5 VAL D C 1
ATOM 3649 O O . VAL D 2 5 ? -20.518 51.140 44.172 1.00 31.24 5 VAL D O 1
ATOM 3653 N N . ASN D 2 6 ? -21.277 52.832 42.898 1.00 29.86 6 ASN D N 1
ATOM 3654 C CA . ASN D 2 6 ? -22.476 52.127 42.459 1.00 28.93 6 ASN D CA 1
ATOM 3655 C C . ASN D 2 6 ? -22.221 51.419 41.130 1.00 27.63 6 ASN D C 1
ATOM 3656 O O . ASN D 2 6 ? -21.219 51.678 40.461 1.00 26.38 6 ASN D O 1
ATOM 3661 N N . PHE D 2 7 ? -23.130 50.525 40.757 1.00 25.97 7 PHE D N 1
ATOM 3662 C CA . PHE D 2 7 ? -23.003 49.770 39.516 1.00 25.92 7 PHE D CA 1
ATOM 3663 C C . PHE D 2 7 ? -24.385 49.384 39.002 1.00 25.86 7 PHE D C 1
ATOM 3664 O O . PHE D 2 7 ? -25.341 49.322 39.769 1.00 27.41 7 PHE D O 1
ATOM 3672 N N . THR D 2 8 ? -24.486 49.132 37.702 1.00 25.87 8 THR D N 1
ATOM 3673 C CA . THR D 2 8 ? -25.759 48.772 37.095 1.00 24.29 8 THR D CA 1
ATOM 3674 C C . THR D 2 8 ? -26.092 47.307 37.330 1.00 24.95 8 THR D C 1
ATOM 3675 O O . THR D 2 8 ? -25.217 46.506 37.663 1.00 22.98 8 THR D O 1
ATOM 3679 N N . ASP D 2 9 ? -27.362 46.959 37.156 1.00 24.13 9 ASP D N 1
ATOM 3680 C CA . ASP D 2 9 ? -27.787 45.581 37.336 1.00 24.66 9 ASP D CA 1
ATOM 3681 C C . ASP D 2 9 ? -27.145 44.714 36.259 1.00 22.84 9 ASP D C 1
ATOM 3682 O O . ASP D 2 9 ? -26.885 43.531 36.475 1.00 22.20 9 ASP D O 1
ATOM 3687 N N . LYS D 2 10 ? -26.891 45.312 35.101 1.00 21.99 10 LYS D N 1
ATOM 3688 C CA . LYS D 2 10 ? -26.274 44.595 33.991 1.00 22.51 10 LYS D CA 1
ATOM 3689 C C . LYS D 2 10 ? -24.831 44.227 34.329 1.00 19.74 10 LYS D C 1
ATOM 3690 O O . LYS D 2 10 ? -24.373 43.130 34.017 1.00 18.28 10 LYS D O 1
ATOM 3696 N N . GLN D 2 11 ? -24.111 45.150 34.955 1.00 18.84 11 GLN D N 1
ATOM 3697 C CA . GLN D 2 11 ? -22.727 44.877 35.332 1.00 17.02 11 GLN D CA 1
ATOM 3698 C C . GLN D 2 11 ? -22.727 43.787 36.391 1.00 16.37 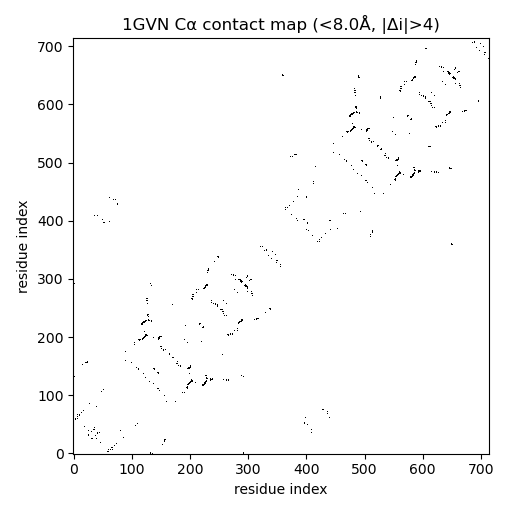11 GLN D C 1
ATOM 3699 O O . GLN D 2 11 ? -21.891 42.883 36.370 1.00 15.91 11 GLN D O 1
ATOM 3705 N N . PHE D 2 12 ? -23.679 43.873 37.316 1.00 15.74 12 PHE D N 1
ATOM 3706 C CA . PHE D 2 12 ? -23.791 42.885 38.379 1.00 15.66 12 PHE D CA 1
ATOM 3707 C C . PHE D 2 12 ? -24.095 41.517 37.773 1.00 17.12 12 PHE D C 1
ATOM 3708 O O . PHE D 2 12 ? -23.477 40.503 38.122 1.00 14.87 12 PHE D O 1
ATOM 3716 N N . GLU D 2 13 ? -25.054 41.503 36.855 1.00 17.19 13 GLU D N 1
ATOM 3717 C CA . GLU D 2 13 ? -25.478 40.277 36.196 1.00 18.82 13 GLU D CA 1
ATOM 3718 C C . GLU D 2 13 ? -24.351 39.584 35.436 1.00 16.91 13 GLU D C 1
ATOM 3719 O O . GLU D 2 13 ? -24.180 38.375 35.554 1.00 17.29 13 GLU D O 1
ATOM 3725 N N . ASN D 2 14 ? -23.591 40.344 34.652 1.00 15.73 14 ASN D N 1
ATOM 3726 C CA . ASN D 2 14 ? -22.500 39.758 33.879 1.00 16.01 14 ASN D CA 1
ATOM 3727 C C . ASN D 2 14 ? -21.491 39.090 34.798 1.00 13.93 14 ASN D C 1
ATOM 3728 O O . ASN D 2 14 ? -20.954 38.029 34.483 1.00 13.71 14 ASN D O 1
ATOM 3733 N N . ARG D 2 15 ? -21.241 39.708 35.945 1.00 14.26 15 ARG D N 1
ATOM 3734 C CA . ARG D 2 15 ? -20.299 39.143 36.896 1.00 12.34 15 ARG D CA 1
ATOM 3735 C C . ARG D 2 15 ? -20.899 37.926 37.596 1.00 13.68 15 ARG D C 1
ATOM 3736 O O . ARG D 2 15 ? -20.220 36.909 37.769 1.00 11.36 15 ARG D O 1
ATOM 3744 N N . LEU D 2 16 ? -22.173 38.015 37.975 1.00 13.04 16 LEU D N 1
ATOM 3745 C CA . LEU D 2 16 ? -22.841 36.893 38.627 1.00 13.72 16 LEU D CA 1
ATOM 3746 C C . LEU D 2 16 ? -22.806 35.661 37.726 1.00 14.47 16 LEU D C 1
ATOM 3747 O O . LEU D 2 16 ? -22.549 34.544 38.191 1.00 13.12 16 LEU D O 1
ATOM 3752 N N . ASN D 2 17 ? -23.071 35.864 36.438 1.00 13.80 17 ASN D N 1
ATOM 3753 C CA . ASN D 2 17 ? -23.076 34.758 35.487 1.00 14.80 17 ASN D CA 1
ATOM 3754 C C . ASN D 2 17 ? -21.707 34.102 35.353 1.00 14.68 17 ASN D C 1
ATOM 3755 O O . ASN D 2 17 ? -21.613 32.875 35.282 1.00 16.56 17 ASN D O 1
ATOM 3760 N N . ASP D 2 18 ? -20.646 34.904 35.313 1.00 12.16 18 ASP D N 1
ATOM 3761 C CA . ASP D 2 18 ? -19.310 34.326 35.202 1.00 12.10 18 ASP D CA 1
ATOM 3762 C C . ASP D 2 18 ? -18.969 33.582 36.494 1.00 12.60 18 ASP D C 1
ATOM 3763 O O . ASP D 2 18 ? -18.413 32.484 36.457 1.00 12.66 18 ASP D O 1
ATOM 3768 N N . ASN D 2 19 ? -19.301 34.186 37.631 1.00 12.08 19 ASN D N 1
ATOM 3769 C CA . ASN D 2 19 ? -19.053 33.573 38.935 1.00 12.71 19 ASN D CA 1
ATOM 3770 C C . ASN D 2 19 ? -19.714 32.192 38.990 1.00 13.26 19 ASN D C 1
ATOM 3771 O O . ASN D 2 19 ? -19.096 31.206 39.392 1.00 11.93 19 ASN D O 1
ATOM 3776 N N . LEU D 2 20 ? -20.979 32.135 38.584 1.00 12.88 20 LEU D N 1
ATOM 3777 C CA . LEU D 2 20 ? -21.735 30.889 38.590 1.00 15.47 20 LEU D CA 1
ATOM 3778 C C . LEU D 2 20 ? -21.111 29.865 37.659 1.00 15.29 20 LEU D C 1
ATOM 3779 O O . LEU D 2 20 ? -20.964 28.697 38.015 1.00 15.62 20 LEU D O 1
ATOM 3784 N N . GLU D 2 21 ? -20.751 30.311 36.461 1.00 15.74 21 GLU D N 1
ATOM 3785 C CA . GLU D 2 21 ? -20.119 29.440 35.483 1.00 17.64 21 GLU D CA 1
ATOM 3786 C C . GLU D 2 21 ? -18.865 28.815 36.098 1.00 16.14 21 GLU D C 1
ATOM 3787 O O . GLU D 2 21 ? -18.647 27.609 36.010 1.00 15.27 21 GLU D O 1
ATOM 3793 N N . GLU D 2 22 ? -18.043 29.643 36.725 1.00 13.71 22 GLU D N 1
ATOM 3794 C CA . GLU D 2 22 ? -16.813 29.156 37.337 1.00 14.86 22 GLU D CA 1
ATOM 3795 C C . GLU D 2 22 ? -17.043 28.178 38.481 1.00 15.23 22 GLU D C 1
ATOM 3796 O O . GLU D 2 22 ? -16.416 27.121 38.541 1.00 16.10 22 GLU D O 1
ATOM 3802 N N . LEU D 2 23 ? -17.953 28.531 39.381 1.00 15.53 23 LEU D N 1
ATOM 3803 C CA . LEU D 2 23 ? -18.244 27.706 40.549 1.00 15.80 23 LEU D CA 1
ATOM 3804 C C . LEU D 2 23 ? -18.869 26.337 40.304 1.00 15.48 23 LEU D C 1
ATOM 3805 O O . LEU D 2 23 ? -18.555 25.383 41.018 1.00 12.86 23 LEU D O 1
ATOM 3810 N N . ILE D 2 24 ? -19.741 26.225 39.308 1.00 15.18 24 ILE D N 1
ATOM 3811 C CA . ILE D 2 24 ? -20.391 24.943 39.045 1.00 16.83 24 ILE D CA 1
ATOM 3812 C C . ILE D 2 24 ? -19.554 23.960 38.226 1.00 18.55 24 ILE D C 1
ATOM 3813 O O . ILE D 2 24 ? -19.919 22.792 38.102 1.00 17.99 24 ILE D O 1
ATOM 3818 N N . GLN D 2 25 ? -18.436 24.426 37.678 1.00 18.54 25 GLN D N 1
ATOM 3819 C CA . GLN D 2 25 ? -17.565 23.566 36.880 1.00 22.12 25 GLN D CA 1
ATOM 3820 C C . GLN D 2 25 ? -17.231 22.267 37.597 1.00 22.05 25 GLN D C 1
ATOM 3821 O O . GLN D 2 25 ? -16.625 22.279 38.671 1.00 21.99 25 GLN D O 1
ATOM 3827 N N . GLY D 2 26 ? -17.636 21.151 36.995 1.00 21.87 26 GLY D N 1
ATOM 3828 C CA . GLY D 2 26 ? -17.368 19.843 37.569 1.00 20.99 26 GLY D CA 1
ATOM 3829 C C . GLY D 2 26 ? -18.227 19.485 38.766 1.00 19.98 26 GLY D C 1
ATOM 3830 O O . GLY D 2 26 ? -17.968 18.486 39.442 1.00 19.73 26 GLY D O 1
ATOM 3831 N N . LYS D 2 27 ? -19.251 20.294 39.024 1.00 17.93 27 LYS D N 1
ATOM 3832 C CA . LYS D 2 27 ? -20.155 20.079 40.148 1.00 17.61 27 LYS D CA 1
ATOM 3833 C C . LYS D 2 27 ? -21.544 19.676 39.654 1.00 18.92 27 LYS D C 1
ATOM 3834 O O . LYS D 2 27 ? -21.912 19.966 38.520 1.00 17.13 27 LYS D O 1
ATOM 3840 N N . LYS D 2 28 ? -22.316 19.020 40.514 1.00 19.55 28 LYS D N 1
ATOM 3841 C CA . LYS D 2 28 ? -23.657 18.575 40.149 1.00 21.12 28 LYS D CA 1
ATOM 3842 C C . LYS D 2 28 ? -24.629 18.699 41.316 1.00 20.62 28 LYS D C 1
ATOM 3843 O O . LYS D 2 28 ? -24.310 18.319 42.442 1.00 20.25 28 LYS D O 1
ATOM 3849 N N . ALA D 2 29 ? -25.817 19.230 41.043 1.00 20.77 29 ALA D N 1
ATOM 3850 C CA . ALA D 2 29 ? -26.836 19.376 42.079 1.00 20.79 29 ALA D CA 1
ATOM 3851 C C . ALA D 2 29 ? -27.282 17.981 42.506 1.00 21.27 29 ALA D C 1
ATOM 3852 O O . ALA D 2 29 ? -27.198 17.034 41.728 1.00 21.46 29 ALA D O 1
ATOM 3854 N N . VAL D 2 30 ? -27.750 17.853 43.742 1.00 21.98 30 VAL D N 1
ATOM 3855 C CA . VAL D 2 30 ? -28.194 16.562 44.252 1.00 22.71 30 VAL D CA 1
ATOM 3856 C C . VAL D 2 30 ? -29.546 16.671 44.945 1.00 23.58 30 VAL D C 1
ATOM 3857 O O . VAL D 2 30 ? -30.002 17.770 45.256 1.00 24.25 30 VAL D O 1
ATOM 3861 N N . GLU D 2 31 ? -30.179 15.525 45.182 1.00 26.32 31 GLU D N 1
ATOM 3862 C CA . GLU D 2 31 ? -31.494 15.470 45.823 1.00 28.01 31 GLU D CA 1
ATOM 3863 C C . GLU D 2 31 ? -31.527 16.035 47.231 1.00 26.40 31 GLU D C 1
ATOM 3864 O O . GLU D 2 31 ? -32.365 16.879 47.547 1.00 27.07 31 GLU D O 1
ATOM 3870 N N . SER D 2 32 ? -30.633 15.542 48.080 1.00 24.29 32 SER D N 1
ATOM 3871 C CA . SER D 2 32 ? -30.558 15.994 49.464 1.00 23.91 32 SER D CA 1
ATOM 3872 C C . SER D 2 32 ? -29.239 16.733 49.658 1.00 22.11 32 SER D C 1
ATOM 3873 O O . SER D 2 32 ? -28.265 16.161 50.135 1.00 19.31 32 SER D O 1
ATOM 3876 N N . PRO D 2 33 ? -29.198 18.019 49.279 1.00 20.23 33 PRO D N 1
ATOM 3877 C CA . PRO D 2 33 ? -27.998 18.854 49.400 1.00 18.43 33 PRO D CA 1
ATOM 3878 C C . PRO D 2 33 ? -27.575 19.100 50.838 1.00 16.57 33 PRO D C 1
ATOM 3879 O O . PRO D 2 33 ? -28.392 19.074 51.759 1.00 15.20 33 PRO D O 1
ATOM 3883 N N . THR D 2 34 ? -26.288 19.353 51.025 1.00 16.61 34 THR D N 1
ATOM 3884 C CA . THR D 2 34 ? -25.766 19.635 52.347 1.00 15.46 34 THR D CA 1
ATOM 3885 C C . THR D 2 34 ? -24.967 20.932 52.277 1.00 15.73 34 THR D C 1
ATOM 3886 O O . THR D 2 34 ? -24.240 21.171 51.308 1.00 14.87 34 THR D O 1
ATOM 3890 N N . ALA D 2 35 ? -25.125 21.774 53.294 1.00 13.48 35 ALA D N 1
ATOM 3891 C CA . ALA D 2 35 ? -24.394 23.031 53.360 1.00 13.46 35 ALA D CA 1
ATOM 3892 C C . ALA D 2 35 ? -23.506 22.984 54.586 1.00 12.98 35 ALA D C 1
ATOM 3893 O O . ALA D 2 35 ? -23.967 22.657 55.678 1.00 15.30 35 ALA D O 1
ATOM 3895 N N . PHE D 2 36 ? -22.231 23.305 54.400 1.00 11.90 36 PHE D N 1
ATOM 3896 C CA . PHE D 2 36 ? -21.284 23.304 55.503 1.00 12.43 36 PHE D CA 1
ATOM 3897 C C . PHE D 2 36 ? -20.867 24.739 55.804 1.00 12.51 36 PHE D C 1
ATOM 3898 O O . PHE D 2 36 ? -20.168 25.360 55.007 1.00 12.59 36 PHE D O 1
ATOM 3906 N N . LEU D 2 37 ? -21.310 25.272 56.938 1.00 13.59 37 LEU D N 1
ATOM 3907 C CA . LEU D 2 37 ? -20.938 26.633 57.323 1.00 14.04 37 LEU D CA 1
ATOM 3908 C C . LEU D 2 37 ? -19.635 26.525 58.095 1.00 14.05 37 LEU D C 1
ATOM 3909 O O . LEU D 2 37 ? -19.529 25.726 59.020 1.00 16.15 37 LEU D O 1
ATOM 3914 N N . LEU D 2 38 ? -18.641 27.318 57.716 1.00 11.94 38 LEU D N 1
ATOM 3915 C CA . LEU D 2 38 ? -17.356 27.268 58.396 1.00 10.50 38 LEU D CA 1
ATOM 3916 C C . LEU D 2 38 ? -17.274 28.263 59.543 1.00 11.04 38 LEU D C 1
ATOM 3917 O O . LEU D 2 38 ? -18.073 29.199 59.635 1.00 10.81 38 LEU D O 1
ATOM 3922 N N . GLY D 2 39 ? -16.301 28.042 60.418 1.00 10.70 39 GLY D N 1
ATOM 3923 C CA . GLY D 2 39 ? -16.096 28.914 61.558 1.00 10.56 39 GLY D CA 1
ATOM 3924 C C . GLY D 2 39 ? -14.654 28.816 62.009 1.00 11.20 39 GLY D C 1
ATOM 3925 O O . GLY D 2 39 ? -13.967 27.840 61.688 1.00 10.12 39 GLY D O 1
ATOM 3926 N N . GLY D 2 40 ? -14.196 29.815 62.759 1.00 9.77 40 GLY D N 1
ATOM 3927 C CA . GLY D 2 40 ? -12.823 29.827 63.236 1.00 10.12 40 GLY D CA 1
ATOM 3928 C C . GLY D 2 40 ? -12.239 31.221 63.081 1.00 9.93 40 GLY D C 1
ATOM 3929 O O . GLY D 2 40 ? -12.492 31.893 62.081 1.00 11.18 40 GLY D O 1
ATOM 3930 N N . GLN D 2 41 ? -11.459 31.667 64.058 1.00 9.21 41 GLN D N 1
ATOM 3931 C CA . GLN D 2 41 ? -10.881 33.006 63.984 1.00 11.10 41 GLN D CA 1
ATOM 3932 C C . GLN D 2 41 ? -9.942 33.164 62.786 1.00 10.97 41 GLN D C 1
ATOM 3933 O O . GLN D 2 41 ? -9.426 32.183 62.247 1.00 10.75 41 GLN D O 1
ATOM 3939 N N . PRO D 2 42 ? -9.731 34.409 62.338 1.00 11.33 42 PRO D N 1
ATOM 3940 C CA . PRO D 2 42 ? -8.833 34.633 61.205 1.00 12.38 42 PRO D CA 1
ATOM 3941 C C . PRO D 2 42 ? -7.479 34.036 61.574 1.00 10.56 42 PRO D C 1
ATOM 3942 O O . PRO D 2 42 ? -7.046 34.137 62.722 1.00 10.68 42 PRO D O 1
ATOM 3946 N N . GLY D 2 43 ? -6.822 33.406 60.613 1.00 9.72 43 GLY D N 1
ATOM 3947 C CA . GLY D 2 43 ? -5.526 32.812 60.886 1.00 11.49 43 GLY D CA 1
ATOM 3948 C C . GLY D 2 43 ? -5.575 31.365 61.348 1.00 10.19 43 GLY D C 1
ATOM 3949 O O . GLY D 2 43 ? -4.555 30.679 61.309 1.00 11.09 43 GLY D O 1
ATOM 3950 N N . SER D 2 44 ? -6.740 30.886 61.779 1.00 9.54 44 SER D N 1
ATOM 3951 C CA . SER D 2 44 ? -6.835 29.502 62.250 1.00 11.58 44 SER D CA 1
ATOM 3952 C C . SER D 2 44 ? -6.488 28.477 61.168 1.00 12.37 44 SER D C 1
ATOM 3953 O O . SER D 2 44 ? -5.923 27.427 61.471 1.00 15.00 44 SER D O 1
ATOM 3956 N N . GLY D 2 45 ? -6.815 28.786 59.914 1.00 12.72 45 GLY D N 1
ATOM 3957 C CA . GLY D 2 45 ? 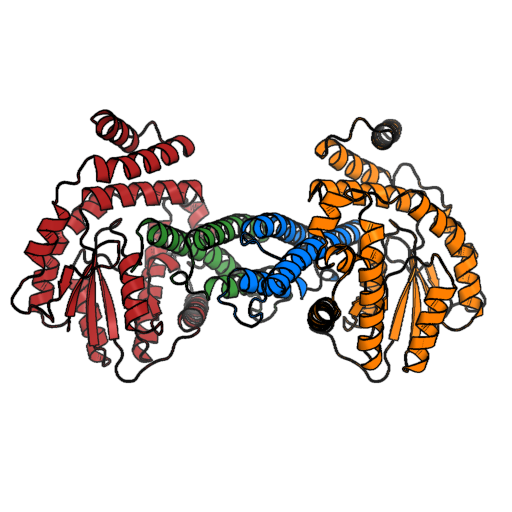-6.516 27.872 58.819 1.00 13.17 45 GLY D CA 1
ATOM 3958 C C . GLY D 2 45 ? -7.733 27.104 58.331 1.00 14.19 45 GLY D C 1
ATOM 3959 O O . GLY D 2 45 ? -7.671 25.893 58.110 1.00 11.83 45 GLY D O 1
ATOM 3960 N N . LYS D 2 46 ? -8.842 27.817 58.152 1.00 12.15 46 LYS D N 1
ATOM 3961 C CA . LYS D 2 46 ? -10.088 27.206 57.711 1.00 12.82 46 LYS D CA 1
ATOM 3962 C C . LYS D 2 46 ? -9.998 26.443 56.394 1.00 12.43 46 LYS D C 1
ATOM 3963 O O . LYS D 2 46 ? -10.902 25.677 56.048 1.00 11.42 46 LYS D O 1
ATOM 3969 N N . THR D 2 47 ? -8.907 26.637 55.662 1.00 12.07 47 THR D N 1
ATOM 3970 C CA . THR D 2 47 ? -8.726 25.918 54.412 1.00 11.39 47 THR D CA 1
ATOM 3971 C C . THR D 2 47 ? -8.665 24.417 54.719 1.00 11.50 47 THR D C 1
ATOM 3972 O O . THR D 2 47 ? -9.010 23.590 53.879 1.00 11.81 47 THR D O 1
ATOM 3976 N N . SER D 2 48 ? -8.243 24.071 55.933 1.00 11.28 48 SER D N 1
ATOM 3977 C CA . SER D 2 48 ? -8.170 22.666 56.343 1.00 11.88 48 SER D CA 1
ATOM 3978 C C . SER D 2 48 ? -9.579 22.077 56.388 1.00 11.75 48 SER D C 1
ATOM 3979 O O . SER D 2 48 ? -9.776 20.894 56.125 1.00 13.09 48 SER D O 1
ATOM 3982 N N . LEU D 2 49 ? -10.559 22.910 56.723 1.00 10.79 49 LEU D N 1
ATOM 3983 C CA . LEU D 2 49 ? -11.952 22.467 56.772 1.00 10.57 49 LEU D CA 1
ATOM 3984 C C . LEU D 2 49 ? -12.432 22.189 55.349 1.00 10.94 49 LEU D C 1
ATOM 3985 O O . LEU D 2 49 ? -13.195 21.246 55.104 1.00 10.66 49 LEU D O 1
ATOM 3990 N N . ARG D 2 50 ? -11.994 23.020 54.408 1.00 10.77 50 ARG D N 1
ATOM 3991 C CA . ARG D 2 50 ? -12.392 22.829 53.022 1.00 10.53 50 ARG D CA 1
ATOM 3992 C C . ARG D 2 50 ? -11.906 21.468 52.539 1.00 11.68 50 ARG D C 1
ATOM 3993 O O . ARG D 2 50 ? -12.611 20.775 51.810 1.00 11.24 50 ARG D O 1
ATOM 4001 N N . SER D 2 51 ? -10.700 21.089 52.944 1.00 11.62 51 SER D N 1
ATOM 4002 C CA . SER D 2 51 ? -10.144 19.804 52.530 1.00 13.17 51 SER D CA 1
ATOM 4003 C C . SER D 2 51 ? -10.985 18.654 53.060 1.00 12.14 51 SER D C 1
ATOM 4004 O O . SER D 2 51 ? -11.302 17.721 52.325 1.00 13.90 51 SER D O 1
ATOM 4007 N N . ALA D 2 52 ? -11.343 18.724 54.339 1.00 12.15 52 ALA D N 1
ATOM 4008 C CA . ALA D 2 52 ? -12.141 17.671 54.955 1.00 12.11 52 ALA D CA 1
ATOM 4009 C C . ALA D 2 52 ? -13.505 17.526 54.288 1.00 10.44 52 ALA D C 1
ATOM 4010 O O . ALA D 2 52 ? -13.999 16.411 54.105 1.00 11.45 52 ALA D O 1
ATOM 4012 N N . ILE D 2 53 ? -14.107 18.651 53.921 1.00 10.77 53 ILE D N 1
ATOM 4013 C CA . ILE D 2 53 ? -15.422 18.654 53.283 1.00 10.22 53 ILE D CA 1
ATOM 4014 C C . ILE D 2 53 ? -15.344 18.186 51.837 1.00 11.84 53 ILE D C 1
ATOM 4015 O O . ILE D 2 53 ? -16.241 17.494 51.353 1.00 12.07 53 ILE D O 1
ATOM 4020 N N . PHE D 2 54 ? -14.274 18.574 51.147 1.00 12.30 54 PHE D N 1
ATOM 4021 C CA . PHE D 2 54 ? -14.072 18.164 49.762 1.00 13.12 54 PHE D CA 1
ATOM 4022 C C . PHE D 2 54 ? -13.999 16.640 49.759 1.00 14.20 54 PHE D C 1
ATOM 4023 O O . PHE D 2 54 ? -14.543 15.976 48.877 1.00 16.41 54 PHE D O 1
ATOM 4031 N N . GLU D 2 55 ? -13.323 16.093 50.762 1.00 15.36 55 GLU D N 1
ATOM 4032 C CA . GLU D 2 55 ? -13.170 14.648 50.890 1.00 17.79 55 GLU D CA 1
ATOM 4033 C C . GLU D 2 55 ? -14.517 13.989 51.163 1.00 16.45 55 GLU D C 1
ATOM 4034 O O . GLU D 2 55 ? -14.891 13.019 50.502 1.00 16.83 55 GLU D O 1
ATOM 4040 N N . GLU D 2 56 ? -15.247 14.533 52.131 1.00 17.06 56 GLU D N 1
ATOM 4041 C CA . GLU D 2 56 ? -16.559 14.009 52.517 1.00 15.58 56 GLU D CA 1
ATOM 4042 C C . GLU D 2 56 ? -17.543 13.948 51.352 1.00 15.90 56 GLU D C 1
ATOM 4043 O O . GLU D 2 56 ? -18.280 12.972 51.199 1.00 15.22 56 GLU D O 1
ATOM 4049 N N . THR D 2 57 ? -17.551 14.995 50.533 1.00 14.40 57 THR D N 1
ATOM 4050 C CA . THR D 2 57 ? -18.459 15.087 49.393 1.00 12.81 57 THR D CA 1
ATOM 4051 C C . THR D 2 57 ? -17.851 14.523 48.119 1.00 13.62 57 THR D C 1
ATOM 4052 O O . THR D 2 57 ? -18.429 14.652 47.038 1.00 12.32 57 THR D O 1
ATOM 4056 N N . GLN D 2 58 ? -16.688 13.896 48.252 1.00 15.08 58 GLN D N 1
ATOM 4057 C CA . GLN D 2 58 ? -15.987 13.328 47.109 1.00 18.50 58 GLN D CA 1
ATOM 4058 C C . GLN D 2 58 ? -15.829 14.369 46.007 1.00 18.75 58 GLN D C 1
ATOM 4059 O O . GLN D 2 58 ? -15.976 14.070 44.821 1.00 18.72 58 GLN D O 1
ATOM 4065 N N . GLY D 2 59 ? -15.541 15.601 46.417 1.00 18.02 59 GLY D N 1
ATOM 4066 C CA . GLY D 2 59 ? -15.327 16.680 45.469 1.00 17.08 59 GLY D CA 1
ATOM 4067 C C . GLY D 2 59 ? -16.534 17.407 44.908 1.00 17.59 59 GLY D C 1
ATOM 4068 O O . GLY D 2 59 ? -16.374 18.458 44.286 1.00 16.75 59 GLY D O 1
ATOM 4069 N N . ASN D 2 60 ? -17.736 16.875 45.112 1.00 14.34 60 ASN D N 1
ATOM 4070 C CA . ASN D 2 60 ? -18.924 17.530 44.577 1.00 15.01 60 ASN D CA 1
ATOM 4071 C C . ASN D 2 60 ? -19.464 18.596 45.525 1.00 14.77 60 ASN D C 1
ATOM 4072 O O . ASN D 2 60 ? -20.548 18.450 46.093 1.00 14.52 60 ASN D O 1
ATOM 4077 N N . VAL D 2 61 ? -18.706 19.676 45.690 1.00 13.72 61 VAL D N 1
ATOM 4078 C CA . VAL D 2 61 ? -19.122 20.754 46.576 1.00 13.09 61 VAL D CA 1
ATOM 4079 C C . VAL D 2 61 ? -18.579 22.091 46.082 1.00 13.33 61 VAL D C 1
ATOM 4080 O O . VAL D 2 61 ? -17.478 22.164 45.536 1.00 13.60 61 VAL D O 1
ATOM 4084 N N . ILE D 2 62 ? -19.370 23.143 46.268 1.00 13.02 62 ILE D N 1
ATOM 4085 C CA . ILE D 2 62 ? -18.991 24.484 45.839 1.00 11.54 62 ILE D CA 1
ATOM 4086 C C . ILE D 2 62 ? -18.686 25.352 47.048 1.00 11.97 62 ILE D C 1
ATOM 4087 O O . ILE D 2 62 ? -19.461 25.395 48.007 1.00 12.60 62 ILE D O 1
ATOM 4092 N N . VAL D 2 63 ? -17.549 26.040 47.006 1.00 11.40 63 VAL D N 1
ATOM 4093 C CA . VAL D 2 63 ? -17.147 26.900 48.110 1.00 12.46 63 VAL D CA 1
ATOM 4094 C C . VAL D 2 63 ? -17.486 28.348 47.802 1.00 13.57 63 VAL D C 1
ATOM 4095 O O . VAL D 2 63 ? -17.073 28.884 46.774 1.00 13.11 63 VAL D O 1
ATOM 4099 N N . ILE D 2 64 ? -18.247 28.971 48.697 1.00 12.98 64 ILE D N 1
ATOM 4100 C CA . ILE D 2 64 ? -18.643 30.366 48.544 1.00 14.79 64 ILE D CA 1
ATOM 4101 C C . ILE D 2 64 ? -17.847 31.206 49.545 1.00 15.07 64 ILE D C 1
ATOM 4102 O O . ILE D 2 64 ? -18.050 31.117 50.761 1.00 15.65 64 ILE D O 1
ATOM 4107 N N . ASP D 2 65 ? -16.942 32.020 49.008 1.00 14.97 65 ASP D N 1
ATOM 4108 C CA . ASP D 2 65 ? -16.041 32.860 49.795 1.00 15.87 65 ASP D CA 1
ATOM 4109 C C . ASP D 2 65 ? -16.245 34.334 49.430 1.00 15.42 65 ASP D C 1
ATOM 4110 O O . ASP D 2 65 ? -15.794 34.786 48.381 1.00 12.49 65 ASP D O 1
ATOM 4115 N N . ASN D 2 66 ? -16.921 35.077 50.300 1.00 15.18 66 ASN D N 1
ATOM 4116 C CA . ASN D 2 66 ? -17.197 36.492 50.063 1.00 16.68 66 ASN D CA 1
ATOM 4117 C C . ASN D 2 66 ? -15.996 37.304 49.554 1.00 18.42 66 ASN D C 1
ATOM 4118 O O . ASN D 2 66 ? -16.108 38.057 48.585 1.00 17.11 66 ASN D O 1
ATOM 4123 N N . ASP D 2 67 ? -14.851 37.148 50.209 1.00 20.41 67 ASP D N 1
ATOM 4124 C CA . ASP D 2 67 ? -13.646 37.885 49.836 1.00 23.16 67 ASP D CA 1
ATOM 4125 C C . ASP D 2 67 ? -13.209 37.788 48.375 1.00 22.93 67 ASP D C 1
ATOM 4126 O O . ASP D 2 67 ? -12.651 38.743 47.835 1.00 24.23 67 ASP D O 1
ATOM 4131 N N . THR D 2 68 ? -13.463 36.657 47.726 1.00 20.62 68 THR D N 1
ATOM 4132 C CA . THR D 2 68 ? -13.047 36.496 46.334 1.00 20.45 68 THR D CA 1
ATOM 4133 C C . THR D 2 68 ? -13.765 37.404 45.334 1.00 20.18 68 THR D C 1
ATOM 4134 O O . THR D 2 68 ? -13.414 37.414 44.153 1.00 21.55 68 THR D O 1
ATOM 4138 N N . PHE D 2 69 ? -14.754 38.167 45.791 1.00 20.00 69 PHE D N 1
ATOM 4139 C CA . PHE D 2 69 ? -15.511 39.037 44.885 1.00 20.93 69 PHE D CA 1
ATOM 4140 C C . PHE D 2 69 ? -15.251 40.531 45.043 1.00 21.99 69 PHE D C 1
ATOM 4141 O O . PHE D 2 69 ? -15.693 41.329 44.215 1.00 21.50 69 PHE D O 1
ATOM 4149 N N . LYS D 2 70 ? -14.541 40.917 46.095 1.00 22.32 70 LYS D N 1
ATOM 4150 C CA . LYS D 2 70 ? -14.291 42.333 46.330 1.00 22.75 70 LYS D CA 1
ATOM 4151 C C . LYS D 2 70 ? -13.651 43.107 45.178 1.00 22.41 70 LYS D C 1
ATOM 4152 O O . LYS D 2 70 ? -14.130 44.182 44.816 1.00 22.33 70 LYS D O 1
ATOM 4158 N N . GLN D 2 71 ? -12.590 42.566 44.590 1.00 20.56 71 GLN D N 1
ATOM 4159 C CA . GLN D 2 71 ? -11.911 43.259 43.499 1.00 20.79 71 GLN D CA 1
ATOM 4160 C C . GLN D 2 71 ? -12.631 43.104 42.168 1.00 19.34 71 GLN D C 1
ATOM 4161 O O . GLN D 2 71 ? -12.121 43.493 41.117 1.00 17.03 71 GLN D O 1
ATOM 4167 N N . GLN D 2 72 ? -13.837 42.556 42.233 1.00 17.69 72 GLN D N 1
ATOM 4168 C CA . GLN D 2 72 ? -14.650 42.325 41.055 1.00 15.73 72 GLN D CA 1
ATOM 4169 C C . GLN D 2 72 ? -15.617 43.489 40.813 1.00 14.99 72 GLN D C 1
ATOM 4170 O O . GLN D 2 72 ? -16.358 43.505 39.826 1.00 14.84 72 GLN D O 1
ATOM 4176 N N . HIS D 2 73 ? -15.614 44.460 41.722 1.00 13.97 73 HIS D N 1
ATOM 4177 C CA . HIS D 2 73 ? -16.474 45.633 41.574 1.00 13.19 73 HIS D CA 1
ATOM 4178 C C . HIS D 2 73 ? -16.174 46.213 40.190 1.00 14.44 73 HIS D C 1
ATOM 4179 O O . HIS D 2 73 ? -15.012 46.439 39.842 1.00 13.94 73 HIS D O 1
ATOM 4186 N N . PRO D 2 74 ? -17.217 46.452 39.379 1.00 14.81 74 PRO D N 1
ATOM 4187 C CA . PRO D 2 74 ? -17.043 46.999 38.031 1.00 15.98 74 PRO D CA 1
ATOM 4188 C C . PRO D 2 74 ? -16.100 48.194 37.935 1.00 17.43 74 PRO D C 1
ATOM 4189 O O . PRO D 2 74 ? -15.332 48.308 36.979 1.00 17.62 74 PRO D O 1
ATOM 4193 N N . ASN D 2 75 ? -16.153 49.076 38.929 1.00 17.42 75 ASN D N 1
ATOM 4194 C CA . ASN D 2 75 ? -15.314 50.270 38.929 1.00 18.23 75 ASN D CA 1
ATOM 4195 C C . ASN D 2 75 ? -14.142 50.181 39.895 1.00 17.74 75 ASN D C 1
ATOM 4196 O O . ASN D 2 75 ? -13.659 51.199 40.393 1.00 17.03 75 ASN D O 1
ATOM 4201 N N . PHE D 2 76 ? -13.671 48.964 40.138 1.00 17.12 76 PHE D N 1
ATOM 4202 C CA . PHE D 2 76 ? -12.566 48.750 41.057 1.00 18.14 76 PHE D CA 1
ATOM 4203 C C . PHE D 2 76 ? -11.343 49.617 40.763 1.00 19.16 76 PHE D C 1
ATOM 4204 O O . PHE D 2 76 ? -10.743 50.183 41.676 1.00 19.72 76 PHE D O 1
ATOM 4212 N N . ASP D 2 77 ? -10.966 49.713 39.493 1.00 20.08 77 ASP D N 1
ATOM 4213 C CA . ASP D 2 77 ? -9.804 50.512 39.113 1.00 20.67 77 ASP D CA 1
ATOM 4214 C C . ASP D 2 77 ? -9.951 51.972 39.515 1.00 20.20 77 ASP D C 1
ATOM 4215 O O . ASP D 2 77 ? -9.051 52.543 40.122 1.00 20.23 77 ASP D O 1
ATOM 4220 N N . GLU D 2 78 ? -11.084 52.580 39.182 1.00 20.79 78 GLU D N 1
ATOM 4221 C CA . GLU D 2 78 ? -11.301 53.975 39.541 1.00 23.24 78 GLU D CA 1
ATOM 4222 C C . GLU D 2 78 ? -11.383 54.139 41.055 1.00 22.83 78 GLU D C 1
ATOM 4223 O O . GLU D 2 78 ? -10.840 55.096 41.612 1.00 23.99 78 GLU D O 1
ATOM 4229 N N . LEU D 2 79 ? -12.048 53.200 41.719 1.00 20.33 79 LEU D N 1
ATOM 4230 C CA . LEU D 2 79 ? -12.175 53.249 43.169 1.00 20.56 79 LEU D CA 1
ATOM 4231 C C . LEU D 2 79 ? -10.798 53.186 43.827 1.00 21.04 79 LEU D C 1
ATOM 4232 O O . LEU D 2 79 ? -10.532 53.893 44.798 1.00 20.54 79 LEU D O 1
ATOM 4237 N N . VAL D 2 80 ? -9.919 52.348 43.289 1.00 21.17 80 VAL D N 1
ATOM 4238 C CA . VAL D 2 80 ? -8.571 52.223 43.831 1.00 22.60 80 VAL D CA 1
ATOM 4239 C C . VAL D 2 80 ? -7.771 53.515 43.660 1.00 22.92 80 VAL D C 1
ATOM 4240 O O . VAL D 2 80 ? -7.035 53.919 44.554 1.00 22.49 80 VAL D O 1
ATOM 4244 N N . LYS D 2 81 ? -7.911 54.161 42.509 1.00 24.76 81 LYS D N 1
ATOM 4245 C CA . LYS D 2 81 ? -7.181 55.394 42.266 1.00 26.78 81 LYS D CA 1
ATOM 4246 C C . LYS D 2 81 ? -7.626 56.479 43.237 1.00 25.90 81 LYS D C 1
ATOM 4247 O O . LYS D 2 81 ? -6.839 57.342 43.623 1.00 27.43 81 LYS D O 1
ATOM 4253 N N . LEU D 2 82 ? -8.886 56.425 43.649 1.00 24.93 82 LEU D N 1
ATOM 4254 C CA . LEU D 2 82 ? -9.406 57.411 44.586 1.00 24.91 82 LEU D CA 1
ATOM 4255 C C . LEU D 2 82 ? -9.087 57.079 46.041 1.00 23.89 82 LEU D C 1
ATOM 4256 O O . LEU D 2 82 ? -8.723 57.960 46.819 1.00 23.58 82 LEU D O 1
ATOM 4261 N N . TYR D 2 83 ? -9.203 55.806 46.404 1.00 22.98 83 TYR D N 1
ATOM 4262 C CA . TYR D 2 83 ? -8.999 55.404 47.790 1.00 20.57 83 TYR D CA 1
ATOM 4263 C C . TYR D 2 83 ? -7.813 54.510 48.118 1.00 19.85 83 TYR D C 1
ATOM 4264 O O . TYR D 2 83 ? -7.529 54.260 49.289 1.00 18.96 83 TYR D O 1
ATOM 4273 N N . GLU D 2 84 ? -7.131 54.017 47.095 1.00 19.57 84 GLU D N 1
ATOM 4274 C CA . GLU D 2 84 ? -5.968 53.164 47.304 1.00 20.89 84 GLU D CA 1
ATOM 4275 C C . GLU D 2 84 ? -6.168 52.083 48.375 1.00 22.56 84 GLU D C 1
ATOM 4276 O O . GLU D 2 84 ? -7.146 51.337 48.325 1.00 24.01 84 GLU D O 1
ATOM 4282 N N . LYS D 2 85 ? -5.263 51.992 49.345 1.00 21.68 85 LYS D N 1
ATOM 4283 C CA . LYS D 2 85 ? -5.387 50.960 50.374 1.00 24.71 85 LYS D CA 1
ATOM 4284 C C . LYS D 2 85 ? -6.678 50.978 51.196 1.00 23.90 85 LYS D C 1
ATOM 4285 O O . LYS D 2 85 ? -6.995 49.999 51.873 1.00 23.90 85 LYS D O 1
ATOM 4291 N N . ASP D 2 86 ? -7.424 52.077 51.138 1.00 22.50 86 ASP D N 1
ATOM 4292 C CA . ASP D 2 86 ? -8.677 52.166 51.883 1.00 21.61 86 ASP D CA 1
ATOM 4293 C C . ASP D 2 86 ? -9.883 51.908 50.971 1.00 19.78 86 ASP D C 1
ATOM 4294 O O . ASP D 2 86 ? -10.994 52.353 51.251 1.00 19.31 86 ASP D O 1
ATOM 4299 N N . VAL D 2 87 ? -9.655 51.178 49.882 1.00 18.15 87 VAL D N 1
ATOM 4300 C CA . VAL D 2 87 ? -10.711 50.869 48.920 1.00 17.58 87 VAL D CA 1
ATOM 4301 C C . VAL D 2 87 ? -11.653 49.760 49.399 1.00 17.16 87 VAL D C 1
ATOM 4302 O O . VAL D 2 87 ? -12.828 49.730 49.030 1.00 15.56 87 VAL D O 1
ATOM 4306 N N . VAL D 2 88 ? -11.132 48.856 50.222 1.00 18.51 88 VAL D N 1
ATOM 4307 C CA . VAL D 2 88 ? -11.907 47.722 50.715 1.00 19.61 88 VAL D CA 1
ATOM 4308 C C . VAL D 2 88 ? -13.322 48.070 51.172 1.00 20.52 88 VAL D C 1
ATOM 4309 O O . VAL D 2 88 ? -14.291 47.469 50.710 1.00 17.85 88 VAL D O 1
ATOM 4313 N N . LYS D 2 89 ? -13.446 49.040 52.070 1.00 20.26 89 LYS D N 1
ATOM 4314 C CA . LYS D 2 89 ? -14.759 49.423 52.575 1.00 22.07 89 LYS D CA 1
ATOM 4315 C C . LYS D 2 89 ? -15.726 49.852 51.472 1.00 22.28 89 LYS D C 1
ATOM 4316 O O . LYS D 2 89 ? -16.938 49.673 51.601 1.00 23.24 89 LYS D O 1
ATOM 4322 N N . HIS D 2 90 ? -15.196 50.405 50.387 1.00 20.99 90 HIS D N 1
ATOM 4323 C CA . HIS D 2 90 ? -16.041 50.865 49.290 1.00 21.57 90 HIS D CA 1
ATOM 4324 C C . HIS D 2 90 ? -16.625 49.753 48.423 1.00 19.96 90 HIS D C 1
ATOM 4325 O O . HIS D 2 90 ? -17.684 49.932 47.823 1.00 19.85 90 HIS D O 1
ATOM 4332 N N . VAL D 2 91 ? -15.947 48.611 48.355 1.00 18.51 91 VAL D N 1
ATOM 4333 C CA . VAL D 2 91 ? -16.425 47.507 47.526 1.00 18.78 91 VAL D CA 1
ATOM 4334 C C . VAL D 2 91 ? -17.071 46.354 48.293 1.00 19.09 91 VAL D C 1
ATOM 4335 O O . VAL D 2 91 ? -17.636 45.442 47.689 1.00 18.07 91 VAL D O 1
ATOM 4339 N N . THR D 2 92 ? -16.995 46.388 49.617 1.00 20.55 92 THR D N 1
ATOM 4340 C CA . THR D 2 92 ? -17.595 45.327 50.418 1.00 20.85 92 THR D CA 1
ATOM 4341 C C . THR D 2 92 ? -19.088 45.168 50.118 1.00 20.06 92 THR D C 1
ATOM 4342 O O . THR D 2 92 ? -19.591 44.047 50.049 1.00 19.89 92 THR D O 1
ATOM 4346 N N . PRO D 2 93 ? -19.817 46.283 49.939 1.00 18.79 93 PRO D N 1
ATOM 4347 C CA . PRO D 2 93 ? -21.248 46.155 49.643 1.00 19.50 93 PRO D CA 1
ATOM 4348 C C . PRO D 2 93 ? -21.479 45.292 48.405 1.00 18.95 93 PRO D C 1
ATOM 4349 O O . PRO D 2 93 ? -22.359 44.428 48.388 1.00 18.07 93 PRO D O 1
ATOM 4353 N N . TYR D 2 94 ? -20.684 45.532 47.368 1.00 16.16 94 TYR D N 1
ATOM 4354 C CA . TYR D 2 94 ? -20.794 44.754 46.142 1.00 15.85 94 TYR D CA 1
ATOM 4355 C C . TYR D 2 94 ? -20.551 43.281 46.453 1.00 16.00 94 TYR D C 1
ATOM 4356 O O . TYR D 2 94 ? -21.347 42.422 46.075 1.00 16.57 94 TYR D O 1
ATOM 4365 N N . SER D 2 95 ? -19.450 42.991 47.146 1.00 15.73 95 SER D N 1
ATOM 4366 C CA . SER D 2 95 ? -19.122 41.606 47.467 1.00 17.53 95 SER D CA 1
ATOM 4367 C C . SER D 2 95 ? -20.230 40.937 48.272 1.00 17.14 95 SER D C 1
ATOM 4368 O O . SER D 2 95 ? -20.5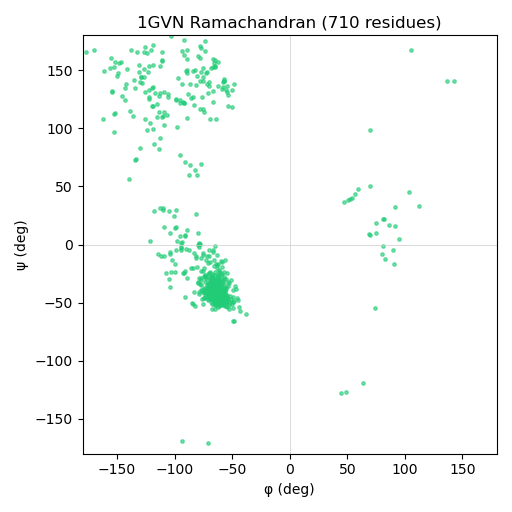86 39.785 48.010 1.00 15.96 95 SER D O 1
ATOM 4371 N N . ASN D 2 96 ? -20.781 41.662 49.241 1.00 16.57 96 ASN D N 1
ATOM 4372 C CA . ASN D 2 96 ? -21.860 41.125 50.065 1.00 17.26 96 ASN D CA 1
ATOM 4373 C C . ASN D 2 96 ? -23.066 40.769 49.200 1.00 17.23 96 ASN D C 1
ATOM 4374 O O . ASN D 2 96 ? -23.647 39.691 49.341 1.00 16.87 96 ASN D O 1
ATOM 4379 N N . ARG D 2 97 ? -23.436 41.671 48.296 1.00 16.24 97 ARG D N 1
ATOM 4380 C CA . ARG D 2 97 ? -24.574 41.415 47.428 1.00 14.95 97 ARG D CA 1
ATOM 4381 C C . ARG D 2 97 ? -24.298 40.242 46.488 1.00 14.64 97 ARG D C 1
ATOM 4382 O O . ARG D 2 97 ? -25.168 39.406 46.259 1.00 12.16 97 ARG D O 1
ATOM 4390 N N . MET D 2 98 ? -23.086 40.177 45.947 1.00 13.50 98 MET D N 1
ATOM 4391 C CA . MET D 2 98 ? -22.732 39.092 45.040 1.00 15.26 98 MET D CA 1
ATOM 4392 C C . MET D 2 98 ? -22.772 37.758 45.767 1.00 14.49 98 MET D C 1
ATOM 4393 O O . MET D 2 98 ? -23.268 36.766 45.234 1.00 14.99 98 MET D O 1
ATOM 4398 N N . THR D 2 99 ? -22.251 37.738 46.990 1.00 15.52 99 THR D N 1
ATOM 4399 C CA . THR D 2 99 ? -22.231 36.518 47.791 1.00 15.59 99 THR D CA 1
ATOM 4400 C C . THR D 2 99 ? -23.648 36.024 48.053 1.00 16.47 99 THR D C 1
ATOM 4401 O O . THR D 2 99 ? -23.942 34.840 47.906 1.00 14.93 99 THR D O 1
ATOM 4405 N N . GLU D 2 100 ? -24.538 36.932 48.434 1.00 17.09 100 GLU D N 1
ATOM 4406 C CA . GLU D 2 100 ? -25.908 36.523 48.705 1.00 19.31 100 GLU D CA 1
ATOM 4407 C C . GLU D 2 100 ? -26.620 36.071 47.435 1.00 17.47 100 GLU D C 1
ATOM 4408 O O . GLU D 2 100 ? -27.439 35.150 47.474 1.00 16.14 100 GLU D O 1
ATOM 4414 N N . ALA D 2 101 ? -26.302 36.702 46.309 1.00 15.59 101 ALA D N 1
ATOM 4415 C CA . ALA D 2 101 ? -26.923 36.328 45.041 1.00 16.42 101 ALA D CA 1
ATOM 4416 C C . ALA D 2 101 ? -26.512 34.907 44.651 1.00 17.34 101 ALA D C 1
ATOM 4417 O O . ALA D 2 101 ? -27.340 34.104 44.217 1.00 16.30 101 ALA D O 1
ATOM 4419 N N . ILE D 2 102 ? -25.231 34.600 44.815 1.00 15.94 102 ILE D N 1
ATOM 4420 C CA . ILE D 2 102 ? -24.712 33.278 44.481 1.00 15.30 102 ILE D CA 1
ATOM 4421 C C . ILE D 2 102 ? -25.287 32.187 45.383 1.00 15.91 102 ILE D C 1
ATOM 4422 O O . ILE D 2 102 ? -25.704 31.137 44.894 1.00 18.17 102 ILE D O 1
ATOM 4427 N N . ILE D 2 103 ? -25.315 32.435 46.691 1.00 13.97 103 ILE D N 1
ATOM 4428 C CA . ILE D 2 103 ? -25.861 31.466 47.632 1.00 16.05 103 ILE D CA 1
ATOM 4429 C C . ILE D 2 103 ? -27.317 31.173 47.274 1.00 17.10 103 ILE D C 1
ATOM 4430 O O . ILE D 2 103 ? -27.735 30.019 47.244 1.00 16.84 103 ILE D O 1
ATOM 4435 N N . SER D 2 104 ? -28.072 32.229 46.984 1.00 17.84 104 SER D N 1
ATOM 4436 C CA . SER D 2 104 ? -29.478 32.105 46.622 1.00 19.09 104 SER D CA 1
ATOM 4437 C C . SER D 2 104 ? -29.681 31.257 45.363 1.00 18.83 104 SER D C 1
ATOM 4438 O O . SER D 2 104 ? -30.513 30.346 45.342 1.00 19.36 104 SER D O 1
ATOM 4441 N N . ARG D 2 105 ? -28.915 31.553 44.318 1.00 18.56 105 ARG D N 1
ATOM 4442 C CA . ARG D 2 105 ? -29.021 30.820 43.060 1.00 18.02 105 ARG D CA 1
ATOM 4443 C C . ARG D 2 105 ? -28.583 29.364 43.208 1.00 18.06 105 ARG D C 1
ATOM 4444 O O . ARG D 2 105 ? -29.301 28.443 42.808 1.00 15.56 105 ARG D O 1
ATOM 4452 N N . LEU D 2 106 ? -27.402 29.156 43.782 1.00 16.88 106 LEU D N 1
ATOM 4453 C CA . LEU D 2 106 ? -26.891 27.804 43.952 1.00 17.74 106 LEU D CA 1
ATOM 4454 C C . LEU D 2 106 ? -27.747 26.965 44.896 1.00 17.81 106 LEU D C 1
ATOM 4455 O O . LEU D 2 106 ? -27.904 25.759 44.679 1.00 17.50 106 LEU D O 1
ATOM 4460 N N . SER D 2 107 ? -28.309 27.584 45.935 1.00 17.08 107 SER D N 1
ATOM 4461 C CA . SER D 2 107 ? -29.148 26.823 46.856 1.00 17.26 107 SER D CA 1
ATOM 4462 C C . SER D 2 107 ? -30.507 26.531 46.221 1.00 19.22 107 SER D C 1
ATOM 4463 O O . SER D 2 107 ? -31.185 25.580 46.614 1.00 18.88 107 SER D O 1
ATOM 4466 N N . ASP D 2 108 ? -30.907 27.339 45.239 1.00 19.61 108 ASP D N 1
ATOM 4467 C CA . ASP D 2 108 ? -32.176 27.096 44.555 1.00 20.32 108 ASP D CA 1
ATOM 4468 C C . ASP D 2 108 ? -32.022 25.844 43.698 1.00 21.56 108 ASP D C 1
ATOM 4469 O O . ASP D 2 108 ? -32.974 25.086 43.517 1.00 22.56 108 ASP D O 1
ATOM 4474 N N . GLN D 2 109 ? -30.814 25.635 43.177 1.00 20.82 109 GLN D N 1
ATOM 4475 C CA . GLN D 2 109 ? -30.527 24.489 42.319 1.00 22.38 109 GLN D CA 1
ATOM 4476 C C . GLN D 2 109 ? -30.143 23.206 43.059 1.00 21.57 109 GLN D C 1
ATOM 4477 O O . GLN D 2 109 ? -30.226 22.115 42.491 1.00 21.87 109 GLN D O 1
ATOM 4483 N N . GLY D 2 110 ? -29.709 23.331 44.310 1.00 18.64 110 GLY D N 1
ATOM 4484 C CA . GLY D 2 110 ? -29.367 22.148 45.081 1.00 17.38 110 GLY D CA 1
ATOM 4485 C C . GLY D 2 110 ? -27.939 21.634 45.066 1.00 17.63 110 GLY D C 1
ATOM 4486 O O . GLY D 2 110 ? -27.713 20.428 45.162 1.00 17.58 110 GLY D O 1
ATOM 4487 N N . TYR D 2 111 ? -26.969 22.531 44.940 1.00 15.77 111 TYR D N 1
ATOM 4488 C CA . TYR D 2 111 ? -25.567 22.122 44.953 1.00 14.61 111 TYR D CA 1
ATOM 4489 C C . TYR D 2 111 ? -25.130 22.022 46.407 1.00 13.28 111 TYR D C 1
ATOM 4490 O O . TYR D 2 111 ? -25.658 22.734 47.258 1.00 13.62 111 TYR D O 1
ATOM 4499 N N . ASN D 2 112 ? -24.191 21.127 46.703 1.00 13.17 112 ASN D N 1
ATOM 4500 C CA . ASN D 2 112 ? -23.677 21.030 48.063 1.00 12.61 112 ASN D CA 1
ATOM 4501 C C . ASN D 2 112 ? -22.830 22.289 48.200 1.00 11.83 112 ASN D C 1
ATOM 4502 O O . ASN D 2 112 ? -22.094 22.637 47.279 1.00 11.21 112 ASN D O 1
ATOM 4507 N N . LEU D 2 113 ? -22.925 22.959 49.344 1.00 12.78 113 LEU D N 1
ATOM 4508 C CA . LEU D 2 113 ? -22.197 24.205 49.540 1.00 12.96 113 LEU D CA 1
ATOM 4509 C C . LEU D 2 113 ? -21.315 24.309 50.770 1.00 13.33 113 LEU D C 1
ATOM 4510 O O . LEU D 2 113 ? -21.581 23.701 51.806 1.00 12.48 113 LEU D O 1
ATOM 4515 N N . VAL D 2 114 ? -20.262 25.109 50.631 1.00 12.17 114 VAL D N 1
ATOM 4516 C CA . VAL D 2 114 ? -19.372 25.413 51.734 1.00 11.18 114 VAL D CA 1
ATOM 4517 C C . VAL D 2 114 ? -19.435 26.937 51.822 1.00 12.88 114 VAL D C 1
ATOM 4518 O O . VAL D 2 114 ? -19.217 27.638 50.828 1.00 11.86 114 VAL D O 1
ATOM 4522 N N . ILE D 2 115 ? -19.767 27.448 53.001 1.00 12.77 115 ILE D N 1
ATOM 4523 C CA . ILE D 2 115 ? -19.863 28.883 53.183 1.00 14.08 115 ILE D CA 1
ATOM 4524 C C . ILE D 2 115 ? -18.809 29.393 54.156 1.00 13.54 115 ILE D C 1
ATOM 4525 O O . ILE D 2 115 ? -18.859 29.126 55.356 1.00 13.46 115 ILE D O 1
ATOM 4530 N N . GLU D 2 116 ? -17.841 30.117 53.606 1.00 14.57 116 GLU D N 1
ATOM 4531 C CA . GLU D 2 116 ? -16.749 30.696 54.377 1.00 15.50 116 GLU D CA 1
ATOM 4532 C C . GLU D 2 116 ? -17.326 31.592 55.473 1.00 15.68 116 GLU D C 1
ATOM 4533 O O . GLU D 2 116 ? -18.307 32.301 55.246 1.00 15.16 116 GLU D O 1
ATOM 4539 N N . GLY D 2 117 ? -16.720 31.546 56.656 1.00 12.80 117 GLY D N 1
ATOM 4540 C CA . GLY D 2 117 ? -17.190 32.355 57.767 1.00 14.58 117 GLY D CA 1
ATOM 4541 C C . GLY D 2 117 ? -16.307 32.190 58.989 1.00 13.53 117 GLY D C 1
ATOM 4542 O O . GLY D 2 117 ? -15.504 31.261 59.054 1.00 13.34 117 GLY D O 1
ATOM 4543 N N . THR D 2 118 ? -16.456 33.081 59.965 1.00 13.07 118 THR D N 1
ATOM 4544 C CA . THR D 2 118 ? -15.645 33.019 61.182 1.00 13.30 118 THR D CA 1
ATOM 4545 C C . THR D 2 118 ? -16.448 32.561 62.389 1.00 13.07 118 THR D C 1
ATOM 4546 O O . THR D 2 118 ? -15.887 32.033 63.352 1.00 13.26 118 THR D O 1
ATOM 4550 N N . GLY D 2 119 ? -17.760 32.772 62.341 1.00 13.42 119 GLY D N 1
ATOM 4551 C CA . GLY D 2 119 ? -18.600 32.396 63.462 1.00 13.43 119 GLY D CA 1
ATOM 4552 C C . GLY D 2 119 ? -18.524 33.462 64.541 1.00 14.05 119 GLY D C 1
ATOM 4553 O O . GLY D 2 119 ? -18.794 33.202 65.711 1.00 13.56 119 GLY D O 1
ATOM 4554 N N . ARG D 2 120 ? -18.144 34.673 64.144 1.00 14.23 120 ARG D N 1
ATOM 4555 C CA . ARG D 2 120 ? -18.040 35.779 65.085 1.00 15.76 120 ARG D CA 1
ATOM 4556 C C . ARG D 2 120 ? -19.379 36.034 65.774 1.00 15.11 120 ARG D C 1
ATOM 4557 O O . ARG D 2 120 ? -19.419 36.416 66.946 1.00 14.14 120 ARG D O 1
ATOM 4565 N N . THR D 2 121 ? -20.466 35.814 65.042 1.00 16.00 121 THR D N 1
ATOM 4566 C CA . THR D 2 121 ? -21.814 36.012 65.569 1.00 19.24 121 THR D CA 1
ATOM 4567 C C . THR D 2 121 ? -22.609 34.730 65.381 1.00 19.12 121 THR D C 1
ATOM 4568 O O . THR D 2 121 ? -22.166 33.812 64.690 1.00 21.33 121 THR D O 1
ATOM 4572 N N . THR D 2 122 ? -23.789 34.670 65.984 1.00 18.70 122 THR D N 1
ATOM 4573 C CA . THR D 2 122 ? -24.638 33.498 65.829 1.00 18.50 122 THR D CA 1
ATOM 4574 C C . THR D 2 122 ? -25.785 33.812 64.879 1.00 18.82 122 THR D C 1
ATOM 4575 O O . THR D 2 122 ? -26.275 32.928 64.177 1.00 18.54 122 THR D O 1
ATOM 4579 N N . ASP D 2 123 ? -26.199 35.077 64.838 1.00 20.82 123 ASP D N 1
ATOM 4580 C CA . ASP D 2 123 ? -27.308 35.477 63.971 1.00 21.06 123 ASP D CA 1
ATOM 4581 C C . ASP D 2 123 ? -27.070 35.197 62.492 1.00 19.43 123 ASP D C 1
ATOM 4582 O O . ASP D 2 123 ? -27.992 34.798 61.779 1.00 17.47 123 ASP D O 1
ATOM 4587 N N . VAL D 2 124 ? -25.842 35.399 62.021 1.00 17.19 124 VAL D N 1
ATOM 4588 C CA . VAL D 2 124 ? -25.545 35.157 60.612 1.00 17.06 124 VAL D CA 1
ATOM 4589 C C . VAL D 2 124 ? -25.690 33.678 60.250 1.00 15.93 124 VAL D C 1
ATOM 4590 O O . VAL D 2 124 ? -26.431 33.332 59.330 1.00 16.13 124 VAL D O 1
ATOM 4594 N N . PRO D 2 125 ? -24.980 32.783 60.962 1.00 16.96 125 PRO D N 1
ATOM 4595 C CA . PRO D 2 125 ? -25.107 31.357 60.632 1.00 17.69 125 PRO D CA 1
ATOM 4596 C C . PRO D 2 125 ? -26.529 30.816 60.851 1.00 17.41 125 PRO D C 1
ATOM 4597 O O . PRO D 2 125 ? -27.012 29.998 60.070 1.00 18.81 125 PRO D O 1
ATOM 4601 N N . ILE D 2 126 ? -27.198 31.277 61.904 1.00 17.55 126 ILE D N 1
ATOM 4602 C CA . ILE D 2 126 ? -28.561 30.829 62.171 1.00 17.71 126 ILE D CA 1
ATOM 4603 C C . ILE D 2 126 ? -29.434 31.239 60.993 1.00 17.16 126 ILE D C 1
ATOM 4604 O O . ILE D 2 126 ? -30.169 30.424 60.442 1.00 17.50 126 ILE D O 1
ATOM 4609 N N . GLN D 2 127 ? -29.329 32.502 60.594 1.00 17.83 127 GLN D N 1
ATOM 4610 C CA . GLN D 2 127 ? -30.093 33.014 59.462 1.00 19.72 127 GLN D CA 1
ATOM 4611 C C . GLN D 2 127 ? -29.824 32.196 58.198 1.00 18.69 127 GLN D C 1
ATOM 4612 O O . GLN D 2 127 ? -30.751 31.786 57.499 1.00 17.80 127 GLN D O 1
ATOM 4618 N N . THR D 2 128 ? -28.552 31.959 57.905 1.00 17.54 128 THR D N 1
ATOM 4619 C CA . THR D 2 128 ? -28.189 31.190 56.720 1.00 17.65 128 THR D CA 1
ATOM 4620 C C . THR D 2 128 ? -28.729 29.762 56.777 1.00 16.14 128 THR D C 1
ATOM 4621 O O . THR D 2 128 ? -29.374 29.297 55.835 1.00 16.37 128 THR D O 1
ATOM 4625 N N . ALA D 2 129 ? -28.463 29.072 57.881 1.00 15.78 129 ALA D N 1
ATOM 4626 C CA . ALA D 2 129 ? -28.916 27.693 58.040 1.00 17.10 129 ALA D CA 1
ATOM 4627 C C . ALA D 2 129 ? -30.430 27.575 57.902 1.00 17.29 129 ALA D C 1
ATOM 4628 O O . ALA D 2 129 ? -30.931 26.678 57.224 1.00 18.00 129 ALA D O 1
ATOM 4630 N N . THR D 2 130 ? -31.157 28.483 58.547 1.00 17.56 130 THR D N 1
ATOM 4631 C CA . THR D 2 130 ? -32.616 28.469 58.496 1.00 17.32 130 THR D CA 1
ATOM 4632 C C . THR D 2 130 ? -33.118 28.633 57.060 1.00 17.59 130 THR D C 1
ATOM 4633 O O . THR D 2 130 ? -34.005 27.903 56.612 1.00 15.98 130 THR D O 1
ATOM 4637 N N . MET D 2 131 ? -32.544 29.596 56.345 1.00 17.46 131 MET D N 1
ATOM 4638 C CA . MET D 2 131 ? -32.914 29.860 54.958 1.00 17.65 131 MET D CA 1
ATOM 4639 C C . MET D 2 131 ? -32.652 28.634 54.083 1.00 17.69 131 MET D C 1
ATOM 4640 O O . MET D 2 131 ? -33.470 28.279 53.229 1.00 16.28 131 MET D O 1
ATOM 4645 N N . LEU D 2 132 ? -31.516 27.979 54.309 1.00 17.27 132 LEU D N 1
ATOM 4646 C CA . LEU D 2 132 ? -31.144 26.802 53.532 1.00 16.94 132 LEU D CA 1
ATOM 4647 C C . LEU D 2 132 ? -32.006 25.583 53.844 1.00 16.79 132 LEU D C 1
ATOM 4648 O O . LEU D 2 132 ? -32.382 24.840 52.940 1.00 15.89 132 LEU D O 1
ATOM 4653 N N . GLN D 2 133 ? -32.313 25.369 55.120 1.00 17.45 133 GLN D N 1
ATOM 4654 C CA . GLN D 2 133 ? -33.138 24.227 55.493 1.00 19.28 133 GLN D CA 1
ATOM 4655 C C . GLN D 2 133 ? -34.515 24.364 54.849 1.00 20.15 133 GLN D C 1
ATOM 4656 O O . GLN D 2 133 ? -35.171 23.367 54.550 1.00 19.37 133 GLN D O 1
ATOM 4662 N N . ALA D 2 134 ? -34.942 25.605 54.634 1.00 19.30 134 ALA D N 1
ATOM 4663 C CA . ALA D 2 134 ? -36.235 25.872 54.020 1.00 22.18 134 ALA D CA 1
ATOM 4664 C C . ALA D 2 134 ? -36.210 25.464 52.554 1.00 22.55 134 ALA D C 1
ATOM 4665 O O . ALA D 2 134 ? -37.257 25.356 51.914 1.00 21.55 134 ALA D O 1
ATOM 4667 N N . LYS D 2 135 ? -35.010 25.246 52.023 1.00 21.33 135 LYS D N 1
ATOM 4668 C CA . LYS D 2 135 ? -34.861 24.831 50.633 1.00 21.35 135 LYS D CA 1
ATOM 4669 C C . LYS D 2 135 ? -34.525 23.349 50.535 1.00 20.20 135 LYS D C 1
ATOM 4670 O O . LYS D 2 135 ? -34.175 22.857 49.462 1.00 21.69 135 LYS D O 1
ATOM 4676 N N . GLY D 2 136 ? -34.618 22.646 51.661 1.00 19.14 136 GLY D N 1
ATOM 4677 C CA . GLY D 2 136 ? -34.350 21.216 51.673 1.00 18.85 136 GLY D CA 1
ATOM 4678 C C . GLY D 2 136 ? -32.919 20.812 51.969 1.00 20.29 136 GLY D C 1
ATOM 4679 O O . GLY D 2 136 ? -32.523 19.671 51.718 1.00 19.17 136 GLY D O 1
ATOM 4680 N N . TYR D 2 137 ? -32.136 21.739 52.507 1.00 17.89 137 TYR D N 1
ATOM 4681 C CA . TYR D 2 137 ? -30.740 21.452 52.826 1.00 17.54 137 TYR D CA 1
ATOM 4682 C C . TYR D 2 137 ? -30.530 20.901 54.219 1.00 15.41 137 TYR D C 1
ATOM 4683 O O . TYR D 2 137 ? -31.283 21.202 55.144 1.00 15.77 137 TYR D O 1
ATOM 4692 N N . GLU D 2 138 ? -29.493 20.085 54.357 1.00 16.58 138 GLU D N 1
ATOM 4693 C CA . GLU D 2 138 ? -29.099 19.578 55.659 1.00 16.00 138 GLU D CA 1
ATOM 4694 C C . GLU D 2 138 ? -28.000 20.604 55.934 1.00 15.61 138 GLU D C 1
ATOM 4695 O O . GLU D 2 138 ? -27.307 21.014 55.000 1.00 15.41 138 GLU D O 1
ATOM 4701 N N . THR D 2 139 ? -27.837 21.034 57.179 1.00 14.54 139 THR D N 1
ATOM 4702 C CA . THR D 2 139 ? -26.808 22.025 57.474 1.00 14.42 139 THR D CA 1
ATOM 4703 C C . THR D 2 139 ? -25.865 21.588 58.576 1.00 14.26 139 THR D C 1
ATOM 4704 O O . THR D 2 139 ? -26.298 21.138 59.637 1.00 16.69 139 THR D O 1
ATOM 4708 N N . LYS D 2 140 ? -24.568 21.721 58.314 1.00 13.47 140 LYS D N 1
ATOM 4709 C CA . LYS D 2 140 ? -23.551 21.350 59.284 1.00 12.64 140 LYS D CA 1
ATOM 4710 C C . LYS D 2 140 ? -22.659 22.550 59.546 1.00 14.02 140 LYS D C 1
ATOM 4711 O O . LYS D 2 140 ? -22.668 23.525 58.789 1.00 12.46 140 LYS D O 1
ATOM 4717 N N . MET D 2 141 ? -21.894 22.481 60.625 1.00 12.72 141 MET D N 1
ATOM 4718 C CA . MET D 2 141 ? -20.978 23.558 60.948 1.00 14.09 141 MET D CA 1
ATOM 4719 C C . MET D 2 141 ? -19.643 22.976 61.364 1.00 13.96 141 MET D C 1
ATOM 4720 O O . MET D 2 141 ? -19.529 22.364 62.422 1.00 13.84 141 MET D O 1
ATOM 4725 N N . TYR D 2 142 ? -18.639 23.165 60.517 1.00 12.50 142 TYR D N 1
ATOM 4726 C CA . TYR D 2 142 ? -17.297 22.670 60.784 1.00 11.54 142 TYR D CA 1
ATOM 4727 C C . TYR D 2 142 ? -16.444 23.874 61.167 1.00 13.03 142 TYR D C 1
ATOM 4728 O O . TYR D 2 142 ? -16.380 24.861 60.434 1.00 11.98 142 TYR D O 1
ATOM 4737 N N . VAL D 2 143 ? -15.780 23.774 62.315 1.00 11.86 143 VAL D N 1
ATOM 4738 C CA . VAL D 2 143 ? -14.989 24.877 62.848 1.00 11.95 143 VAL D CA 1
ATOM 4739 C C . VAL D 2 143 ? -13.559 24.516 63.237 1.00 12.52 143 VAL D C 1
ATOM 4740 O O . VAL D 2 143 ? -13.297 23.422 63.740 1.00 12.84 143 VAL D O 1
ATOM 4744 N N . MET D 2 144 ? -12.637 25.449 63.014 1.00 11.59 144 MET D N 1
ATOM 4745 C CA . MET D 2 144 ? -11.248 25.237 63.384 1.00 11.12 144 MET D CA 1
ATOM 4746 C C . MET D 2 144 ? -11.105 25.454 64.889 1.00 12.85 144 MET D C 1
ATOM 4747 O O . MET D 2 144 ? -11.730 26.351 65.461 1.00 11.70 144 MET D O 1
ATOM 4752 N N . ALA D 2 145 ? -10.290 24.618 65.518 1.00 12.29 145 ALA D N 1
ATOM 4753 C CA . ALA D 2 145 ? -10.002 24.714 66.942 1.00 12.87 145 ALA D CA 1
ATOM 4754 C C . ALA D 2 145 ? -8.486 24.813 66.949 1.00 13.40 145 ALA D C 1
ATOM 4755 O O . ALA D 2 145 ? -7.787 23.805 66.830 1.00 13.75 145 ALA D O 1
ATOM 4757 N N . VAL D 2 146 ? -7.986 26.039 67.067 1.00 13.39 146 VAL D N 1
ATOM 4758 C CA . VAL D 2 146 ? -6.551 26.298 67.031 1.00 13.03 146 VAL D CA 1
ATOM 4759 C C . VAL D 2 146 ? -6.125 27.267 68.131 1.00 13.35 146 VAL D C 1
ATOM 4760 O O . VAL D 2 146 ? -6.845 28.215 68.446 1.00 12.91 146 VAL D O 1
ATOM 4764 N N . PRO D 2 147 ? -4.950 27.031 68.739 1.00 13.30 147 PRO D N 1
ATOM 4765 C CA . PRO D 2 147 ? -4.467 27.916 69.806 1.00 14.74 147 PRO D CA 1
ATOM 4766 C C . PRO D 2 147 ? -4.415 29.362 69.308 1.00 15.72 147 PRO D C 1
ATOM 4767 O O . PRO D 2 147 ? -3.914 29.632 68.215 1.00 13.30 147 PRO D O 1
ATOM 4771 N N . LYS D 2 148 ? -4.933 30.284 70.111 1.00 15.85 148 LYS D N 1
ATOM 4772 C CA . LYS D 2 148 ? -4.953 31.693 69.733 1.00 17.02 148 LYS D CA 1
ATOM 4773 C C . LYS D 2 148 ? -3.582 32.231 69.323 1.00 16.45 148 LYS D C 1
ATOM 4774 O O . LYS D 2 148 ? -3.490 33.099 68.456 1.00 14.13 148 LYS D O 1
ATOM 4780 N N . ILE D 2 149 ? -2.514 31.720 69.927 1.00 16.92 149 ILE D N 1
ATOM 4781 C CA . ILE D 2 149 ? -1.185 32.201 69.568 1.00 17.13 149 ILE D CA 1
ATOM 4782 C C . ILE D 2 149 ? -0.806 31.762 68.154 1.00 15.95 149 ILE D C 1
ATOM 4783 O O . ILE D 2 149 ? -0.150 32.502 67.418 1.00 14.58 149 ILE D O 1
ATOM 4788 N N . ASN D 2 150 ? -1.238 30.567 67.762 1.00 14.59 150 ASN D N 1
ATOM 4789 C CA . ASN D 2 150 ? -0.930 30.026 66.443 1.00 13.52 150 ASN D CA 1
ATOM 4790 C C . ASN D 2 150 ? -1.741 30.725 65.358 1.00 11.88 150 ASN D C 1
ATOM 4791 O O . ASN D 2 150 ? -1.221 30.956 64.251 1.00 11.86 150 ASN D O 1
ATOM 4796 N N . SER D 2 151 ? -3.000 31.033 65.628 1.00 11.92 151 SER D N 1
ATOM 4797 C CA . SER D 2 151 ? -3.841 31.709 64.644 1.00 10.85 151 SER D CA 1
ATOM 4798 C C . SER D 2 151 ? -3.392 33.158 64.512 1.00 12.28 151 SER D C 1
ATOM 4799 O O . SER D 2 151 ? -3.382 33.711 63.412 1.00 12.67 151 SER D O 1
ATOM 4802 N N . TYR D 2 152 ? -3.021 33.776 65.629 1.00 12.42 152 TYR D N 1
ATOM 4803 C CA . TYR D 2 152 ? -2.551 35.159 65.583 1.00 13.01 152 TYR D CA 1
ATOM 4804 C C . TYR D 2 152 ? -1.302 35.229 64.704 1.00 13.53 152 TYR D C 1
ATOM 4805 O O . TYR D 2 152 ? -1.201 36.073 63.820 1.00 13.76 152 TYR D O 1
ATOM 4814 N N . LEU D 2 153 ? -0.352 34.334 64.944 1.00 14.57 153 LEU D N 1
ATOM 4815 C CA . LEU D 2 153 ? 0.865 34.308 64.140 1.00 15.09 153 LEU D CA 1
ATOM 4816 C C . LEU D 2 153 ? 0.478 34.057 62.684 1.00 14.93 153 LEU D C 1
ATOM 4817 O O . LEU D 2 153 ? 1.109 34.570 61.762 1.00 11.75 153 LEU D O 1
ATOM 4822 N N . GLY D 2 154 ? -0.576 33.270 62.488 1.00 13.51 154 GLY D N 1
ATOM 4823 C CA . GLY D 2 154 ? -1.037 32.993 61.142 1.00 12.63 154 GLY D CA 1
ATOM 4824 C C . GLY D 2 154 ? -1.520 34.245 60.420 1.00 12.23 154 GLY D C 1
ATOM 4825 O O . GLY D 2 154 ? -1.290 34.390 59.214 1.00 12.20 154 GLY D O 1
ATOM 4826 N N . THR D 2 155 ? -2.189 35.152 61.135 1.00 11.50 155 THR D N 1
ATOM 4827 C CA . THR D 2 155 ? -2.674 36.375 60.501 1.00 11.25 155 THR D CA 1
ATOM 4828 C C . THR D 2 155 ? -1.477 37.213 60.079 1.00 13.08 155 THR D C 1
ATOM 4829 O O . THR D 2 155 ? -1.492 37.857 59.029 1.00 14.14 155 THR D O 1
ATOM 4833 N N . ILE D 2 156 ? -0.432 37.189 60.899 1.00 12.86 156 ILE D N 1
ATOM 4834 C CA . ILE D 2 156 ? 0.784 37.930 60.598 1.00 12.64 156 ILE D CA 1
ATOM 4835 C C . ILE D 2 156 ? 1.488 37.308 59.396 1.00 12.25 156 ILE D C 1
ATOM 4836 O O . ILE D 2 156 ? 1.895 38.015 58.479 1.00 12.82 156 ILE D O 1
ATOM 4841 N N . GLU D 2 157 ? 1.624 35.984 59.391 1.00 12.81 157 GLU D N 1
ATOM 4842 C CA . GLU D 2 157 ? 2.303 35.324 58.286 1.00 12.70 157 GLU D CA 1
ATOM 4843 C C . GLU D 2 157 ? 1.531 35.494 56.981 1.00 12.19 157 GLU D C 1
ATOM 4844 O O . GLU D 2 157 ? 2.129 35.709 55.921 1.00 13.42 157 GLU D O 1
ATOM 4850 N N . ARG D 2 158 ? 0.206 35.404 57.052 1.00 12.27 158 ARG D N 1
ATOM 4851 C CA . ARG D 2 158 ? -0.618 35.583 55.865 1.00 13.93 158 ARG D CA 1
ATOM 4852 C C . ARG D 2 158 ? -0.342 36.969 55.278 1.00 12.71 158 ARG D C 1
ATOM 4853 O O . ARG D 2 158 ? -0.074 37.108 54.088 1.00 13.35 158 ARG D O 1
ATOM 4861 N N . TYR D 2 159 ? -0.407 37.992 56.123 1.00 12.33 159 TYR D N 1
ATOM 4862 C CA . TYR D 2 159 ? -0.158 39.365 55.681 1.00 12.23 159 TYR D CA 1
ATOM 4863 C C . TYR D 2 159 ? 1.218 39.543 55.037 1.00 12.41 159 TYR D C 1
ATOM 4864 O O . TYR D 2 159 ? 1.329 40.078 53.934 1.00 11.69 159 TYR D O 1
ATOM 4873 N N . GLU D 2 160 ? 2.263 39.097 55.727 1.00 12.65 160 GLU D N 1
ATOM 4874 C CA . GLU D 2 160 ? 3.624 39.245 55.214 1.00 12.32 160 GLU D CA 1
ATOM 4875 C C . GLU D 2 160 ? 3.809 38.512 53.894 1.00 13.64 160 GLU D C 1
ATOM 4876 O O . GLU D 2 160 ? 4.533 38.978 53.013 1.00 12.09 160 GLU D O 1
ATOM 4882 N N . THR D 2 161 ? 3.152 37.365 53.752 1.00 13.56 161 THR D N 1
ATOM 4883 C CA . THR D 2 161 ? 3.265 36.601 52.520 1.00 13.77 161 THR D CA 1
ATOM 4884 C C . THR D 2 161 ? 2.539 37.318 51.396 1.00 14.26 161 THR D C 1
ATOM 4885 O O . THR D 2 161 ? 3.052 37.410 50.283 1.00 14.02 161 THR D O 1
ATOM 4889 N N . MET D 2 162 ? 1.346 37.834 51.683 1.00 15.43 162 MET D N 1
ATOM 4890 C CA . MET D 2 162 ? 0.585 38.553 50.663 1.00 17.32 162 MET D CA 1
ATOM 4891 C C . MET D 2 162 ? 1.365 39.800 50.265 1.00 17.48 162 MET D C 1
ATOM 4892 O O . MET D 2 162 ? 1.393 40.192 49.093 1.00 17.67 162 MET D O 1
ATOM 4897 N N . TYR D 2 163 ? 2.002 40.422 51.252 1.00 17.41 163 TYR D N 1
ATOM 4898 C CA . TYR D 2 163 ? 2.784 41.626 51.011 1.00 16.73 163 TYR D CA 1
ATOM 4899 C C . TYR D 2 163 ? 3.918 41.329 50.039 1.00 17.37 163 TYR D C 1
ATOM 4900 O O . TYR D 2 163 ? 4.184 42.108 49.125 1.00 18.52 163 TYR D O 1
ATOM 4909 N N . ALA D 2 164 ? 4.588 40.202 50.249 1.00 17.73 164 ALA D N 1
ATOM 4910 C CA . ALA D 2 164 ? 5.693 39.800 49.391 1.00 18.22 164 ALA D CA 1
ATOM 4911 C C . ALA D 2 164 ? 5.194 39.599 47.963 1.00 19.33 164 ALA D C 1
ATOM 4912 O O . ALA D 2 164 ? 5.897 39.914 47.003 1.00 17.84 164 ALA D O 1
ATOM 4914 N N . ASP D 2 165 ? 3.974 39.088 47.830 1.00 19.38 165 ASP D N 1
ATOM 4915 C CA . ASP D 2 165 ? 3.387 38.847 46.517 1.00 20.15 165 ASP D CA 1
ATOM 4916 C C . ASP D 2 165 ? 2.941 40.131 45.830 1.00 21.78 165 ASP D C 1
ATOM 4917 O O . ASP D 2 165 ? 3.199 40.331 44.641 1.00 22.35 165 ASP D O 1
ATOM 4922 N N . ASP D 2 166 ? 2.263 40.992 46.578 1.00 22.33 166 ASP D N 1
ATOM 4923 C CA . ASP D 2 166 ? 1.781 42.253 46.036 1.00 25.33 166 ASP D CA 1
ATOM 4924 C C . ASP D 2 166 ? 1.676 43.294 47.146 1.00 26.77 166 ASP D C 1
ATOM 4925 O O . ASP D 2 166 ? 0.685 43.339 47.870 1.00 25.49 166 ASP D O 1
ATOM 4930 N N . PRO D 2 167 ? 2.704 44.145 47.287 1.00 28.80 167 PRO D N 1
ATOM 4931 C CA . PRO D 2 167 ? 2.789 45.211 48.294 1.00 32.19 167 PRO D CA 1
ATOM 4932 C C . PRO D 2 167 ? 1.614 46.181 48.223 1.00 34.38 167 PRO D C 1
ATOM 4933 O O . PRO D 2 167 ? 1.278 46.845 49.203 1.00 34.60 167 PRO D O 1
ATOM 4937 N N . MET D 2 168 ? 0.999 46.253 47.049 1.00 37.54 168 MET D N 1
ATOM 4938 C CA . MET D 2 168 ? -0.121 47.151 46.798 1.00 40.75 168 MET D CA 1
ATOM 4939 C C . MET D 2 168 ? -1.397 46.811 47.558 1.00 40.87 168 MET D C 1
ATOM 4940 O O . MET D 2 168 ? -1.940 47.646 48.280 1.00 43.11 168 MET D O 1
ATOM 4945 N N . THR D 2 169 ? -1.872 45.583 47.389 1.00 40.46 169 THR D N 1
ATOM 4946 C CA . THR D 2 169 ? -3.121 45.150 48.006 1.00 39.92 169 THR D CA 1
ATOM 4947 C C . THR D 2 169 ? -3.042 44.434 49.352 1.00 38.47 169 THR D C 1
ATOM 4948 O O . THR D 2 169 ? -4.076 44.125 49.947 1.00 37.85 169 THR D O 1
ATOM 4952 N N . ALA D 2 170 ? -1.837 44.160 49.837 1.00 36.24 170 ALA D N 1
ATOM 4953 C CA . ALA D 2 170 ? -1.704 43.463 51.112 1.00 35.50 170 ALA D CA 1
ATOM 4954 C C . ALA D 2 170 ? -2.202 44.310 52.277 1.00 34.84 170 ALA D C 1
ATOM 4955 O O . ALA D 2 170 ? -1.866 45.488 52.387 1.00 34.03 170 ALA D O 1
ATOM 4957 N N . ARG D 2 171 ? -3.016 43.710 53.138 1.00 34.05 171 ARG D N 1
ATOM 4958 C CA . ARG D 2 171 ? -3.531 44.410 54.310 1.00 33.93 171 ARG D CA 1
ATOM 4959 C C . ARG D 2 171 ? -3.690 43.468 55.499 1.00 30.71 171 ARG D C 1
ATOM 4960 O O . ARG D 2 171 ? -4.313 42.411 55.404 1.00 28.61 171 ARG D O 1
ATOM 4968 N N . ALA D 2 172 ? -3.105 43.865 56.623 1.00 29.32 172 ALA D N 1
ATOM 4969 C CA . ALA D 2 172 ? -3.132 43.060 57.834 1.00 27.48 172 ALA D CA 1
ATOM 4970 C C . ALA D 2 172 ? -4.512 42.862 58.439 1.00 25.97 172 ALA D C 1
ATOM 4971 O O . ALA D 2 172 ? -5.443 43.627 58.187 1.00 26.49 172 ALA D O 1
ATOM 4973 N N . THR D 2 173 ? -4.627 41.810 59.239 1.00 25.95 173 THR D N 1
ATOM 4974 C CA . THR D 2 173 ? -5.862 41.488 59.933 1.00 22.69 173 THR D CA 1
ATOM 4975 C C . THR D 2 173 ? -5.751 42.179 61.286 1.00 21.65 173 THR D C 1
ATOM 4976 O O . THR D 2 173 ? -4.802 41.936 62.031 1.00 19.90 173 THR D O 1
ATOM 4980 N N . PRO D 2 174 ? -6.704 43.064 61.617 1.00 21.87 174 PRO D N 1
ATOM 4981 C CA . PRO D 2 174 ? -6.608 43.731 62.918 1.00 20.11 174 PRO D CA 1
ATOM 4982 C C . PRO D 2 174 ? -6.589 42.672 64.013 1.00 18.91 174 PRO D C 1
ATOM 4983 O O . PRO D 2 174 ? -7.363 41.714 63.964 1.00 16.74 174 PRO D O 1
ATOM 4987 N N . LYS D 2 175 ? -5.705 42.827 64.991 1.00 18.34 175 LYS D N 1
ATOM 4988 C CA . LYS D 2 175 ? -5.646 41.849 66.066 1.00 18.77 175 LYS D CA 1
ATOM 4989 C C . LYS D 2 175 ? -6.980 41.849 66.805 1.00 19.07 175 LYS D C 1
ATOM 4990 O O . LYS D 2 175 ? -7.383 40.839 67.382 1.00 17.91 175 LYS D O 1
ATOM 4996 N N . GLN D 2 176 ? -7.670 42.985 66.782 1.00 17.68 176 GLN D N 1
ATOM 4997 C CA . GLN D 2 176 ? -8.968 43.080 67.444 1.00 19.20 176 GLN D CA 1
ATOM 4998 C C . GLN D 2 176 ? -9.975 42.141 66.785 1.00 17.67 176 GLN D C 1
ATOM 4999 O O . GLN D 2 176 ? -10.766 41.494 67.473 1.00 18.31 176 GLN D O 1
ATOM 5005 N N . ALA D 2 177 ? -9.947 42.078 65.456 1.00 16.19 177 ALA D N 1
ATOM 5006 C CA . ALA D 2 177 ? -10.861 41.216 64.709 1.00 17.38 177 ALA D CA 1
ATOM 5007 C C . ALA D 2 177 ? -10.563 39.754 65.032 1.00 16.75 177 ALA D C 1
ATOM 5008 O O . ALA D 2 177 ? -11.471 38.929 65.125 1.00 17.54 177 ALA D O 1
ATOM 5010 N N . HIS D 2 178 ? -9.283 39.437 65.191 1.00 14.55 178 HIS D N 1
ATOM 5011 C CA . HIS D 2 178 ? -8.883 38.079 65.530 1.00 15.25 178 HIS D CA 1
ATOM 5012 C C . HIS D 2 178 ? -9.326 37.751 66.951 1.00 15.27 178 HIS D C 1
ATOM 5013 O O . HIS D 2 178 ? -9.946 36.712 67.199 1.00 14.61 178 HIS D O 1
ATOM 5020 N N . ASP D 2 179 ? -9.023 38.648 67.882 1.00 14.66 179 ASP D N 1
ATOM 5021 C CA . ASP D 2 179 ? -9.371 38.423 69.279 1.00 15.42 179 ASP D CA 1
ATOM 5022 C C . ASP D 2 179 ? -10.869 38.366 69.572 1.00 15.10 179 ASP D C 1
ATOM 5023 O O . ASP D 2 179 ? -11.300 37.620 70.449 1.00 13.85 179 ASP D O 1
ATOM 5028 N N . ILE D 2 180 ? -11.664 39.143 68.846 1.00 14.46 180 ILE D N 1
ATOM 5029 C CA . ILE D 2 180 ? -13.102 39.134 69.083 1.00 17.40 180 ILE D CA 1
ATOM 5030 C C . ILE D 2 180 ? -13.720 37.777 68.738 1.00 16.34 180 ILE D C 1
ATOM 5031 O O . ILE D 2 180 ? -14.638 37.314 69.421 1.00 16.49 180 ILE D O 1
ATOM 5036 N N . VAL D 2 181 ? -13.224 37.138 67.682 1.00 14.40 181 VAL D N 1
ATOM 5037 C CA . VAL D 2 181 ? -13.744 35.826 67.295 1.00 15.26 181 VAL D CA 1
ATOM 5038 C C . VAL D 2 181 ? -13.308 34.797 68.335 1.00 14.86 181 VAL D C 1
ATOM 5039 O O . VAL D 2 181 ? -14.106 33.971 68.780 1.00 13.85 181 VAL D O 1
ATOM 5043 N N . VAL D 2 182 ? -12.038 34.860 68.722 1.00 14.46 182 VAL D N 1
ATOM 5044 C CA . VAL D 2 182 ? -11.491 33.955 69.728 1.00 15.94 182 VAL D CA 1
ATOM 5045 C C . VAL D 2 182 ? -12.335 34.024 71.004 1.00 19.06 182 VAL D C 1
ATOM 5046 O O . VAL D 2 182 ? -12.685 32.995 71.591 1.00 18.38 182 VAL D O 1
ATOM 5050 N N . LYS D 2 183 ? -12.671 35.241 71.420 1.00 17.64 183 LYS D N 1
ATOM 5051 C CA . LYS D 2 183 ? -13.444 35.432 72.643 1.00 20.97 183 LYS D CA 1
ATOM 5052 C C . LYS D 2 183 ? -14.886 34.935 72.591 1.00 19.21 183 LYS D C 1
ATOM 5053 O O . LYS D 2 183 ? -15.374 34.359 73.563 1.00 18.35 183 LYS D O 1
ATOM 5059 N N . ASN D 2 184 ? -15.564 35.150 71.468 1.00 17.26 184 ASN D N 1
ATOM 5060 C CA . ASN D 2 184 ? -16.963 34.754 71.345 1.00 19.11 184 ASN D CA 1
ATOM 5061 C C . ASN D 2 184 ? -17.281 33.379 70.767 1.00 18.01 184 ASN D C 1
ATOM 5062 O O . ASN D 2 184 ? -18.346 32.833 71.049 1.00 15.77 184 ASN D O 1
ATOM 5067 N N . LEU D 2 185 ? -16.376 32.823 69.965 1.00 16.96 185 LEU D N 1
ATOM 5068 C CA . LEU D 2 185 ? -16.635 31.537 69.314 1.00 15.70 185 LEU D CA 1
ATOM 5069 C C . LEU D 2 185 ? -17.111 30.381 70.205 1.00 15.24 185 LEU D C 1
ATOM 5070 O O . LEU D 2 185 ? -18.091 29.714 69.879 1.00 15.30 185 LEU D O 1
ATOM 5075 N N . PRO D 2 186 ? -16.427 30.122 71.335 1.00 15.71 186 PRO D N 1
ATOM 5076 C CA . PRO D 2 186 ? -16.855 29.022 72.210 1.00 15.33 186 PRO D CA 1
ATOM 5077 C C . PRO D 2 186 ? -18.320 29.148 72.637 1.00 16.16 186 PRO D C 1
ATOM 5078 O O . PRO D 2 186 ? -19.110 28.215 72.473 1.00 14.57 186 PRO D O 1
ATOM 5082 N N . THR D 2 187 ? -18.676 30.309 73.182 1.00 15.77 187 THR D N 1
ATOM 5083 C CA . THR D 2 187 ? -20.046 30.564 73.620 1.00 16.61 187 THR D CA 1
ATOM 5084 C C . THR D 2 187 ? -21.015 30.484 72.442 1.00 16.08 187 THR D C 1
ATOM 5085 O O . THR D 2 187 ? -22.120 29.952 72.570 1.00 16.48 187 THR D O 1
ATOM 5089 N N . ASN D 2 188 ? -20.597 31.015 71.295 1.00 14.48 188 ASN D N 1
ATOM 5090 C CA . ASN D 2 188 ? -21.435 30.993 70.105 1.00 13.13 188 ASN D CA 1
ATOM 5091 C C . ASN D 2 188 ? -21.752 29.572 69.640 1.00 14.02 188 ASN D C 1
ATOM 5092 O O . ASN D 2 188 ? -22.881 29.288 69.246 1.00 13.81 188 ASN D O 1
ATOM 5097 N N . LEU D 2 189 ? -20.768 28.678 69.689 1.00 14.06 189 LEU D N 1
ATOM 5098 C CA . LEU D 2 189 ? -21.011 27.303 69.261 1.00 15.00 189 LEU D CA 1
ATOM 5099 C C . LEU D 2 189 ? -22.003 26.591 70.180 1.00 16.54 189 LEU D C 1
ATOM 5100 O O . LEU D 2 189 ? -22.804 25.776 69.715 1.00 17.46 189 LEU D O 1
ATOM 5105 N N . GLU D 2 190 ? -21.955 26.886 71.477 1.00 16.93 190 GLU D N 1
ATOM 5106 C CA . GLU D 2 190 ? -22.898 26.261 72.400 1.00 19.09 190 GLU D CA 1
ATOM 5107 C C . GLU D 2 190 ? -24.291 26.772 72.061 1.00 18.15 190 GLU D C 1
ATOM 5108 O O . GLU D 2 190 ? -25.256 26.010 72.052 1.00 18.08 190 GLU D O 1
ATOM 5114 N N . THR D 2 191 ? -24.386 28.065 71.772 1.00 17.31 191 THR D N 1
ATOM 5115 C CA . THR D 2 191 ? -25.657 28.671 71.399 1.00 16.39 191 THR D CA 1
ATOM 5116 C C . THR D 2 191 ? -26.196 27.981 70.149 1.00 17.67 191 THR D C 1
ATOM 5117 O O . THR D 2 191 ? -27.386 27.666 70.061 1.00 19.77 191 THR D O 1
ATOM 5121 N N . LEU D 2 192 ? -25.318 27.746 69.180 1.00 15.84 192 LEU D N 1
ATOM 5122 C CA . LEU D 2 192 ? -25.731 27.092 67.945 1.00 16.49 192 LEU D CA 1
ATOM 5123 C C . LEU D 2 192 ? -26.076 25.635 68.215 1.00 15.99 192 LEU D C 1
ATOM 5124 O O . LEU D 2 192 ? -26.950 25.061 67.562 1.00 17.17 192 LEU D O 1
ATOM 5129 N N . HIS D 2 193 ? -25.383 25.042 69.180 1.00 15.51 193 HIS D N 1
ATOM 5130 C CA . HIS D 2 193 ? -25.628 23.656 69.553 1.00 17.52 193 HIS D CA 1
ATOM 5131 C C . HIS D 2 193 ? -27.085 23.525 70.003 1.00 19.57 193 HIS D C 1
ATOM 5132 O O . HIS D 2 193 ? -27.797 22.610 69.588 1.00 19.21 193 HIS D O 1
ATOM 5139 N N . LYS D 2 194 ? -27.522 24.464 70.837 1.00 19.75 194 LYS D N 1
ATOM 5140 C CA . LYS D 2 194 ? -28.878 24.459 71.379 1.00 21.95 194 LYS D CA 1
ATOM 5141 C C . LYS D 2 194 ? -29.995 24.646 70.362 1.00 21.93 194 LYS D C 1
ATOM 5142 O O . LYS D 2 194 ? -31.118 24.202 70.595 1.00 21.17 194 LYS D O 1
ATOM 5148 N N . THR D 2 195 ? -29.704 25.299 69.242 1.00 20.78 195 THR D N 1
ATOM 5149 C CA . THR D 2 195 ? -30.731 25.522 68.228 1.00 22.15 195 THR D CA 1
ATOM 5150 C C . THR D 2 195 ? -31.134 24.235 67.518 1.00 21.91 195 THR D C 1
ATOM 5151 O O . THR D 2 195 ? -32.236 24.137 66.978 1.00 20.57 195 THR D O 1
ATOM 5155 N N . GLY D 2 196 ? -30.234 23.258 67.504 1.00 21.70 196 GLY D N 1
ATOM 5156 C CA . GLY D 2 196 ? -30.531 22.004 66.840 1.00 20.53 196 GLY D CA 1
ATOM 5157 C C . GLY D 2 196 ? -30.606 22.152 65.332 1.00 20.93 196 GLY D C 1
ATOM 5158 O O . GLY D 2 196 ? -31.017 21.227 64.630 1.00 20.07 196 GLY D O 1
ATOM 5159 N N . LEU D 2 197 ? -30.209 23.315 64.824 1.00 19.00 197 LEU D N 1
ATOM 5160 C CA . LEU D 2 197 ? -30.237 23.561 63.387 1.00 17.72 197 LEU D CA 1
ATOM 5161 C C . LEU D 2 197 ? -29.202 22.732 62.640 1.00 17.06 197 LEU D C 1
ATOM 5162 O O . LEU D 2 197 ? -29.408 22.356 61.491 1.00 17.54 197 LEU D O 1
ATOM 5167 N N . PHE D 2 198 ? -28.089 22.447 63.302 1.00 16.00 198 PHE D N 1
ATOM 5168 C CA . PHE D 2 198 ? -27.012 21.696 62.676 1.00 16.93 198 PHE D CA 1
ATOM 5169 C C . PHE D 2 198 ? -26.997 20.215 63.025 1.00 16.64 198 PHE D C 1
ATOM 5170 O O . PHE D 2 198 ? -26.978 19.842 64.197 1.00 18.01 198 PHE D O 1
ATOM 5178 N N . SER D 2 199 ? -27.013 19.374 61.993 1.00 16.72 199 SER D N 1
ATOM 5179 C CA . SER D 2 199 ? -27.001 17.927 62.187 1.00 16.63 199 SER D CA 1
ATOM 5180 C C . SER D 2 199 ? -25.716 17.507 62.879 1.00 15.61 199 SER D C 1
ATOM 5181 O O . SER D 2 199 ? -25.694 16.535 63.636 1.00 13.42 199 SER D O 1
ATOM 5184 N N . ASP D 2 200 ? -24.643 18.249 62.615 1.00 14.12 200 ASP D N 1
ATOM 5185 C CA . ASP D 2 200 ? -23.348 17.961 63.219 1.00 14.52 200 ASP D CA 1
ATOM 5186 C C . ASP D 2 200 ? -22.485 19.221 63.303 1.00 14.75 200 ASP D C 1
ATOM 5187 O O . ASP D 2 200 ? -22.359 19.970 62.334 1.00 13.99 200 ASP D O 1
ATOM 5192 N N . ILE D 2 201 ? -21.913 19.457 64.477 1.00 14.78 201 ILE D N 1
ATOM 5193 C CA . ILE D 2 201 ? -21.020 20.591 64.684 1.00 15.28 201 ILE D CA 1
ATOM 5194 C C . ILE D 2 201 ? -19.676 19.955 64.993 1.00 15.63 201 ILE D C 1
ATOM 5195 O O . ILE D 2 201 ? -19.563 19.194 65.950 1.00 15.11 201 ILE D O 1
ATOM 5200 N N . ARG D 2 202 ? -18.663 20.256 64.185 1.00 13.88 202 ARG D N 1
ATOM 5201 C CA . ARG D 2 202 ? -17.344 19.667 64.387 1.00 13.25 202 ARG D CA 1
ATOM 5202 C C . ARG D 2 202 ? -16.223 20.675 64.596 1.00 12.91 202 ARG D C 1
ATOM 5203 O O . ARG D 2 202 ? -16.292 21.812 64.129 1.00 11.70 202 ARG D O 1
ATOM 5211 N N . LEU D 2 203 ? -15.190 20.230 65.305 1.00 12.88 203 LEU D N 1
ATOM 5212 C CA . LEU D 2 203 ? -13.996 21.024 65.559 1.00 13.09 203 LEU D CA 1
ATOM 5213 C C . LEU D 2 203 ? -12.864 20.232 64.914 1.00 13.30 203 LEU D C 1
ATOM 5214 O O . LEU D 2 203 ? -12.801 19.011 65.062 1.00 11.82 203 LEU D O 1
ATOM 5219 N N . TYR D 2 204 ? -11.986 20.932 64.199 1.00 13.69 204 TYR D N 1
ATOM 5220 C CA . TYR D 2 204 ? -10.850 20.327 63.501 1.00 12.94 204 TYR D CA 1
ATOM 5221 C C . TYR D 2 204 ? -9.566 21.079 63.808 1.00 14.16 204 TYR D C 1
ATOM 5222 O O . TYR D 2 204 ? -9.603 22.266 64.134 1.00 12.44 204 TYR D O 1
ATOM 5231 N N . ASN D 2 205 ? -8.427 20.396 63.709 1.00 14.56 205 ASN D N 1
ATOM 5232 C CA . ASN D 2 205 ? -7.156 21.081 63.905 1.00 15.40 205 ASN D CA 1
ATOM 5233 C C . ASN D 2 205 ? -6.594 21.286 62.497 1.00 15.03 205 ASN D C 1
ATOM 5234 O O . ASN D 2 205 ? -7.221 20.877 61.519 1.00 15.67 205 ASN D O 1
ATOM 5239 N N . ARG D 2 206 ? -5.429 21.913 62.382 1.00 15.47 206 ARG D N 1
ATOM 5240 C CA . ARG D 2 206 ? -4.851 22.184 61.067 1.00 17.69 206 ARG D CA 1
ATOM 5241 C C . ARG D 2 206 ? -4.530 20.980 60.185 1.00 18.77 206 ARG D C 1
ATOM 5242 O O . ARG D 2 206 ? -4.459 21.115 58.958 1.00 19.78 206 ARG D O 1
ATOM 5250 N N . GLU D 2 207 ? -4.335 19.810 60.787 1.00 18.36 207 GLU D N 1
ATOM 5251 C CA . GLU D 2 207 ? -4.034 18.616 60.000 1.00 18.53 207 GLU D CA 1
ATOM 5252 C C . GLU D 2 207 ? -5.300 17.880 59.581 1.00 18.89 207 GLU D C 1
ATOM 5253 O O . GLU D 2 207 ? -5.235 16.743 59.114 1.00 19.16 207 GLU D O 1
ATOM 5259 N N . GLY D 2 208 ? -6.450 18.527 59.747 1.00 17.76 208 GLY D N 1
ATOM 5260 C CA . GLY D 2 208 ? -7.703 17.902 59.367 1.00 18.69 208 GLY D CA 1
ATOM 5261 C C . GLY D 2 208 ? -8.186 16.821 60.320 1.00 18.23 208 GLY D C 1
ATOM 5262 O O . GLY D 2 208 ? -9.018 15.995 59.955 1.00 20.18 208 GLY D O 1
ATOM 5263 N N . VAL D 2 209 ? -7.671 16.821 61.543 1.00 19.57 209 VAL D N 1
ATOM 5264 C CA . VAL D 2 209 ? -8.076 15.834 62.539 1.00 18.68 209 VAL D CA 1
ATOM 5265 C C . VAL D 2 209 ? -9.352 16.289 63.247 1.00 19.13 209 VAL D C 1
ATOM 5266 O O . VAL D 2 209 ? -9.409 17.401 63.770 1.00 17.17 209 VAL D O 1
ATOM 5270 N N . LYS D 2 210 ? -10.367 15.428 63.259 1.00 17.74 210 LYS D N 1
ATOM 5271 C CA . LYS D 2 210 ? -11.638 15.739 63.912 1.00 18.12 210 LYS D CA 1
ATOM 5272 C C . LYS D 2 210 ? -11.474 15.627 65.425 1.00 16.15 210 LYS D C 1
ATOM 5273 O O . LYS D 2 210 ? -11.198 14.552 65.948 1.00 17.62 210 LYS D O 1
ATOM 5279 N N . LEU D 2 211 ? -11.653 16.742 66.123 1.00 14.68 211 LEU D N 1
ATOM 5280 C CA . LEU D 2 211 ? -11.490 16.789 67.572 1.00 14.21 211 LEU D CA 1
ATOM 5281 C C . LEU D 2 211 ? -12.802 16.731 68.346 1.00 14.40 211 LEU D C 1
ATOM 5282 O O . LEU D 2 211 ? -12.813 16.458 69.547 1.00 15.90 211 LEU D O 1
ATOM 5287 N N . TYR D 2 212 ? -13.904 16.997 67.661 1.00 13.43 212 TYR D N 1
ATOM 5288 C CA . TYR D 2 212 ? -15.209 17.000 68.307 1.00 13.05 212 TYR D CA 1
ATOM 5289 C C . TYR D 2 212 ? -16.311 16.880 67.268 1.00 12.06 212 TYR D C 1
ATOM 5290 O O . TYR D 2 212 ? -16.161 17.337 66.135 1.00 10.63 212 TYR D O 1
ATOM 5299 N N . SER D 2 213 ? -17.417 16.265 67.669 1.00 11.26 213 SER D N 1
ATOM 5300 C CA . SER D 2 213 ? -18.573 16.087 66.800 1.00 11.34 213 SER D CA 1
ATOM 5301 C C . SER D 2 213 ? -19.826 15.992 67.658 1.00 12.85 213 SER D C 1
ATOM 5302 O O . SER D 2 213 ? -19.998 15.022 68.398 1.00 12.28 213 SER D O 1
ATOM 5305 N N . SER D 2 214 ? -20.696 16.992 67.560 1.00 12.29 214 SER D N 1
ATOM 5306 C CA . SER D 2 214 ? -21.932 17.005 68.339 1.00 13.16 214 SER D CA 1
ATOM 5307 C C . SER D 2 214 ? -22.809 15.815 67.971 1.00 13.94 214 SER D C 1
ATOM 5308 O O . SER D 2 214 ? -23.603 15.343 68.785 1.00 16.32 214 SER D O 1
ATOM 5311 N N . LEU D 2 215 ? -22.675 15.338 66.739 1.00 15.74 215 LEU D N 1
ATOM 5312 C CA . LEU D 2 215 ? -23.452 14.186 66.295 1.00 17.03 215 LEU D CA 1
ATOM 5313 C C . LEU D 2 215 ? -23.006 12.962 67.091 1.00 16.96 215 LEU D C 1
ATOM 5314 O O . LEU D 2 215 ? -23.828 12.139 67.493 1.00 17.31 215 LEU D O 1
ATOM 5319 N N . GLU D 2 216 ? -21.699 12.867 67.327 1.00 17.22 216 GLU D N 1
ATOM 5320 C CA . GLU D 2 216 ? -21.111 11.746 68.059 1.00 17.64 216 GLU D CA 1
ATOM 5321 C C . GLU D 2 216 ? -21.244 11.837 69.572 1.00 18.00 216 GLU D C 1
ATOM 5322 O O . GLU D 2 216 ? -21.337 10.812 70.251 1.00 16.75 216 GLU D O 1
ATOM 5328 N N . THR D 2 217 ? -21.235 13.060 70.096 1.00 15.86 217 THR D N 1
ATOM 5329 C CA . THR D 2 217 ? -21.361 13.295 71.534 1.00 15.09 217 THR D CA 1
ATOM 5330 C C . THR D 2 217 ? -22.378 14.423 71.730 1.00 17.34 217 THR D C 1
ATOM 5331 O O . THR D 2 217 ? -22.018 15.545 72.089 1.00 16.59 217 THR D O 1
ATOM 5335 N N . PRO D 2 218 ? -23.668 14.125 71.508 1.00 17.87 218 PRO D N 1
ATOM 5336 C CA . PRO D 2 218 ? -24.771 15.081 71.635 1.00 18.37 218 PRO D CA 1
ATOM 5337 C C . PRO D 2 218 ? -24.847 15.926 72.900 1.00 18.49 218 PRO D C 1
ATOM 5338 O O . PRO D 2 218 ? -25.176 17.108 72.828 1.00 18.48 218 PRO D O 1
ATOM 5342 N N . SER D 2 219 ? -24.539 15.342 74.054 1.00 18.13 219 SER D N 1
ATOM 5343 C CA . SER D 2 219 ? -24.614 16.094 75.304 1.00 19.17 219 SER D CA 1
ATOM 5344 C C . SER D 2 219 ? -23.352 16.864 75.671 1.00 18.66 219 SER D C 1
ATOM 5345 O O . SER D 2 219 ? -23.331 17.584 76.667 1.00 19.65 219 SER D O 1
ATOM 5348 N N . ILE D 2 220 ? -22.296 16.708 74.884 1.00 18.33 220 ILE D N 1
ATOM 5349 C CA . ILE D 2 220 ? -21.061 17.428 75.161 1.00 19.09 220 ILE D CA 1
ATOM 5350 C C . ILE D 2 220 ? -21.088 18.739 74.380 1.00 19.05 220 ILE D C 1
ATOM 5351 O O . ILE D 2 220 ? -21.223 18.737 73.156 1.00 18.24 220 ILE D O 1
ATOM 5356 N N . SER D 2 221 ? -20.976 19.855 75.091 1.00 19.17 221 SER D N 1
ATOM 5357 C CA . SER D 2 221 ? -20.978 21.165 74.448 1.00 18.99 221 SER D CA 1
ATOM 5358 C C . SER D 2 221 ? -19.656 21.384 73.715 1.00 17.75 221 SER D C 1
ATOM 5359 O O . SER D 2 221 ? -18.620 20.890 74.135 1.00 16.72 221 SER D O 1
ATOM 5362 N N . PRO D 2 222 ? -19.683 22.119 72.596 1.00 18.04 222 PRO D N 1
ATOM 5363 C CA . PRO D 2 222 ? -18.445 22.367 71.851 1.00 18.13 222 PRO D CA 1
ATOM 5364 C C . PRO D 2 222 ? -17.575 23.390 72.575 1.00 18.57 222 PRO D C 1
ATOM 5365 O O . PRO D 2 222 ? -16.367 23.470 72.347 1.00 17.60 222 PRO D O 1
ATOM 5369 N N . LYS D 2 223 ? -18.209 24.160 73.456 1.00 19.29 223 LYS D N 1
ATOM 5370 C CA . LYS D 2 223 ? -17.552 25.241 74.195 1.00 20.31 223 LYS D CA 1
ATOM 5371 C C . LYS D 2 223 ? -16.238 24.931 74.904 1.00 21.12 223 LYS D C 1
ATOM 5372 O O . LYS D 2 223 ? -15.195 25.467 74.537 1.00 21.24 223 LYS D O 1
ATOM 5378 N N . GLU D 2 224 ? -16.289 24.080 75.922 1.00 21.32 224 GLU D N 1
ATOM 5379 C CA . GLU D 2 224 ? -15.100 23.736 76.697 1.00 21.16 224 GLU D CA 1
ATOM 5380 C C . GLU D 2 224 ? -13.964 23.158 75.862 1.00 19.48 224 GLU D C 1
ATOM 5381 O O . GLU D 2 224 ? -12.798 23.493 76.077 1.00 16.78 224 GLU D O 1
ATOM 5387 N N . THR D 2 225 ? -14.295 22.283 74.917 1.00 18.92 225 THR D N 1
ATOM 5388 C CA . THR D 2 225 ? -13.264 21.682 74.087 1.00 17.59 225 THR D CA 1
ATOM 5389 C C . THR D 2 225 ? -12.569 22.756 73.257 1.00 17.25 225 THR D C 1
ATOM 5390 O O . THR D 2 225 ? -11.342 22.763 73.142 1.00 16.65 225 THR D O 1
ATOM 5394 N N . LEU D 2 226 ? -13.350 23.669 72.688 1.00 15.31 226 LEU D N 1
ATOM 5395 C CA . LEU D 2 226 ? -12.769 24.728 71.873 1.00 16.09 226 LEU D CA 1
ATOM 5396 C C . LEU D 2 226 ? -11.924 25.673 72.717 1.00 16.47 226 LEU D C 1
ATOM 5397 O O . LEU D 2 226 ? -10.838 26.070 72.303 1.00 14.68 226 LEU D O 1
ATOM 5402 N N . GLU D 2 227 ? -12.423 26.031 73.897 1.00 18.64 227 GLU D N 1
ATOM 5403 C CA . GLU D 2 227 ? -11.689 26.929 74.781 1.00 20.78 227 GLU D CA 1
ATOM 5404 C C . GLU D 2 227 ? -10.343 26.327 75.142 1.00 21.11 227 GLU D C 1
ATOM 5405 O O . GLU D 2 227 ? -9.319 27.011 75.121 1.00 21.14 227 GLU D O 1
ATOM 5411 N N . LYS D 2 228 ? -10.350 25.039 75.471 1.00 22.03 228 LYS D N 1
ATOM 5412 C CA . LYS D 2 228 ? -9.125 24.347 75.847 1.00 21.63 228 LYS D CA 1
ATOM 5413 C C . LYS D 2 228 ? -8.075 24.485 74.748 1.00 19.62 228 LYS D C 1
ATOM 5414 O O . LYS D 2 228 ? -6.916 24.796 75.024 1.00 18.46 228 LYS D O 1
ATOM 5420 N N . GLU D 2 229 ? -8.474 24.262 73.500 1.00 19.56 229 GLU D N 1
ATOM 5421 C CA . GLU D 2 229 ? -7.528 24.383 72.396 1.00 19.66 229 GLU D CA 1
ATOM 5422 C C . GLU D 2 229 ? -7.086 25.830 72.209 1.00 18.53 229 GLU D C 1
ATOM 5423 O O . GLU D 2 229 ? -5.900 26.108 72.063 1.00 18.57 229 GLU D O 1
ATOM 5429 N N . LEU D 2 230 ? -8.043 26.750 72.219 1.00 17.74 230 LEU D N 1
ATOM 5430 C CA . LEU D 2 230 ? -7.731 28.163 72.051 1.00 18.18 230 LEU D CA 1
ATOM 5431 C C . LEU D 2 230 ? -6.713 28.676 73.073 1.00 19.24 230 LEU D C 1
ATOM 5432 O O . LEU D 2 230 ? -5.844 29.484 72.744 1.00 18.93 230 LEU D O 1
ATOM 5437 N N . ASN D 2 231 ? -6.822 28.206 74.312 1.00 21.89 231 ASN D N 1
ATOM 5438 C CA . ASN D 2 231 ? -5.929 28.660 75.372 1.00 22.90 231 ASN D CA 1
ATOM 5439 C C . ASN D 2 231 ? -4.752 27.744 75.661 1.00 24.55 231 ASN D C 1
ATOM 5440 O O . ASN D 2 231 ? -3.972 28.005 76.576 1.00 24.69 231 ASN D O 1
ATOM 5445 N N . ARG D 2 232 ? -4.620 26.675 74.888 1.00 24.99 232 ARG D N 1
ATOM 5446 C CA . ARG D 2 232 ? -3.529 25.734 75.094 1.00 26.67 232 ARG D CA 1
ATOM 5447 C C . ARG D 2 232 ? -2.171 26.430 74.977 1.00 27.47 232 ARG D C 1
ATOM 5448 O O . ARG D 2 232 ? -1.941 27.204 74.047 1.00 25.21 232 ARG D O 1
ATOM 5456 N N . LYS D 2 233 ? -1.279 26.154 75.926 1.00 27.86 233 LYS D N 1
ATOM 5457 C CA . LYS D 2 233 ? 0.055 26.752 75.924 1.00 30.23 233 LYS D CA 1
ATOM 5458 C C . LYS D 2 233 ? 0.935 26.043 74.902 1.00 29.95 233 LYS D C 1
ATOM 5459 O O . LYS D 2 233 ? 1.219 24.856 75.037 1.00 31.87 233 LYS D O 1
ATOM 5465 N N . VAL D 2 234 ? 1.367 26.773 73.880 1.00 28.76 234 VAL D N 1
ATOM 5466 C CA . VAL D 2 234 ? 2.203 26.198 72.833 1.00 28.67 234 VAL D CA 1
ATOM 5467 C C . VAL D 2 234 ? 3.681 26.232 73.210 1.00 29.65 234 VAL D C 1
ATOM 5468 O O . VAL D 2 234 ? 4.223 27.284 73.546 1.00 28.71 234 VAL D O 1
ATOM 5472 N N . SER D 2 235 ? 4.321 25.068 73.143 1.00 30.81 235 SER D N 1
ATOM 5473 C CA . SER D 2 235 ? 5.733 24.926 73.487 1.00 32.59 235 SER D CA 1
ATOM 5474 C C . SER D 2 235 ? 6.647 25.690 72.539 1.00 34.14 235 SER D C 1
ATOM 5475 O O . SER D 2 235 ? 6.313 25.904 71.373 1.00 34.46 235 SER D O 1
ATOM 5478 N N . GLY D 2 236 ? 7.807 26.092 73.048 1.00 35.65 236 GLY D N 1
ATOM 5479 C CA . GLY D 2 236 ? 8.759 26.816 72.227 1.00 36.25 236 GLY D CA 1
ATOM 5480 C C . GLY D 2 236 ? 9.204 25.955 71.063 1.00 36.87 236 GLY D C 1
ATOM 5481 O O . GLY D 2 236 ? 9.457 26.455 69.966 1.00 37.48 236 GLY D O 1
ATOM 5482 N N . LYS D 2 237 ? 9.292 24.651 71.302 1.00 36.57 237 LYS D N 1
ATOM 5483 C CA . LYS D 2 237 ? 9.703 23.714 70.268 1.00 37.60 237 LYS D CA 1
ATOM 5484 C C . LYS D 2 237 ? 8.734 23.747 69.094 1.00 37.62 237 LYS D C 1
ATOM 5485 O O . LYS D 2 237 ? 9.145 23.654 67.937 1.00 38.80 237 LYS D O 1
ATOM 5491 N N . GLU D 2 238 ? 7.446 23.882 69.397 1.00 36.74 238 GLU D N 1
ATOM 5492 C CA . GLU D 2 238 ? 6.416 23.917 68.363 1.00 35.00 238 GLU D CA 1
ATOM 5493 C C . GLU D 2 238 ? 6.303 25.286 67.702 1.00 33.85 238 GLU D C 1
ATOM 5494 O O . GLU D 2 238 ? 6.015 25.387 66.510 1.00 34.85 238 GLU D O 1
ATOM 5500 N N . ILE D 2 239 ? 6.542 26.336 68.477 1.00 32.29 239 ILE D N 1
ATOM 5501 C CA . ILE D 2 239 ? 6.413 27.694 67.968 1.00 31.53 239 ILE D CA 1
ATOM 5502 C C . ILE D 2 239 ? 7.665 28.304 67.329 1.00 30.93 239 ILE D C 1
ATOM 5503 O O . ILE D 2 239 ? 7.559 29.147 66.440 1.00 30.59 239 ILE D O 1
ATOM 5508 N N . GLN D 2 240 ? 8.845 27.879 67.766 1.00 31.51 240 GLN D N 1
ATOM 5509 C CA . GLN D 2 240 ? 10.089 28.425 67.227 1.00 31.01 240 GLN D CA 1
ATOM 5510 C C . GLN D 2 240 ? 10.186 28.425 65.700 1.00 29.76 240 GLN D C 1
ATOM 5511 O O . GLN D 2 240 ? 10.570 29.428 65.102 1.00 29.30 240 GLN D O 1
ATOM 5517 N N . PRO D 2 241 ? 9.846 27.300 65.048 1.00 29.02 241 PRO D N 1
ATOM 5518 C CA . PRO D 2 241 ? 9.915 27.223 63.585 1.00 28.89 241 PRO D CA 1
ATOM 5519 C C . PRO D 2 241 ? 9.075 28.299 62.895 1.00 28.32 241 PRO D C 1
ATOM 5520 O O . PRO D 2 241 ? 9.521 28.935 61.939 1.00 28.01 241 PRO D O 1
ATOM 5524 N N . THR D 2 242 ? 7.855 28.494 63.382 1.00 27.35 242 THR D N 1
ATOM 5525 C CA . THR D 2 242 ? 6.969 29.494 62.803 1.00 25.71 242 THR D CA 1
ATOM 5526 C C . THR D 2 242 ? 7.534 30.894 63.014 1.00 24.75 242 THR D C 1
ATOM 5527 O O . THR D 2 242 ? 7.550 31.708 62.094 1.00 24.37 242 THR D O 1
ATOM 5531 N N . LEU D 2 243 ? 8.007 31.166 64.226 1.00 24.81 243 LEU D N 1
ATOM 5532 C CA . LEU D 2 243 ? 8.579 32.469 64.537 1.00 24.43 243 LEU D CA 1
ATOM 5533 C C . LEU D 2 243 ? 9.704 32.815 63.572 1.00 25.76 243 LEU D C 1
ATOM 5534 O O . LEU D 2 243 ? 9.730 33.910 63.007 1.00 24.64 243 LEU D O 1
ATOM 5539 N N . GLU D 2 244 ? 10.630 31.878 63.382 1.00 26.97 244 GLU D N 1
ATOM 5540 C CA . GLU D 2 244 ? 11.760 32.101 62.485 1.00 27.59 244 GLU D CA 1
ATOM 5541 C C . GLU D 2 244 ? 11.305 32.298 61.046 1.00 26.28 244 GLU D C 1
ATOM 5542 O O . GLU D 2 244 ? 11.802 33.183 60.350 1.00 25.55 244 GLU D O 1
ATOM 5548 N N . ARG D 2 245 ? 10.357 31.480 60.603 1.00 25.30 245 ARG D N 1
ATOM 5549 C CA . ARG D 2 245 ? 9.852 31.594 59.241 1.00 24.51 245 ARG D CA 1
ATOM 5550 C C . ARG D 2 245 ? 9.267 32.991 59.028 1.00 23.23 245 ARG D C 1
ATOM 5551 O O . ARG D 2 245 ? 9.556 33.645 58.029 1.00 23.10 245 ARG D O 1
ATOM 5559 N N . ILE D 2 246 ? 8.458 33.451 59.979 1.00 22.01 246 ILE D N 1
ATOM 5560 C CA . ILE D 2 246 ? 7.840 34.773 59.887 1.00 20.55 246 ILE D CA 1
ATOM 5561 C C . ILE D 2 246 ? 8.898 35.866 59.980 1.00 21.83 246 ILE D C 1
ATOM 5562 O O . ILE D 2 246 ? 8.870 36.839 59.230 1.00 20.90 246 ILE D O 1
ATOM 5567 N N . GLU D 2 247 ? 9.830 35.695 60.911 1.00 23.73 247 GLU D N 1
ATOM 5568 C CA . GLU D 2 247 ? 10.910 36.652 61.102 1.00 26.35 247 GLU D CA 1
ATOM 5569 C C . GLU D 2 247 ? 11.623 36.892 59.770 1.00 25.60 247 GLU D C 1
ATOM 5570 O O . GLU D 2 247 ? 11.774 38.035 59.334 1.00 23.86 247 GLU D O 1
ATOM 5576 N N . GLN D 2 248 ? 12.043 35.810 59.117 1.00 25.33 248 GLN D N 1
ATOM 5577 C CA . GLN D 2 248 ? 12.737 35.913 57.836 1.00 27.12 248 GLN D CA 1
ATOM 5578 C C . GLN D 2 248 ? 11.914 36.617 56.761 1.00 25.60 248 GLN D C 1
ATOM 5579 O O . GLN D 2 248 ? 12.463 37.345 55.941 1.00 24.74 248 GLN D O 1
ATOM 5585 N N . LYS D 2 249 ? 10.601 36.400 56.757 1.00 24.62 249 LYS D N 1
ATOM 5586 C CA . LYS D 2 249 ? 9.748 37.046 55.766 1.00 22.56 249 LYS D CA 1
ATOM 5587 C C . LYS D 2 249 ? 9.624 38.539 56.043 1.00 22.37 249 LYS D C 1
ATOM 5588 O O . LYS D 2 249 ? 9.577 39.348 55.118 1.00 20.34 249 LYS D O 1
ATOM 5594 N N . MET D 2 250 ? 9.571 38.906 57.321 1.00 20.65 250 MET D N 1
ATOM 5595 C CA . MET D 2 250 ? 9.455 40.308 57.687 1.00 19.88 250 MET D CA 1
ATOM 5596 C C . MET D 2 250 ? 10.733 41.077 57.354 1.00 20.85 250 MET D C 1
ATOM 5597 O O . MET D 2 250 ? 10.679 42.242 56.950 1.00 21.15 250 MET D O 1
ATOM 5602 N N . VAL D 2 251 ? 11.880 40.425 57.513 1.00 21.75 251 VAL D N 1
ATOM 5603 C CA . VAL D 2 251 ? 13.157 41.058 57.196 1.00 23.26 251 VAL D CA 1
ATOM 5604 C C . VAL D 2 251 ? 13.159 41.371 55.702 1.00 23.73 251 VAL D C 1
ATOM 5605 O O . VAL D 2 251 ? 13.509 42.472 55.281 1.00 24.09 251 VAL D O 1
ATOM 5609 N N . LEU D 2 252 ? 12.748 40.392 54.907 1.00 24.56 252 LEU D N 1
ATOM 5610 C CA . LEU D 2 252 ? 12.691 40.554 53.462 1.00 25.59 252 LEU D CA 1
ATOM 5611 C C . LEU D 2 252 ? 11.742 41.696 53.097 1.00 24.13 252 LEU D C 1
ATOM 5612 O O . LEU D 2 252 ? 12.034 42.495 52.208 1.00 21.91 252 LEU D O 1
ATOM 5617 N N . ASN D 2 253 ? 10.609 41.774 53.792 1.00 22.27 253 ASN D N 1
ATOM 5618 C CA . ASN D 2 253 ? 9.628 42.825 53.530 1.00 21.01 253 ASN D CA 1
ATOM 5619 C C . ASN D 2 253 ? 10.018 44.161 54.158 1.00 20.97 253 ASN D C 1
ATOM 5620 O O . ASN D 2 253 ? 9.271 45.137 54.060 1.00 20.01 253 ASN D O 1
ATOM 5625 N N . LYS D 2 254 ? 11.172 44.205 54.815 1.00 21.64 254 LYS D N 1
ATOM 5626 C CA . LYS D 2 254 ? 11.616 45.437 55.460 1.00 22.71 254 LYS D CA 1
ATOM 5627 C C . LYS D 2 254 ? 10.585 45.890 56.499 1.00 22.86 254 LYS D C 1
ATOM 5628 O O . LYS D 2 254 ? 10.188 47.057 56.538 1.00 21.95 254 LYS D O 1
ATOM 5634 N N . HIS D 2 255 ? 10.156 44.951 57.337 1.00 22.89 255 HIS D N 1
ATOM 5635 C CA . HIS D 2 255 ? 9.168 45.227 58.378 1.00 23.80 255 HIS D CA 1
ATOM 5636 C C . HIS D 2 255 ? 9.722 45.001 59.780 1.00 23.35 255 HIS D C 1
ATOM 5637 O O . HIS D 2 255 ? 8.974 44.668 60.697 1.00 23.66 255 HIS D O 1
ATOM 5644 N N . GLN D 2 256 ? 11.029 45.183 59.949 1.00 24.86 256 GLN D N 1
ATOM 5645 C CA . GLN D 2 256 ? 11.653 44.985 61.254 1.00 25.76 256 GLN D CA 1
ATOM 5646 C C . GLN D 2 256 ? 11.242 46.046 62.271 1.00 25.47 256 GLN D C 1
ATOM 5647 O O . GLN D 2 256 ? 11.218 45.782 63.471 1.00 25.55 256 GLN D O 1
ATOM 5653 N N . GLU D 2 257 ? 10.922 47.245 61.795 1.00 24.87 257 GLU D N 1
ATOM 5654 C CA . GLU D 2 257 ? 10.519 48.317 62.696 1.00 24.98 257 GLU D CA 1
ATOM 5655 C C . GLU D 2 257 ? 9.019 48.303 62.975 1.00 24.53 257 GLU D C 1
ATOM 5656 O O . GLU D 2 257 ? 8.304 49.267 62.682 1.00 23.45 257 GLU D O 1
ATOM 5662 N N . THR D 2 258 ? 8.555 47.190 63.535 1.00 23.75 258 THR D N 1
ATOM 5663 C CA . THR D 2 258 ? 7.152 47.010 63.891 1.00 20.96 258 THR D CA 1
ATOM 5664 C C . THR D 2 258 ? 7.102 46.268 65.220 1.00 21.58 258 THR D C 1
ATOM 5665 O O . THR D 2 258 ? 8.011 45.503 65.546 1.00 21.26 258 THR D O 1
ATOM 5669 N N . PRO D 2 259 ? 6.047 46.499 66.015 1.00 22.10 259 PRO D N 1
ATOM 5670 C CA . PRO D 2 259 ? 5.916 45.822 67.311 1.00 22.27 259 PRO D CA 1
ATOM 5671 C C . PRO D 2 259 ? 5.836 44.314 67.110 1.00 21.54 259 PRO D C 1
ATOM 5672 O O . PRO D 2 259 ? 6.277 43.537 67.958 1.00 20.98 259 PRO D O 1
ATOM 5676 N N . GLU D 2 260 ? 5.271 43.907 65.976 1.00 19.96 260 GLU D N 1
ATOM 5677 C CA . GLU D 2 260 ? 5.133 42.488 65.665 1.00 21.48 260 GLU D CA 1
ATOM 5678 C C . GLU D 2 260 ? 6.498 41.831 65.520 1.00 22.31 260 GLU D C 1
ATOM 5679 O O . GLU D 2 260 ? 6.749 40.769 66.092 1.00 22.74 260 GLU D O 1
ATOM 5685 N N . PHE D 2 261 ? 7.378 42.460 64.747 1.00 22.88 261 PHE D N 1
ATOM 5686 C CA . PHE D 2 261 ? 8.711 41.914 64.538 1.00 22.99 261 PHE D CA 1
ATOM 5687 C C . PHE D 2 261 ? 9.516 41.891 65.828 1.00 23.42 261 PHE D C 1
ATOM 5688 O O . PHE D 2 261 ? 10.210 40.917 66.111 1.00 21.87 261 PHE D O 1
ATOM 5696 N N . LYS D 2 262 ? 9.430 42.969 66.600 1.00 24.77 262 LYS D N 1
ATOM 5697 C CA . LYS D 2 262 ? 10.166 43.055 67.854 1.00 26.65 262 LYS D CA 1
ATOM 5698 C C . LYS D 2 262 ? 9.681 42.019 68.863 1.00 27.62 262 LYS D C 1
ATOM 5699 O O . LYS D 2 262 ? 10.483 41.423 69.579 1.00 28.79 262 LYS D O 1
ATOM 5705 N N . ALA D 2 263 ? 8.371 41.799 68.906 1.00 28.80 263 ALA D N 1
ATOM 5706 C CA . ALA D 2 263 ? 7.784 40.826 69.822 1.00 30.75 263 ALA D CA 1
ATOM 5707 C C . ALA D 2 263 ? 8.206 39.407 69.444 1.00 32.82 263 ALA D C 1
ATOM 5708 O O . ALA D 2 263 ? 8.390 38.548 70.309 1.00 32.16 263 ALA D O 1
ATOM 5710 N N . ILE D 2 264 ? 8.348 39.160 68.145 1.00 33.52 264 ILE D N 1
ATOM 5711 C CA . ILE D 2 264 ? 8.759 37.847 67.670 1.00 35.44 264 ILE D CA 1
ATOM 5712 C C . ILE D 2 264 ? 10.229 37.629 68.015 1.00 37.88 264 ILE D C 1
ATOM 5713 O O . ILE D 2 264 ? 10.645 36.513 68.326 1.00 36.45 264 ILE D O 1
ATOM 5718 N N . GLN D 2 265 ? 11.007 38.705 67.968 1.00 40.90 265 GLN D N 1
ATOM 5719 C CA . GLN D 2 265 ? 12.427 38.644 68.291 1.00 45.28 265 GLN D CA 1
ATOM 5720 C C . GLN D 2 265 ? 12.623 38.240 69.744 1.00 47.19 265 GLN D C 1
ATOM 5721 O O . GLN D 2 265 ? 13.403 37.338 70.050 1.00 47.20 265 GLN D O 1
ATOM 5727 N N . GLN D 2 266 ? 11.916 38.923 70.638 1.00 49.86 266 GLN D N 1
ATOM 5728 C CA . GLN D 2 266 ? 12.011 38.644 72.063 1.00 52.26 266 GLN D CA 1
ATOM 5729 C C . GLN D 2 266 ? 11.487 37.253 72.383 1.00 53.22 266 GLN D C 1
ATOM 5730 O O . GLN D 2 266 ? 12.169 36.462 73.030 1.00 53.14 266 GLN D O 1
ATOM 5736 N N . LYS D 2 267 ? 10.274 36.958 71.924 1.00 54.17 267 LYS D N 1
ATOM 5737 C CA . LYS D 2 267 ? 9.665 35.655 72.164 1.00 55.91 267 LYS D CA 1
ATOM 5738 C C . LYS D 2 267 ? 10.570 34.552 71.625 1.00 56.84 267 LYS D C 1
ATOM 5739 O O . LYS D 2 267 ? 10.560 33.425 72.123 1.00 57.07 267 LYS D O 1
ATOM 5745 N N . LEU D 2 268 ? 11.356 34.891 70.606 1.00 58.00 268 LEU D N 1
ATOM 5746 C CA . LEU D 2 268 ? 12.269 33.941 69.983 1.00 58.68 268 LEU D CA 1
ATOM 5747 C C . LEU D 2 268 ? 13.581 33.862 70.754 1.00 59.91 268 LEU D C 1
ATOM 5748 O O . LEU D 2 268 ? 14.038 32.773 71.104 1.00 60.41 268 LEU D O 1
ATOM 5753 N N . GLU D 2 269 ? 14.189 35.017 71.014 1.00 61.10 269 GLU D N 1
ATOM 5754 C CA . GLU D 2 269 ? 15.444 35.060 71.756 1.00 62.32 269 GLU D CA 1
ATOM 5755 C C . GLU D 2 269 ? 15.209 34.589 73.187 1.00 62.32 269 GLU D C 1
ATOM 5756 O O . GLU D 2 269 ? 16.148 34.225 73.897 1.00 62.32 269 GLU D O 1
ATOM 5762 N N . SER D 2 270 ? 13.944 34.598 73.600 1.00 62.21 270 SER D N 1
ATOM 5763 C CA . SER D 2 270 ? 13.562 34.156 74.934 1.00 61.95 270 SER D CA 1
ATOM 5764 C C . SER D 2 270 ? 13.470 32.634 74.922 1.00 62.25 270 SER D C 1
ATOM 5765 O O . SER D 2 270 ? 12.733 32.035 75.706 1.00 62.60 270 SER D O 1
ATOM 5768 N N . LEU D 2 271 ? 14.222 32.020 74.013 1.00 62.15 271 LEU D N 1
ATOM 5769 C CA . LEU D 2 271 ? 14.248 30.570 73.874 1.00 61.89 271 LEU D CA 1
ATOM 5770 C C . LEU D 2 271 ? 15.678 30.100 73.605 1.00 62.20 271 LEU D C 1
ATOM 5771 O O . LEU D 2 271 ? 15.895 29.421 72.579 1.00 62.12 271 LEU D O 1
ATOM 5776 N N . GLN D 2 272 ? 16.566 30.416 74.427 1.00 62.36 272 GLN D N 1
#

Radius of gyration: 31.06 Å; Cα contacts (8 Å, |Δi|>4): 1081; chains: 4; bounding box: 70×62×97 Å

Foldseek 3Di:
DDVLLVVLVVLLVVLLCVLLVLLVCLCVQVVPDLPDCVPVSSVLNVVSVVLVVDDSVVDDSVVSVVSSVVSVVSSVVSVPVSPDDDD/DDLLDDDVVLLVVVLVVVLVVQCVPAAADPAAAEEEEAAFAQLPCVLVVVVVCVVVVNREGEQELVVCQCVRPSNVVLCVVVNQPSSVSSSVSSVVSSVVNLVVVLLRHGHYYYYDHLLALVVVVVSLVVSVVSNYQYAYEYEQAALVSSQLSQLLQQLVVCLVPVRPGHGDPVCSRVSSLVRPLVSQQVNLVVCSHCWYWYAYPVRHTQDICNVVVPDGVRVVSNCRRNPDDDLPPCLVSLVSSQVSCVVVVVCPDPSNVVSVVSNVVSDD/DDDPLLVVLVVLLVVLLCVLLCLLVVLCVVVVHDLPDCVDPSSVLNVVSVVLPVDDSVPDDSVVSVVSSVVSVVSSVVSCVVSVD/DPLLDDDVVLLVVVLVVVLVVQCVVADADDQAAEEEEAAFAQQACVLVVVLVCVVVVNREGEQDLVVCQCVRPNNVVLCVVQFQNSSVSRSVSSVVSSVVNLVVCLLRHGHYYYYDHLLDQVVVVVSLVVSVVSNYAYAYEYEQAALVNSLLSQLQVQLVVCVVPVRHRDGDPVVSRVSSLVCVLVSQQVVLVVCSHCWYWYAHNNSDTPDICNVVVVDRSRVVSNCRHNPDDDCVRCLVSLVVSLVSCVVSVNCPDPVNVVSVCSNVVD

GO terms:
  GO:0005515 protein binding (F, IPI)

Sequence (714 aa):
VTYEKTFEIEIINELSASVYNRVLNYVLNHELNKNDSQLLEVNLLNQLKLAKRVNLFDYSLEELQAVHEYWRSMNRYSKQVLNKEKVANIVNFTDKQFENRLNDNLEELIQGKKAVESPTAFLLGGQPGSGKTSLRSAIFEETQGNVIVIDNDTFKQQHPNFDELVKLYEKDVVKHVTPYSNRMTEAIISRLSDQGYNLVIEGTGRTTDVPIQTATMLQAKGYETKMYVMAVPKINSYLGTIERYETMYADDPMTARATPKQAHDIVVKNLPTNLETLHKTGLFSDIRLYNREGVKLYSSLETPSISPKETLEKELNRKVSGKEIQPTLERIEQKMVLNKHQETPEFKAIQQKLESLQPAVTYEKTFEIEIINELSASVYNRVLNYVLNHELNKNDSQLLEVNLLNQLKLAKRVNLFDYSLEELQAVHEYWRSMNRYSKQVLNKANIVNFTDKQFENRLNDNLEELIQGKKAVESPTAFLLGGQPGSGKTSLRSAIFEETQGNVIVIDNDTFKQQHPNFDELVKLYEKDVVKHVTPYSNRMTEAIISRLSDQGYNLVIEGTGRTTDVPIQTATMLQAKGYETKMYVMAVPKINSYLGTIERYETMYADDPMTARATPKQAHDIVVKNLPTNLETLHKTGLFSDIRLYNREGVKLYSSLETPSISPKETLEKELNRKVSGKEIQPTLERIEQKMVLNKHQETPEFKAIQQKLESL

Nearest PDB structures (foldseek):
  3q8x-assembly1_A  TM=1.007E+00  e=3.999E-10  Streptococcus pyogenes
  2p5t-assembly2_E  TM=7.637E-01  e=5.712E-02  Streptococcus pneumoniae TIGR4
  7uhc-assembly1_K  TM=7.049E-01  e=4.531E+00  synthetic construct
  1gvn-assembly1_D  TM=9.873E-01  e=2.566E-45  Streptococcus pyogenes
  2p5t-assembly3_H  TM=9.208E-01  e=3.025E-23  Streptococcus pneumoniae

Solvent-accessible surface area: 32471 Å² total

Secondary structure (P-SEA, 3-state):
ccaaaaaaaaaaaaaaaaaaaaaaaaaaaacccccccccaaaaaaaaaaaaaccccccccaaaaaaaaaaaaaaaaaaaaccccccc/cccccccaaaaaaaaaaaaaaaacccccccbbbbbbbbbcccccaaaaaaaaaaaacccbbbbbcccccccccaaaaaaaaccccccccaaaaaaaaaaaaaaaaaaaccbbbbbcccccaaaaaaaaaaaaaaccbbbbbbbbccaaaaaaaaaaaaaaaaaacccccccccccccaaaaaccaaaaaaaaaaccccbbbbbcccccccccccccccccaaaaaaaaaacccccccaaaaaaaaaaaaaaacccccaaaaaaaaaaaaacc/cccaaaaaaaaaaaaaaaaaaaaaaaaaaaacccccccccaaaaaaaaaaaaaccccccccaaaaaaaaaaaaaaaaaaaaaaac/cccccccaaaaaaaaaaaaaaaacccccccbbbbbbbbbcccccaaaaaaaaaaaacccbbbbbcccccccccaaaaaaaaccccccccaaaaaaaaaaaaaaaaaaaccbbbbbcccccaaaaaaaaaaaaaabbbbbbbbbbccaaaaaaaaaaaaaaaaaacccccccccaaaaaaaaacaaaaaaaaaaaccccbbbbbcccccccccccccccccaaaaaaaaaaccccccccaaaaaaaaaaaaaacccccaaaaaaaaaaacc

B-factor: mean 20.95, std 10.19, range [6.11, 72.02]